Protein AF-0000000085271232 (afdb_homodimer)

Secondary structure (DSSP, 8-state):
------------------------PPTTEEE-TTSS-EEEGGGTTSSS--STTSGGG-HHHHHH----TTTS-TTEEEETTEEEEHHHHTT-TT-TTTS-HHHHHHHHHTBSS---SSB---HHHHHHHHHHHHHHTT-TTSPPTT-EEETTEEEEE-TTB-B-HHHHHHHHHHTTEEE---SSHHHHHHHHHHHHHTT----EEEEEEEETTTTEEEETTT-PBPP-STTTB-EEEEEEEEE-PPP---TTSPPPPPPTTPPEEEEEESP---STTEEEEE-TTTTT-EEEEETTS-BEEEEEE-TT-/------------------------PPTTEEE-TTSS-EEEGGGTTSSS--STTSGGG-HHHHHH----TTTT-TTEEEETTEEEEHHHHTT-TT-TTTS-HHHHHHHHHTBSS---SSB---HHHHHHHHHHHHHHTT-TTSPPTT-EEETTEEEEE-TTB-B-HHHHHHHHHHTTEEE---SSHHHHHHHHHHHHHTT----EEEEEEEETTTTEEEETTT-PBPP-STTTB-EEEEEEEEE-PPP---TTSPPPPPPTTPPEEEEEESP---STTEEEEE-TTTTT-EEEEETTS-BEEEEEE-TT-

InterPro domains:
  IPR001304 C-type lectin-like [PF00059] (162-225)
  IPR001304 C-type lectin-like [PS50041] (150-242)
  IPR002172 Low-density lipoprotein (LDL) receptor class A repeat [PS50068] (24-63)
  IPR016186 C-type lectin-like/link domain superfamily [G3DSA:3.10.100.10] (129-306)
  IPR016187 C-type lectin fold [SSF56436] (137-304)

Organism: Cherax quadricarinatus (NCBI:txid27406)

Solvent-accessible surface area (backbone atoms only — not comparable to full-atom values): 34635 Å² total; per-residue (Å²): 135,87,80,80,78,78,80,80,78,80,80,79,76,78,75,77,74,73,75,73,68,72,75,73,51,53,95,61,26,27,15,27,51,88,50,96,42,64,38,53,58,63,49,47,50,45,97,63,78,78,34,93,79,39,37,36,54,32,62,73,58,38,66,49,53,64,62,44,52,85,81,41,34,86,49,12,37,60,49,97,86,40,64,31,45,60,70,52,42,61,72,40,86,91,38,66,83,66,46,46,67,65,46,41,52,31,55,73,66,27,25,47,36,75,65,67,66,31,53,80,77,44,72,67,54,48,51,51,49,26,49,48,23,60,75,31,54,78,44,84,91,48,56,25,59,78,32,40,73,55,87,95,39,32,34,25,78,42,68,54,32,37,29,28,47,71,55,27,40,52,50,20,47,56,57,48,21,35,40,33,76,72,93,48,68,66,58,51,51,54,50,50,53,48,42,48,75,67,62,64,74,63,38,27,33,34,26,36,28,40,32,78,89,73,44,25,49,18,29,70,87,76,63,46,73,54,87,72,45,69,66,47,34,23,63,41,77,35,96,60,68,37,60,50,41,60,68,74,85,47,74,68,50,74,75,48,70,60,50,91,87,41,65,59,33,42,49,45,57,27,64,82,73,88,46,79,60,32,22,30,24,31,29,50,74,55,63,53,24,36,32,63,37,58,30,77,46,70,30,9,35,28,23,27,61,44,75,93,100,138,84,82,79,78,79,79,79,82,78,79,78,78,77,75,76,73,72,75,72,68,73,75,73,54,54,92,62,25,28,16,29,50,88,50,96,42,67,39,53,58,63,49,49,53,42,97,63,78,78,35,91,80,41,37,37,55,32,64,73,57,40,68,49,53,66,64,43,52,86,80,41,34,85,51,12,36,61,48,96,86,39,65,32,45,61,71,52,43,60,70,39,84,91,37,67,84,68,45,46,67,65,47,39,51,31,53,73,67,27,24,46,37,74,64,68,66,29,54,80,79,44,73,66,53,47,51,51,49,24,50,47,23,61,75,30,54,79,45,82,93,48,57,24,58,79,33,41,74,55,88,94,40,33,36,24,77,42,69,54,34,36,29,28,46,70,54,27,41,54,50,20,47,55,56,48,22,34,39,32,78,73,91,47,68,65,58,50,50,53,51,49,52,47,42,47,74,68,60,64,72,63,37,28,33,35,26,35,28,39,34,78,89,73,44,26,50,17,28,71,89,74,63,45,73,54,89,71,43,69,66,48,34,23,63,41,79,36,96,60,67,37,60,48,43,59,66,76,85,49,73,68,52,74,76,50,70,59,50,88,87,40,64,60,33,40,49,45,55,28,64,81,72,88,46,79,61,33,21,30,24,31,30,49,74,54,64,52,23,36,32,65,38,57,29,78,46,70,31,9,35,28,21,27,61,42,76,92,98

Structure (mmCIF, N/CA/C/O backbone):
data_AF-0000000085271232-model_v1
#
loop_
_entity.id
_entity.type
_entity.pdbx_description
1 polymer 'C-type lectin domain-containing protein'
#
loop_
_atom_site.group_PDB
_atom_site.id
_atom_site.type_symbol
_atom_site.label_atom_id
_atom_site.label_alt_id
_atom_site.label_comp_id
_atom_site.label_asym_id
_atom_site.label_entity_id
_atom_site.label_seq_id
_atom_site.pdbx_PDB_ins_code
_atom_site.Cartn_x
_atom_site.Cartn_y
_atom_site.Cartn_z
_atom_site.occupancy
_atom_site.B_iso_or_equiv
_atom_site.auth_seq_id
_atom_site.auth_comp_id
_atom_site.auth_asym_id
_atom_site.auth_atom_id
_atom_site.pdbx_PDB_model_num
ATOM 1 N N . MET A 1 1 ? -21.469 -74.625 -45.594 1 26.53 1 MET A N 1
ATOM 2 C CA . MET A 1 1 ? -20.734 -73.5 -45.062 1 26.53 1 MET A CA 1
ATOM 3 C C . MET A 1 1 ? -20.656 -73.562 -43.531 1 26.53 1 MET A C 1
ATOM 5 O O . MET A 1 1 ? -21.672 -73.562 -42.844 1 26.53 1 MET A O 1
ATOM 9 N N . ASP A 1 2 ? -19.641 -74.375 -42.906 1 32.78 2 ASP A N 1
ATOM 10 C CA . ASP A 1 2 ? -19.25 -74.812 -41.594 1 32.78 2 ASP A CA 1
ATOM 11 C C . ASP A 1 2 ? -18.891 -73.562 -40.719 1 32.78 2 ASP A C 1
ATOM 13 O O . ASP A 1 2 ? -17.906 -72.875 -41 1 32.78 2 ASP A O 1
ATOM 17 N N . VAL A 1 3 ? -19.844 -72.875 -40.062 1 34.94 3 VAL A N 1
ATOM 18 C CA . VAL A 1 3 ? -19.719 -71.688 -39.25 1 34.94 3 VAL A CA 1
ATOM 19 C C . VAL A 1 3 ? -18.891 -72 -38 1 34.94 3 VAL A C 1
ATOM 21 O O . VAL A 1 3 ? -19.297 -72.812 -37.188 1 34.94 3 VAL A O 1
ATOM 24 N N . LYS A 1 4 ? -17.5 -71.938 -38.062 1 34.25 4 LYS A N 1
ATOM 25 C CA . LYS A 1 4 ? -16.484 -72 -37.031 1 34.25 4 LYS A CA 1
ATOM 26 C C . LYS A 1 4 ? -16.781 -71.062 -35.875 1 34.25 4 LYS A C 1
ATOM 28 O O . LYS A 1 4 ? -16.812 -69.875 -36.062 1 34.25 4 LYS A O 1
ATOM 33 N N . LEU A 1 5 ? -17.562 -71.5 -34.875 1 31.94 5 LEU A N 1
ATOM 34 C CA . LEU A 1 5 ? -17.938 -70.812 -33.594 1 31.94 5 LEU A CA 1
ATOM 35 C C . LEU A 1 5 ? -16.703 -70.562 -32.75 1 31.94 5 LEU A C 1
ATOM 37 O O . LEU A 1 5 ? -16.062 -71.5 -32.281 1 31.94 5 LEU A O 1
ATOM 41 N N . ILE A 1 6 ? -15.789 -69.625 -33.094 1 31.28 6 ILE A N 1
ATOM 42 C CA . ILE A 1 6 ? -14.602 -69.312 -32.281 1 31.28 6 ILE A CA 1
ATOM 43 C C . ILE A 1 6 ? -15.023 -68.938 -30.859 1 31.28 6 ILE A C 1
ATOM 45 O O . ILE A 1 6 ? -15.789 -68 -30.672 1 31.28 6 ILE A O 1
ATOM 49 N N . LEU A 1 7 ? -15.008 -69.875 -29.875 1 29.73 7 LEU A N 1
ATOM 50 C CA . LEU A 1 7 ? -15.219 -69.75 -28.438 1 29.73 7 LEU A CA 1
ATOM 51 C C . LEU A 1 7 ? -14.203 -68.75 -27.844 1 29.73 7 LEU A C 1
ATOM 53 O O . LEU A 1 7 ? -13.008 -69.062 -27.828 1 29.73 7 LEU A O 1
ATOM 57 N N . LEU A 1 8 ? -14.367 -67.438 -28.016 1 29.72 8 LEU A N 1
ATOM 58 C CA . LEU A 1 8 ? -13.5 -66.438 -27.359 1 29.72 8 LEU A CA 1
ATOM 59 C C . LEU A 1 8 ? -13.57 -66.625 -25.844 1 29.72 8 LEU A C 1
ATOM 61 O O . LEU A 1 8 ? -14.633 -66.438 -25.25 1 29.72 8 LEU A O 1
ATOM 65 N N . VAL A 1 9 ? -12.742 -67.438 -25.188 1 32.47 9 VAL A N 1
ATOM 66 C CA . VAL A 1 9 ? -12.523 -67.625 -23.75 1 32.47 9 VAL A CA 1
ATOM 67 C C . VAL A 1 9 ? -12.125 -66.25 -23.156 1 32.47 9 VAL A C 1
ATOM 69 O O . VAL A 1 9 ? -11.133 -65.625 -23.562 1 32.47 9 VAL A O 1
ATOM 72 N N . GLN A 1 10 ? -13.086 -65.5 -22.578 1 32.19 10 GLN A N 1
ATOM 73 C CA . GLN A 1 10 ? -12.898 -64.25 -21.797 1 32.19 10 GLN A CA 1
ATOM 74 C C . GLN A 1 10 ? -12.031 -64.5 -20.562 1 32.19 10 GLN A C 1
ATOM 76 O O . GLN A 1 10 ? -12.414 -65.312 -19.672 1 32.19 10 GLN A O 1
ATOM 81 N N . ALA A 1 11 ? -10.703 -64.562 -20.609 1 31.58 11 ALA A N 1
ATOM 82 C CA . ALA A 1 11 ? -9.82 -64.562 -19.453 1 31.58 11 ALA A CA 1
ATOM 83 C C . ALA A 1 11 ? -10.133 -63.406 -18.5 1 31.58 11 ALA A C 1
ATOM 85 O O . ALA A 1 11 ? -9.961 -62.25 -18.859 1 31.58 11 ALA A O 1
ATOM 86 N N . VAL A 1 12 ? -11.117 -63.5 -17.594 1 33.47 12 VAL A N 1
ATOM 87 C CA . VAL A 1 12 ? -11.375 -62.625 -16.469 1 33.47 12 VAL A CA 1
ATOM 88 C C . VAL A 1 12 ? -10.109 -62.5 -15.617 1 33.47 12 VAL A C 1
ATOM 90 O O . VAL A 1 12 ? -9.672 -63.469 -15.008 1 33.47 12 VAL A O 1
ATOM 93 N N . ALA A 1 13 ? -9.094 -61.688 -15.992 1 32.12 13 ALA A N 1
ATOM 94 C CA . ALA A 1 13 ? -8.008 -61.344 -15.094 1 32.12 13 ALA A CA 1
ATOM 95 C C . ALA A 1 13 ? -8.539 -60.812 -13.766 1 32.12 13 ALA A C 1
ATOM 97 O O . ALA A 1 13 ? -9.242 -59.781 -13.727 1 32.12 13 ALA A O 1
ATOM 98 N N . VAL A 1 14 ? -8.773 -61.625 -12.758 1 33.88 14 VAL A N 1
ATOM 99 C CA . VAL A 1 14 ? -8.969 -61.281 -11.352 1 33.88 14 VAL A CA 1
ATOM 100 C C . VAL A 1 14 ? -7.824 -60.375 -10.883 1 33.88 14 VAL A C 1
ATOM 102 O O . VAL A 1 14 ? -6.68 -60.844 -10.781 1 33.88 14 VAL A O 1
ATOM 105 N N . VAL A 1 15 ? -7.797 -59.125 -11.219 1 33.19 15 VAL A N 1
ATOM 106 C CA . VAL A 1 15 ? -6.93 -58.188 -10.508 1 33.19 15 VAL A CA 1
ATOM 107 C C . VAL A 1 15 ? -7.207 -58.281 -9.008 1 33.19 15 VAL A C 1
ATOM 109 O O . VAL A 1 15 ? -8.297 -57.938 -8.555 1 33.19 15 VAL A O 1
ATOM 112 N N . LEU A 1 16 ? -6.66 -59.188 -8.289 1 32.38 16 LEU A N 1
ATOM 113 C CA . LEU A 1 16 ? -6.516 -59.125 -6.84 1 32.38 16 LEU A CA 1
ATOM 114 C C . LEU A 1 16 ? -6.062 -57.719 -6.398 1 32.38 16 LEU A C 1
ATOM 116 O O . LEU A 1 16 ? -4.926 -57.344 -6.66 1 32.38 16 LEU A O 1
ATOM 120 N N . PHE A 1 17 ? -6.941 -56.812 -6.332 1 32.53 17 PHE A N 1
ATOM 121 C CA . PHE A 1 17 ? -6.742 -55.594 -5.516 1 32.53 17 PHE A CA 1
ATOM 122 C C . PHE A 1 17 ? -6.305 -55.969 -4.105 1 32.53 17 PHE A C 1
ATOM 124 O O . PHE A 1 17 ? -7.09 -56.531 -3.336 1 32.53 17 PHE A O 1
ATOM 131 N N . ALA A 1 18 ? -5.082 -56.438 -3.869 1 34.31 18 ALA A N 1
ATOM 132 C CA . ALA A 1 18 ? -4.57 -56.312 -2.506 1 34.31 18 ALA A CA 1
ATOM 133 C C . ALA A 1 18 ? -5.031 -55.031 -1.848 1 34.31 18 ALA A C 1
ATOM 135 O O . ALA A 1 18 ? -4.898 -53.938 -2.428 1 34.31 18 ALA A O 1
ATOM 136 N N . ASP A 1 19 ? -6 -55.062 -1.029 1 33.84 19 ASP A N 1
ATOM 137 C CA . ASP A 1 19 ? -6.359 -54.062 -0.029 1 33.84 19 ASP A CA 1
ATOM 138 C C . ASP A 1 19 ? -5.113 -53.469 0.625 1 33.84 19 ASP A C 1
ATOM 140 O O . ASP A 1 19 ? -4.594 -54 1.596 1 33.84 19 ASP A O 1
ATOM 144 N N . VAL A 1 20 ? -4.066 -53.125 0.018 1 38.28 20 VAL A N 1
ATOM 145 C CA . VAL A 1 20 ? -3.162 -52.25 0.762 1 38.28 20 VAL A CA 1
ATOM 146 C C . VAL A 1 20 ? -3.969 -51.312 1.627 1 38.28 20 VAL A C 1
ATOM 148 O O . VAL A 1 20 ? -4.594 -50.375 1.113 1 38.28 20 VAL A O 1
ATOM 151 N N . THR A 1 21 ? -4.715 -51.75 2.586 1 38.44 21 THR A N 1
ATOM 152 C CA . THR A 1 21 ? -5.188 -50.906 3.686 1 38.44 21 THR A CA 1
ATOM 153 C C . THR A 1 21 ? -4.121 -49.906 4.094 1 38.44 21 THR A C 1
ATOM 155 O O . THR A 1 21 ? -3.146 -50.25 4.762 1 38.44 21 THR A O 1
ATOM 158 N N . GLU A 1 22 ? -3.482 -49.188 3.297 1 42.75 22 GLU A N 1
ATOM 159 C CA . GLU A 1 22 ? -2.643 -48.094 3.75 1 42.75 22 GLU A CA 1
ATOM 160 C C . GLU A 1 22 ? -3.193 -47.469 5.027 1 42.75 22 GLU A C 1
ATOM 162 O O . GLU A 1 22 ? -4.312 -46.938 5.043 1 42.75 22 GLU A O 1
ATOM 167 N N . ALA A 1 23 ? -3.041 -48.031 6.176 1 49 23 ALA A N 1
ATOM 168 C CA . ALA A 1 23 ? -3.424 -47.594 7.516 1 49 23 ALA A CA 1
ATOM 169 C C . ALA A 1 23 ? -3.311 -46.094 7.645 1 49 23 ALA A C 1
ATOM 171 O O . ALA A 1 23 ? -2.273 -45.5 7.32 1 49 23 ALA A O 1
ATOM 172 N N . GLU A 1 24 ? -4.312 -45.312 7.551 1 64.88 24 GLU A N 1
ATOM 173 C CA . GLU A 1 24 ? -4.461 -43.875 7.84 1 64.88 24 GLU A CA 1
ATOM 174 C C . GLU A 1 24 ? -3.777 -43.5 9.148 1 64.88 24 GLU A C 1
ATOM 176 O O . GLU A 1 24 ? -3.873 -44.25 10.141 1 64.88 24 GLU A O 1
ATOM 181 N N . CYS A 1 25 ? -2.73 -42.656 9.078 1 76.88 25 CYS A N 1
ATOM 182 C CA . CYS A 1 25 ? -2.014 -42.219 10.266 1 76.88 25 CYS A CA 1
ATOM 183 C C . CYS A 1 25 ? -2.986 -41.781 11.359 1 76.88 25 CYS A C 1
ATOM 185 O O . CYS A 1 25 ? -4.059 -41.25 11.07 1 76.88 25 CYS A O 1
ATOM 187 N N . LYS A 1 26 ? -2.736 -42.281 12.617 1 75.25 26 LYS A N 1
ATOM 188 C CA . LYS A 1 26 ? -3.537 -41.875 13.781 1 75.25 26 LYS A CA 1
ATOM 189 C C . LYS A 1 26 ? -3.355 -40.406 14.117 1 75.25 26 LYS A C 1
ATOM 191 O O . LYS A 1 26 ? -2.5 -39.75 13.539 1 75.25 26 LYS A O 1
ATOM 196 N N . SER A 1 27 ? -4.234 -40 15.086 1 72.81 27 SER A N 1
ATOM 197 C CA . SER A 1 27 ? -4.117 -38.625 15.602 1 72.81 27 SER A CA 1
ATOM 198 C C . SER A 1 27 ? -2.738 -38.406 16.203 1 72.81 27 SER A C 1
ATOM 200 O O . SER A 1 27 ? -2.178 -39.281 16.859 1 72.81 27 SER A O 1
ATOM 202 N N . GLY A 1 28 ? -2.02 -37.344 15.789 1 76.06 28 GLY A N 1
ATOM 203 C CA . GLY A 1 28 ? -0.69 -37.031 16.281 1 76.06 28 GLY A CA 1
ATOM 204 C C . GLY A 1 28 ? 0.417 -37.5 15.352 1 76.06 28 GLY A C 1
ATOM 205 O O . GLY A 1 28 ? 1.6 -37.344 15.664 1 76.06 28 GLY A O 1
ATOM 206 N N . GLN A 1 29 ? -0.063 -38.281 14.445 1 83 29 GLN A N 1
ATOM 207 C CA . GLN A 1 29 ? 0.913 -38.781 13.477 1 83 29 GLN A CA 1
ATOM 208 C C . GLN A 1 29 ? 0.71 -38.125 12.109 1 83 29 GLN A C 1
ATOM 210 O O . GLN A 1 29 ? -0.366 -37.594 11.82 1 83 29 GLN A O 1
ATOM 215 N N . ILE A 1 30 ? 1.831 -38.125 11.289 1 83.62 30 ILE A N 1
ATOM 216 C CA . ILE A 1 30 ? 1.8 -37.625 9.93 1 83.62 30 ILE A CA 1
ATOM 217 C C . ILE A 1 30 ? 2.566 -38.562 9 1 83.62 30 ILE A C 1
ATOM 219 O O . ILE A 1 30 ? 3.604 -39.125 9.383 1 83.62 30 ILE A O 1
ATOM 223 N N . GLU A 1 31 ? 1.92 -38.781 7.887 1 85.56 31 GLU A N 1
ATOM 224 C CA . GLU A 1 31 ? 2.498 -39.719 6.934 1 85.56 31 GLU A CA 1
ATOM 225 C C . GLU A 1 31 ? 3.602 -39.062 6.109 1 85.56 31 GLU A C 1
ATOM 227 O O . GLU A 1 31 ? 3.473 -37.906 5.695 1 85.56 31 GLU A O 1
ATOM 232 N N . CYS A 1 32 ? 4.668 -39.812 5.953 1 84.25 32 CYS A N 1
ATOM 233 C CA . CYS A 1 32 ? 5.715 -39.344 5.051 1 84.25 32 CYS A CA 1
ATOM 234 C C . CYS A 1 32 ? 5.164 -39.094 3.65 1 84.25 32 CYS A C 1
ATOM 236 O O . CYS A 1 32 ? 4.125 -39.656 3.285 1 84.25 32 CYS A O 1
ATOM 238 N N . ARG A 1 33 ? 5.852 -38.312 2.881 1 78.75 33 ARG A N 1
ATOM 239 C CA . ARG A 1 33 ? 5.363 -37.812 1.59 1 78.75 33 ARG A CA 1
ATOM 240 C C . ARG A 1 33 ? 5.031 -39 0.67 1 78.75 33 ARG A C 1
ATOM 242 O O . ARG A 1 33 ? 3.973 -39 0.036 1 78.75 33 ARG A O 1
ATOM 249 N N . THR A 1 34 ? 5.934 -39.938 0.509 1 74.31 34 THR A N 1
ATOM 250 C CA . THR A 1 34 ? 5.762 -41.062 -0.415 1 74.31 34 THR A CA 1
ATOM 251 C C . THR A 1 34 ? 4.863 -42.125 0.193 1 74.31 34 THR A C 1
ATOM 253 O O . THR A 1 34 ? 4.625 -43.156 -0.422 1 74.31 34 THR A O 1
ATOM 256 N N . GLY A 1 35 ? 4.312 -41.781 1.332 1 73.06 35 GLY A N 1
ATOM 257 C CA . GLY A 1 35 ? 3.404 -42.75 1.96 1 73.06 35 GLY A CA 1
ATOM 258 C C . GLY A 1 35 ? 4.117 -43.906 2.631 1 73.06 35 GLY A C 1
ATOM 259 O O . GLY A 1 35 ? 5.34 -44 2.549 1 73.06 35 GLY A O 1
ATOM 260 N N . GLY A 1 36 ? 3.271 -44.625 3.463 1 73.12 36 GLY A N 1
ATOM 261 C CA . GLY A 1 36 ? 3.725 -45.906 3.982 1 73.12 36 GLY A CA 1
ATOM 262 C C . GLY A 1 36 ? 4.234 -45.844 5.41 1 73.12 36 GLY A C 1
ATOM 263 O O . GLY A 1 36 ? 4.336 -46.844 6.098 1 73.12 36 GLY A O 1
ATOM 264 N N . LYS A 1 37 ? 4.766 -44.688 5.77 1 84.06 37 LYS A N 1
ATOM 265 C CA . LYS A 1 37 ? 5.281 -44.562 7.129 1 84.06 37 LYS A CA 1
ATOM 266 C C . LYS A 1 37 ? 4.641 -43.406 7.867 1 84.06 37 LYS A C 1
ATOM 268 O O . LYS A 1 37 ? 4.668 -42.25 7.383 1 84.06 37 LYS A O 1
ATOM 273 N N . CYS A 1 38 ? 4.023 -43.688 8.922 1 87.31 38 CYS A N 1
ATOM 274 C CA . CYS A 1 38 ? 3.494 -42.656 9.805 1 87.31 38 CYS A CA 1
ATOM 275 C C . CYS A 1 38 ? 4.492 -42.312 10.906 1 87.31 38 CYS A C 1
ATOM 277 O O . CYS A 1 38 ? 5.027 -43.188 11.562 1 87.31 38 CYS A O 1
ATOM 279 N N . ILE A 1 39 ? 4.816 -41 11.039 1 86.88 39 ILE A N 1
ATOM 280 C CA . ILE A 1 39 ? 5.73 -40.562 12.078 1 86.88 39 ILE A CA 1
ATOM 281 C C . ILE A 1 39 ? 4.996 -39.625 13.047 1 86.88 39 ILE A C 1
ATOM 283 O O . ILE A 1 39 ? 3.936 -39.094 12.711 1 86.88 39 ILE A O 1
ATOM 287 N N . SER A 1 40 ? 5.59 -39.562 14.242 1 84.25 40 SER A N 1
ATOM 288 C CA . SER A 1 40 ? 5.027 -38.625 15.203 1 84.25 40 SER A CA 1
ATOM 289 C C . SER A 1 40 ? 5.188 -37.188 14.727 1 84.25 40 SER A C 1
ATOM 291 O O . SER A 1 40 ? 6.188 -36.844 14.094 1 84.25 40 SER A O 1
ATOM 293 N N . LEU A 1 41 ? 4.199 -36.312 15 1 82.5 41 LEU A N 1
ATOM 294 C CA . LEU A 1 41 ? 4.262 -34.906 14.648 1 82.5 41 LEU A CA 1
ATOM 295 C C . LEU A 1 41 ? 5.496 -34.25 15.266 1 82.5 41 LEU A C 1
ATOM 297 O O . LEU A 1 41 ? 6.066 -33.344 14.68 1 82.5 41 LEU A O 1
ATOM 301 N N . GLY A 1 42 ? 5.918 -34.781 16.312 1 78.12 42 GLY A N 1
ATOM 302 C CA . GLY A 1 42 ? 7.078 -34.219 17.016 1 78.12 42 GLY A CA 1
ATOM 303 C C . GLY A 1 42 ? 8.391 -34.594 16.359 1 78.12 42 GLY A C 1
ATOM 304 O O . GLY A 1 42 ? 9.422 -34 16.641 1 78.12 42 GLY A O 1
ATOM 305 N N . SER A 1 43 ? 8.305 -35.5 15.516 1 81.75 43 SER A N 1
ATOM 306 C CA . SER A 1 43 ? 9.523 -35.938 14.859 1 81.75 43 SER A CA 1
ATOM 307 C C . SER A 1 43 ? 9.82 -35.125 13.609 1 81.75 43 SER A C 1
ATOM 309 O O . SER A 1 43 ? 10.867 -35.281 12.977 1 81.75 43 SER A O 1
ATOM 311 N N . VAL A 1 44 ? 8.875 -34.312 13.242 1 82.94 44 VAL A N 1
ATOM 312 C CA . VAL A 1 44 ? 9.039 -33.5 12.031 1 82.94 44 VAL A CA 1
ATOM 313 C C . VAL A 1 44 ? 10.047 -32.375 12.297 1 82.94 44 VAL A C 1
ATOM 315 O O . VAL A 1 44 ? 9.961 -31.688 13.312 1 82.94 44 VAL A O 1
ATOM 318 N N . CYS A 1 45 ? 10.992 -32.25 11.438 1 81.62 45 CYS A N 1
ATOM 319 C CA . CYS A 1 45 ? 12.008 -31.203 11.438 1 81.62 45 CYS A CA 1
ATOM 320 C C . CYS A 1 45 ? 12.914 -31.328 12.664 1 81.62 45 CYS A C 1
ATOM 322 O O . CYS A 1 45 ? 13.281 -30.312 13.266 1 81.62 45 CYS A O 1
ATOM 324 N N . ARG A 1 46 ? 13.148 -32.469 13.062 1 78.5 46 ARG A N 1
ATOM 325 C CA . ARG A 1 46 ? 14.125 -32.719 14.109 1 78.5 46 ARG A CA 1
ATOM 326 C C . ARG A 1 46 ? 15.453 -33.188 13.516 1 78.5 46 ARG A C 1
ATOM 328 O O . ARG A 1 46 ? 15.57 -33.375 12.297 1 78.5 46 ARG A O 1
ATOM 335 N N . SER A 1 47 ? 16.469 -33.312 14.391 1 76.81 47 SER A N 1
ATOM 336 C CA . SER A 1 47 ? 17.844 -33.625 13.953 1 76.81 47 SER A CA 1
ATOM 337 C C . SER A 1 47 ? 17.906 -34.969 13.258 1 76.81 47 SER A C 1
ATOM 339 O O . SER A 1 47 ? 18.656 -35.125 12.281 1 76.81 47 SER A O 1
ATOM 341 N N . ASN A 1 48 ? 17.094 -35.969 13.625 1 78.44 48 ASN A N 1
ATOM 342 C CA . ASN A 1 48 ? 17.156 -37.281 13.039 1 78.44 48 ASN A CA 1
ATOM 343 C C . ASN A 1 48 ? 16.094 -37.469 11.953 1 78.44 48 ASN A C 1
ATOM 345 O O . ASN A 1 48 ? 14.945 -37.031 12.125 1 78.44 48 ASN A O 1
ATOM 349 N N . THR A 1 49 ? 16.453 -37.969 10.781 1 83 49 THR A N 1
ATOM 350 C CA . THR A 1 49 ? 15.531 -38.281 9.703 1 83 49 THR A CA 1
ATOM 351 C C . THR A 1 49 ? 14.773 -39.594 9.984 1 83 49 THR A C 1
ATOM 353 O O . THR A 1 49 ? 15.391 -40.625 10.266 1 83 49 THR A O 1
ATOM 356 N N . VAL A 1 50 ? 13.516 -39.531 9.922 1 86.06 50 VAL A N 1
ATOM 357 C CA . VAL A 1 50 ? 12.688 -40.688 10.203 1 86.06 50 VAL A CA 1
ATOM 358 C C . VAL A 1 50 ? 11.977 -41.156 8.93 1 86.06 50 VAL A C 1
ATOM 360 O O . VAL A 1 50 ? 11.719 -42.344 8.75 1 86.06 50 VAL A O 1
ATOM 363 N N . CYS A 1 51 ? 11.664 -40.219 8.109 1 86.25 51 CYS A N 1
ATOM 364 C CA . CYS A 1 51 ? 11.07 -40.594 6.832 1 86.25 51 CYS A CA 1
ATOM 365 C C . CYS A 1 51 ? 12.141 -41.031 5.84 1 86.25 51 CYS A C 1
ATOM 367 O O . CYS A 1 51 ? 13.188 -40.406 5.727 1 86.25 51 CYS A O 1
ATOM 369 N N . GLU A 1 52 ? 11.93 -42.125 5.141 1 82.19 52 GLU A N 1
ATOM 370 C CA . GLU A 1 52 ? 12.867 -42.594 4.129 1 82.19 52 GLU A CA 1
ATOM 371 C C . GLU A 1 52 ? 13.008 -41.594 2.988 1 82.19 52 GLU A C 1
ATOM 373 O O . GLU A 1 52 ? 14.062 -41.5 2.367 1 82.19 52 GLU A O 1
ATOM 378 N N . ASP A 1 53 ? 11.992 -40.906 2.766 1 78.5 53 ASP A N 1
ATOM 379 C CA . ASP A 1 53 ? 12 -39.969 1.666 1 78.5 53 ASP A CA 1
ATOM 380 C C . ASP A 1 53 ? 12.453 -38.562 2.145 1 78.5 53 ASP A C 1
ATOM 382 O O . ASP A 1 53 ? 12.336 -37.594 1.416 1 78.5 53 ASP A O 1
ATOM 386 N N . ASP A 1 54 ? 12.82 -38.438 3.281 1 81.5 54 ASP A N 1
ATOM 387 C CA . ASP A 1 54 ? 13.336 -37.219 3.904 1 81.5 54 ASP A CA 1
ATOM 388 C C . ASP A 1 54 ? 12.258 -36.125 3.986 1 81.5 54 ASP A C 1
ATOM 390 O O . ASP A 1 54 ? 12.562 -34.938 4.082 1 81.5 54 ASP A O 1
ATOM 394 N N . SER A 1 55 ? 11.062 -36.562 3.893 1 81.56 55 SER A N 1
ATOM 395 C CA . SER A 1 55 ? 10 -35.562 3.955 1 81.56 55 SER A CA 1
ATOM 396 C C . SER A 1 55 ? 9.93 -34.906 5.332 1 81.56 55 SER A C 1
ATOM 398 O O . SER A 1 55 ? 9.492 -33.781 5.465 1 81.56 55 SER A O 1
ATOM 400 N N . ASP A 1 56 ? 10.406 -35.562 6.336 1 84.69 56 ASP A N 1
ATOM 401 C CA . ASP A 1 56 ? 10.391 -35.031 7.703 1 84.69 56 ASP A CA 1
ATOM 402 C C . ASP A 1 56 ? 11.477 -34 7.91 1 84.69 56 ASP A C 1
ATOM 404 O O . ASP A 1 56 ? 11.5 -33.312 8.938 1 84.69 56 ASP A O 1
ATOM 408 N N . LYS A 1 57 ? 12.305 -33.906 6.953 1 81.06 57 LYS A N 1
ATOM 409 C CA . LYS A 1 57 ? 13.352 -32.875 7.016 1 81.06 57 LYS A CA 1
ATOM 410 C C . LYS A 1 57 ? 13.266 -31.922 5.828 1 81.06 57 LYS A C 1
ATOM 412 O O . LYS A 1 57 ? 14.242 -31.266 5.484 1 81.06 57 LYS A O 1
ATOM 417 N N . ASP A 1 58 ? 12.18 -31.922 5.168 1 75.81 58 ASP A N 1
ATOM 418 C CA . ASP A 1 58 ? 11.992 -31.016 4.043 1 75.81 58 ASP A CA 1
ATOM 419 C C . ASP A 1 58 ? 12.258 -29.562 4.453 1 75.81 58 ASP A C 1
ATOM 421 O O . ASP A 1 58 ? 11.641 -29.047 5.387 1 75.81 58 ASP A O 1
ATOM 425 N N . PRO A 1 59 ? 13.156 -29 3.84 1 74.06 59 PRO A N 1
ATOM 426 C CA . PRO A 1 59 ? 13.531 -27.641 4.25 1 74.06 59 PRO A CA 1
ATOM 427 C C . PRO A 1 59 ? 12.375 -26.656 4.164 1 74.06 59 PRO A C 1
ATOM 429 O O . PRO A 1 59 ? 12.25 -25.766 5.012 1 74.06 59 PRO A O 1
ATOM 432 N N . GLU A 1 60 ? 11.562 -26.859 3.219 1 66 60 GLU A N 1
ATOM 433 C CA . GLU A 1 60 ? 10.43 -25.953 3.076 1 66 60 GLU A CA 1
ATOM 434 C C . GLU A 1 60 ? 9.453 -26.094 4.246 1 66 60 GLU A C 1
ATOM 436 O O . GLU A 1 60 ? 8.977 -25.094 4.793 1 66 60 GLU A O 1
ATOM 441 N N . ILE A 1 61 ? 9.195 -27.328 4.512 1 73.12 61 ILE A N 1
ATOM 442 C CA . ILE A 1 61 ? 8.305 -27.594 5.633 1 73.12 61 ILE A CA 1
ATOM 443 C C . ILE A 1 61 ? 8.945 -27.125 6.934 1 73.12 61 ILE A C 1
ATOM 445 O O . ILE A 1 61 ? 8.289 -26.484 7.762 1 73.12 61 ILE A O 1
ATOM 449 N N . CYS A 1 62 ? 10.227 -27.297 7.012 1 74.75 62 CYS A N 1
ATOM 450 C CA . CYS A 1 62 ? 10.906 -27.016 8.273 1 74.75 62 CYS A CA 1
ATOM 451 C C . CYS A 1 62 ? 11.117 -25.516 8.445 1 74.75 62 CYS A C 1
ATOM 453 O O . CYS A 1 62 ? 11.375 -25.047 9.562 1 74.75 62 CYS A O 1
ATOM 455 N N . ARG A 1 63 ? 10.961 -24.875 7.441 1 69.75 63 ARG A N 1
ATOM 456 C CA . ARG A 1 63 ? 11.039 -23.422 7.547 1 69.75 63 ARG A CA 1
ATOM 457 C C . ARG A 1 63 ? 9.867 -22.875 8.344 1 69.75 63 ARG A C 1
ATOM 459 O O . ARG A 1 63 ? 10.023 -21.906 9.102 1 69.75 63 ARG A O 1
ATOM 466 N N . PHE A 1 64 ? 8.727 -23.531 8.078 1 67.69 64 PHE A N 1
ATOM 467 C CA . PHE A 1 64 ? 7.562 -22.969 8.75 1 67.69 64 PHE A CA 1
ATOM 468 C C . PHE A 1 64 ? 7.094 -23.891 9.875 1 67.69 64 PHE A C 1
ATOM 470 O O . PHE A 1 64 ? 6.242 -23.5 10.68 1 67.69 64 PHE A O 1
ATOM 477 N N . TRP A 1 65 ? 7.641 -24.969 9.852 1 69.81 65 TRP A N 1
ATOM 478 C CA . TRP A 1 65 ? 7.348 -25.891 10.945 1 69.81 65 TRP A CA 1
ATOM 479 C C . TRP A 1 65 ? 8.242 -25.609 12.148 1 69.81 65 TRP A C 1
ATOM 481 O O . TRP A 1 65 ? 9.188 -26.359 12.414 1 69.81 65 TRP A O 1
ATOM 491 N N . THR A 1 66 ? 7.988 -24.375 12.805 1 66.5 66 THR A N 1
ATOM 492 C CA . THR A 1 66 ? 8.828 -23.953 13.922 1 66.5 66 THR A CA 1
ATOM 493 C C . THR A 1 66 ? 8.07 -24.047 15.242 1 66.5 66 THR A C 1
ATOM 495 O O . THR A 1 66 ? 6.895 -23.688 15.32 1 66.5 66 THR A O 1
ATOM 498 N N . PHE A 1 67 ? 8.617 -24.797 16.125 1 60.78 67 PHE A N 1
ATOM 499 C CA . PHE A 1 67 ? 8.023 -25 17.438 1 60.78 67 PHE A CA 1
ATOM 500 C C . PHE A 1 67 ? 8.586 -24 18.438 1 60.78 67 PHE A C 1
ATOM 502 O O . PHE A 1 67 ? 9.703 -23.5 18.266 1 60.78 67 PHE A O 1
ATOM 509 N N . ASP A 1 68 ? 7.637 -23.484 19.25 1 56.69 68 ASP A N 1
ATOM 510 C CA . ASP A 1 68 ? 8.125 -22.688 20.375 1 56.69 68 ASP A CA 1
ATOM 511 C C . ASP A 1 68 ? 8.844 -23.562 21.406 1 56.69 68 ASP A C 1
ATOM 513 O O . ASP A 1 68 ? 8.234 -24.016 22.375 1 56.69 68 ASP A O 1
ATOM 517 N N . ARG A 1 69 ? 10.016 -23.891 21.094 1 57.28 69 ARG A N 1
ATOM 518 C CA . ARG A 1 69 ? 10.773 -24.812 21.953 1 57.28 69 ARG A CA 1
ATOM 519 C C . ARG A 1 69 ? 11.086 -24.172 23.297 1 57.28 69 ARG A C 1
ATOM 521 O O . ARG A 1 69 ? 11.234 -24.859 24.297 1 57.28 69 ARG A O 1
ATOM 528 N N . ASN A 1 70 ? 11.062 -22.953 23.312 1 60.12 70 ASN A N 1
ATOM 529 C CA . ASN A 1 70 ? 11.562 -22.312 24.531 1 60.12 70 ASN A CA 1
ATOM 530 C C . ASN A 1 70 ? 10.516 -22.312 25.641 1 60.12 70 ASN A C 1
ATOM 532 O O . ASN A 1 70 ? 10.852 -22.484 26.812 1 60.12 70 ASN A O 1
ATOM 536 N N . HIS A 1 71 ? 9.227 -22.219 25.328 1 64.31 71 HIS A N 1
ATOM 537 C CA . HIS A 1 71 ? 8.227 -22.094 26.391 1 64.31 71 HIS A CA 1
ATOM 538 C C . HIS A 1 71 ? 7.48 -23.406 26.609 1 64.31 71 HIS A C 1
ATOM 540 O O . HIS A 1 71 ? 7.199 -23.781 27.75 1 64.31 71 HIS A O 1
ATOM 546 N N . CYS A 1 72 ? 7.008 -24.047 25.625 1 68.94 72 CYS A N 1
ATOM 547 C CA . CYS A 1 72 ? 6.113 -25.188 25.781 1 68.94 72 CYS A CA 1
ATOM 548 C C . CYS A 1 72 ? 6.852 -26.5 25.531 1 68.94 72 CYS A C 1
ATOM 550 O O . CYS A 1 72 ? 6.293 -27.578 25.734 1 68.94 72 CYS A O 1
ATOM 552 N N . GLY A 1 73 ? 8.031 -26.453 25.469 1 63.78 73 GLY A N 1
ATOM 553 C CA . GLY A 1 73 ? 8.734 -27.688 25.172 1 63.78 73 GLY A CA 1
ATOM 554 C C . GLY A 1 73 ? 8.539 -28.156 23.734 1 63.78 73 GLY A C 1
ATOM 555 O O . GLY A 1 73 ? 7.984 -27.422 22.906 1 63.78 73 GLY A O 1
ATOM 556 N N . ASP A 1 74 ? 8.805 -29.531 23.453 1 62.34 74 ASP A N 1
ATOM 557 C CA . ASP A 1 74 ? 8.828 -30.109 22.109 1 62.34 74 ASP A CA 1
ATOM 558 C C . ASP A 1 74 ? 7.414 -30.344 21.594 1 62.34 74 ASP A C 1
ATOM 560 O O . ASP A 1 74 ? 6.543 -30.797 22.328 1 62.34 74 ASP A O 1
ATOM 564 N N . TRP A 1 75 ? 6.914 -29.953 20.359 1 64.31 75 TRP A N 1
ATOM 565 C CA . TRP A 1 75 ? 5.719 -30.234 19.578 1 64.31 75 TRP A CA 1
ATOM 566 C C . TRP A 1 75 ? 4.52 -29.469 20.125 1 64.31 75 TRP A C 1
ATOM 568 O O . TRP A 1 75 ? 3.371 -29.875 19.938 1 64.31 75 TRP A O 1
ATOM 578 N N . ARG A 1 76 ? 4.855 -28.594 21.125 1 73.81 76 ARG A N 1
ATOM 579 C CA . ARG A 1 76 ? 3.75 -27.844 21.703 1 73.81 76 ARG A CA 1
ATOM 580 C C . ARG A 1 76 ? 3.906 -26.344 21.422 1 73.81 76 ARG A C 1
ATOM 582 O O . ARG A 1 76 ? 5.023 -25.859 21.219 1 73.81 76 ARG A O 1
ATOM 589 N N . PHE A 1 77 ? 2.832 -25.672 21.391 1 72.75 77 PHE A N 1
ATOM 590 C CA . PHE A 1 77 ? 2.764 -24.234 21.109 1 72.75 77 PHE A CA 1
ATOM 591 C C . PHE A 1 77 ? 1.977 -23.516 22.203 1 72.75 77 PHE A C 1
ATOM 593 O O . PHE A 1 77 ? 0.989 -24.047 22.719 1 72.75 77 PHE A O 1
ATOM 600 N N . ASN A 1 78 ? 2.611 -22.406 22.5 1 72.56 78 ASN A N 1
ATOM 601 C CA . ASN A 1 78 ? 1.954 -21.594 23.516 1 72.56 78 ASN A CA 1
ATOM 602 C C . ASN A 1 78 ? 0.815 -20.781 22.938 1 72.56 78 ASN A C 1
ATOM 604 O O . ASN A 1 78 ? 1.005 -20.062 21.938 1 72.56 78 ASN A O 1
ATOM 608 N N . CYS A 1 79 ? -0.345 -20.953 23.344 1 73.06 79 CYS A N 1
ATOM 609 C CA . CYS A 1 79 ? -1.506 -20.141 23 1 73.06 79 CYS A CA 1
ATOM 610 C C . CYS A 1 79 ? -2.252 -19.703 24.266 1 73.06 79 CYS A C 1
ATOM 612 O O . CYS A 1 79 ? -2.818 -20.531 24.969 1 73.06 79 CYS A O 1
ATOM 614 N N . GLY A 1 80 ? -2.168 -18.328 24.484 1 70.31 80 GLY A N 1
ATOM 615 C CA . GLY A 1 80 ? -2.881 -17.797 25.641 1 70.31 80 GLY A CA 1
ATOM 616 C C . GLY A 1 80 ? -2.328 -18.281 26.969 1 70.31 80 GLY A C 1
ATOM 617 O O . GLY A 1 80 ? -3.08 -18.469 27.922 1 70.31 80 GLY A O 1
ATOM 618 N N . GLY A 1 81 ? -1.027 -18.75 26.938 1 75 81 GLY A N 1
ATOM 619 C CA . GLY A 1 81 ? -0.403 -19.188 28.188 1 75 81 GLY A CA 1
ATOM 620 C C . GLY A 1 81 ? -0.448 -20.688 28.391 1 75 81 GLY A C 1
ATOM 621 O O . GLY A 1 81 ? 0.064 -21.188 29.391 1 75 81 GLY A O 1
ATOM 622 N N . ARG A 1 82 ? -1.16 -21.344 27.656 1 76.25 82 ARG A N 1
ATOM 623 C CA . ARG A 1 82 ? -1.233 -22.797 27.734 1 76.25 82 ARG A CA 1
ATOM 624 C C . ARG A 1 82 ? -0.519 -23.438 26.547 1 76.25 82 ARG A C 1
ATOM 626 O O . ARG A 1 82 ? -0.492 -22.875 25.453 1 76.25 82 ARG A O 1
ATOM 633 N N . CYS A 1 83 ? 0.094 -24.516 26.844 1 78.12 83 CYS A N 1
ATOM 634 C CA . CYS A 1 83 ? 0.827 -25.234 25.812 1 78.12 83 CYS A CA 1
ATOM 635 C C . CYS A 1 83 ? -0.035 -26.328 25.188 1 78.12 83 CYS A C 1
ATOM 637 O O . CYS A 1 83 ? -0.647 -27.125 25.906 1 78.12 83 CYS A O 1
ATOM 639 N N . TYR A 1 84 ? -0.225 -26.234 23.891 1 77.62 84 TYR A N 1
ATOM 640 C CA . TYR A 1 84 ? -1.016 -27.219 23.156 1 77.62 84 TYR A CA 1
ATOM 641 C C . TYR A 1 84 ? -0.152 -27.984 22.172 1 77.62 84 TYR A C 1
ATOM 643 O O . TYR A 1 84 ? 0.824 -27.438 21.641 1 77.62 84 TYR A O 1
ATOM 651 N N . TYR A 1 85 ? -0.587 -29.297 22 1 75.94 85 TYR A N 1
ATOM 652 C CA . TYR A 1 85 ? 0.055 -30.062 20.938 1 75.94 85 TYR A CA 1
ATOM 653 C C . TYR A 1 85 ? -0.348 -29.531 19.578 1 75.94 85 TYR A C 1
ATOM 655 O O . TYR A 1 85 ? -1.419 -28.938 19.422 1 75.94 85 TYR A O 1
ATOM 663 N N . ILE A 1 86 ? 0.444 -29.75 18.578 1 73 86 ILE A N 1
ATOM 664 C CA . ILE A 1 86 ? 0.277 -29.203 17.234 1 73 86 ILE A CA 1
ATOM 665 C C . ILE A 1 86 ? -1.076 -29.625 16.672 1 73 86 ILE A C 1
ATOM 667 O O . ILE A 1 86 ? -1.769 -28.812 16.031 1 73 86 ILE A O 1
ATOM 671 N N . HIS A 1 87 ? -1.522 -30.844 16.922 1 71.06 87 HIS A N 1
ATOM 672 C CA . HIS A 1 87 ? -2.777 -31.297 16.344 1 71.06 87 HIS A CA 1
ATOM 673 C C . HIS A 1 87 ? -3.975 -30.672 17.031 1 71.06 87 HIS A C 1
ATOM 675 O O . HIS A 1 87 ? -5.039 -30.5 16.438 1 71.06 87 HIS A O 1
ATOM 681 N N . ASP A 1 88 ? -3.752 -30.234 18.266 1 75.06 88 ASP A N 1
ATOM 682 C CA . ASP A 1 88 ? -4.828 -29.594 19.016 1 75.06 88 ASP A CA 1
ATOM 683 C C . ASP A 1 88 ? -4.938 -28.109 18.656 1 75.06 88 ASP A C 1
ATOM 685 O O . ASP A 1 88 ? -6.043 -27.578 18.516 1 75.06 88 ASP A O 1
ATOM 689 N N . ILE A 1 89 ? -3.777 -27.578 18.484 1 72.56 89 ILE A N 1
ATOM 690 C CA . ILE A 1 89 ? -3.787 -26.141 18.234 1 72.56 89 ILE A CA 1
ATOM 691 C C . ILE A 1 89 ? -4.453 -25.859 16.875 1 72.56 89 ILE A C 1
ATOM 693 O O . ILE A 1 89 ? -5.125 -24.844 16.703 1 72.56 89 ILE A O 1
ATOM 697 N N . CYS A 1 90 ? -4.324 -26.75 15.984 1 69.75 90 CYS A N 1
ATOM 698 C CA . CYS A 1 90 ? -4.906 -26.594 14.656 1 69.75 90 CYS A CA 1
ATOM 699 C C . CYS A 1 90 ? -6.426 -26.688 14.711 1 69.75 90 CYS A C 1
ATOM 701 O O . CYS A 1 90 ? -7.109 -26.188 13.812 1 69.75 90 CYS A O 1
ATOM 703 N N . SER A 1 91 ? -6.941 -27.219 15.672 1 63.78 91 SER A N 1
ATOM 704 C CA . SER A 1 91 ? -8.383 -27.359 15.836 1 63.78 91 SER A CA 1
ATOM 705 C C . SER A 1 91 ? -8.93 -26.297 16.781 1 63.78 91 SER A C 1
ATOM 707 O O . SER A 1 91 ? -10.141 -26.219 17.016 1 63.78 91 SER A O 1
ATOM 709 N N . LEU A 1 92 ? -8.031 -25.609 17.328 1 66.88 92 LEU A N 1
ATOM 710 C CA . LEU A 1 92 ? -8.445 -24.625 18.312 1 66.88 92 LEU A CA 1
ATOM 711 C C . LEU A 1 92 ? -8.758 -23.281 17.656 1 66.88 92 LEU A C 1
ATOM 713 O O . LEU A 1 92 ? -8.055 -22.859 16.75 1 66.88 92 LEU A O 1
ATOM 717 N N . THR A 1 93 ? -9.781 -22.797 17.969 1 62.56 93 THR A N 1
ATOM 718 C CA . THR A 1 93 ? -10.156 -21.453 17.531 1 62.56 93 THR A CA 1
ATOM 719 C C . THR A 1 93 ? -9.477 -20.406 18.406 1 62.56 93 THR A C 1
ATOM 721 O O . THR A 1 93 ? -9.383 -20.562 19.625 1 62.56 93 THR A O 1
ATOM 724 N N . GLY A 1 94 ? -8.758 -19.328 17.875 1 64.31 94 GLY A N 1
ATOM 725 C CA . GLY A 1 94 ? -8.125 -18.25 18.609 1 64.31 94 GLY A CA 1
ATOM 726 C C . GLY A 1 94 ? -6.613 -18.359 18.672 1 64.31 94 GLY A C 1
ATOM 727 O O . GLY A 1 94 ? -5.941 -17.531 19.281 1 64.31 94 GLY A O 1
ATOM 728 N N . CYS A 1 95 ? -6.059 -19.453 18.172 1 63.16 95 CYS A N 1
ATOM 729 C CA . CYS A 1 95 ? -4.617 -19.672 18.219 1 63.16 95 CYS A CA 1
ATOM 730 C C . CYS A 1 95 ? -4.035 -19.75 16.812 1 63.16 95 CYS A C 1
ATOM 732 O O . CYS A 1 95 ? -2.973 -20.344 16.609 1 63.16 95 CYS A O 1
ATOM 734 N N . GLU A 1 96 ? -4.719 -19.234 15.938 1 60.56 96 GLU A N 1
ATOM 735 C CA . GLU A 1 96 ? -4.367 -19.375 14.523 1 60.56 96 GLU A CA 1
ATOM 736 C C . GLU A 1 96 ? -3.045 -18.688 14.211 1 60.56 96 GLU A C 1
ATOM 738 O O . GLU A 1 96 ? -2.344 -19.062 13.273 1 60.56 96 GLU A O 1
ATOM 743 N N . ASP A 1 97 ? -2.59 -17.812 15.164 1 58.38 97 ASP A N 1
ATOM 744 C CA . ASP A 1 97 ? -1.393 -17.031 14.883 1 58.38 97 ASP A CA 1
ATOM 745 C C . ASP A 1 97 ? -0.143 -17.719 15.43 1 58.38 97 ASP A C 1
ATOM 747 O O . ASP A 1 97 ? 0.974 -17.234 15.227 1 58.38 97 ASP A O 1
ATOM 751 N N . VAL A 1 98 ? -0.273 -18.828 16.031 1 64.38 98 VAL A N 1
ATOM 752 C CA . VAL A 1 98 ? 0.857 -19.422 16.734 1 64.38 98 VAL A CA 1
ATOM 753 C C . VAL A 1 98 ? 1.67 -20.281 15.789 1 64.38 98 VAL A C 1
ATOM 755 O O . VAL A 1 98 ? 2.885 -20.438 15.945 1 64.38 98 VAL A O 1
ATOM 758 N N . LEU A 1 99 ? 0.896 -20.797 14.812 1 66.5 99 LEU A N 1
ATOM 759 C CA . LEU A 1 99 ? 1.56 -21.703 13.875 1 66.5 99 LEU A CA 1
ATOM 760 C C . LEU A 1 99 ? 1.253 -21.312 12.438 1 66.5 99 LEU A C 1
ATOM 762 O O . LEU A 1 99 ? 0.177 -20.781 12.148 1 66.5 99 LEU A O 1
ATOM 766 N N . ASP A 1 100 ? 2.297 -21.469 11.617 1 64.62 100 ASP A N 1
ATOM 767 C CA . ASP A 1 100 ? 2.084 -21.312 10.188 1 64.62 100 ASP A CA 1
ATOM 768 C C . ASP A 1 100 ? 0.894 -22.141 9.711 1 64.62 100 ASP A C 1
ATOM 770 O O . ASP A 1 100 ? 0.777 -23.312 10.047 1 64.62 100 ASP A O 1
ATOM 774 N N . PRO A 1 101 ? -0.084 -21.469 9.07 1 65.5 101 PRO A N 1
ATOM 775 C CA . PRO A 1 101 ? -1.256 -22.234 8.633 1 65.5 101 PRO A CA 1
ATOM 776 C C . PRO A 1 101 ? -0.885 -23.453 7.812 1 65.5 101 PRO A C 1
ATOM 778 O O . PRO A 1 101 ? -1.637 -24.438 7.785 1 65.5 101 PRO A O 1
ATOM 781 N N . ARG A 1 102 ? 0.23 -23.578 7.184 1 70.12 102 ARG A N 1
ATOM 782 C CA . ARG A 1 102 ? 0.666 -24.719 6.383 1 70.12 102 ARG A CA 1
ATOM 783 C C . ARG A 1 102 ? 0.927 -25.938 7.262 1 70.12 102 ARG A C 1
ATOM 785 O O . ARG A 1 102 ? 0.77 -27.078 6.816 1 70.12 102 ARG A O 1
ATOM 792 N N . VAL A 1 103 ? 1.303 -25.484 8.438 1 72.75 103 VAL A N 1
ATOM 793 C CA . VAL A 1 103 ? 1.565 -26.578 9.375 1 72.75 103 VAL A CA 1
ATOM 794 C C . VAL A 1 103 ? 0.261 -27.297 9.711 1 72.75 103 VAL A C 1
ATOM 796 O O . VAL A 1 103 ? 0.196 -28.531 9.688 1 72.75 103 VAL A O 1
ATOM 799 N N . CYS A 1 104 ? -0.737 -26.469 9.891 1 71.06 104 CYS A N 1
ATOM 800 C CA . CYS A 1 104 ? -2.021 -27.078 10.211 1 71.06 104 CYS A CA 1
ATOM 801 C C . CYS A 1 104 ? -2.568 -27.859 9.023 1 71.06 104 CYS A C 1
ATOM 803 O O . CYS A 1 104 ? -3.178 -28.922 9.195 1 71.06 104 CYS A O 1
ATOM 805 N N . LYS A 1 105 ? -2.371 -27.375 7.844 1 70.25 105 LYS A N 1
ATOM 806 C CA . LYS A 1 105 ? -2.779 -28.125 6.656 1 70.25 105 LYS A CA 1
ATOM 807 C C . LYS A 1 105 ? -2.078 -29.484 6.586 1 70.25 105 LYS A C 1
ATOM 809 O O . LYS A 1 105 ? -2.701 -30.484 6.266 1 70.25 105 LYS A O 1
ATOM 814 N N . LEU A 1 106 ? -0.837 -29.438 6.859 1 76.06 106 LEU A N 1
ATOM 815 C CA . LEU A 1 106 ? -0.07 -30.672 6.867 1 76.06 106 LEU A CA 1
ATOM 816 C C . LEU A 1 106 ? -0.594 -31.641 7.93 1 76.06 106 LEU A C 1
ATOM 818 O O . LEU A 1 106 ? -0.736 -32.844 7.672 1 76.06 106 LEU A O 1
ATOM 822 N N . VAL A 1 107 ? -0.933 -31.047 9.102 1 76.12 107 VAL A N 1
ATOM 823 C CA . VAL A 1 107 ? -1.382 -31.859 10.227 1 76.12 107 VAL A CA 1
ATOM 824 C C . VAL A 1 107 ? -2.762 -32.438 9.922 1 76.12 107 VAL A C 1
ATOM 826 O O . VAL A 1 107 ? -3.027 -33.625 10.211 1 76.12 107 VAL A O 1
ATOM 829 N N . LYS A 1 108 ? -3.588 -31.656 9.312 1 72.44 108 LYS A N 1
ATOM 830 C CA . LYS A 1 108 ? -4.934 -32.094 8.984 1 72.44 108 LYS A CA 1
ATOM 831 C C . LYS A 1 108 ? -4.906 -33.125 7.863 1 72.44 108 LYS A C 1
ATOM 833 O O . LYS A 1 108 ? -5.645 -34.125 7.898 1 72.44 108 LYS A O 1
ATOM 838 N N . SER A 1 109 ? -4.074 -32.969 6.859 1 70.5 109 SER A N 1
ATOM 839 C CA . SER A 1 109 ? -3.963 -33.906 5.746 1 70.5 109 SER A CA 1
ATOM 840 C C . SER A 1 109 ? -3.229 -35.156 6.164 1 70.5 109 SER A C 1
ATOM 842 O O . SER A 1 109 ? -3.281 -36.188 5.465 1 70.5 109 SER A O 1
ATOM 844 N N . ARG A 1 110 ? -2.625 -35.156 7.27 1 74.81 110 ARG A N 1
ATOM 845 C CA . ARG A 1 110 ? -1.843 -36.25 7.859 1 74.81 110 ARG A CA 1
ATOM 846 C C . ARG A 1 110 ? -0.822 -36.781 6.867 1 74.81 110 ARG A C 1
ATOM 848 O O . ARG A 1 110 ? -0.52 -37.969 6.875 1 74.81 110 ARG A O 1
ATOM 855 N N . LYS A 1 111 ? -0.402 -36 6.004 1 74.31 111 LYS A N 1
ATOM 856 C CA . LYS A 1 111 ? 0.637 -36.344 5.039 1 74.31 111 LYS A CA 1
ATOM 857 C C . LYS A 1 111 ? 1.664 -35.219 4.906 1 74.31 111 LYS A C 1
ATOM 859 O O . LYS A 1 111 ? 1.302 -34.062 4.828 1 74.31 111 LYS A O 1
ATOM 864 N N . LEU A 1 112 ? 2.916 -35.688 5.203 1 72.81 112 LEU A N 1
ATOM 865 C CA . LEU A 1 112 ? 3.998 -34.719 5.035 1 72.81 112 LEU A CA 1
ATOM 866 C C . LEU A 1 112 ? 4.195 -34.375 3.564 1 72.81 112 LEU A C 1
ATOM 868 O O . LEU A 1 112 ? 5.277 -34.594 3.014 1 72.81 112 LEU A O 1
ATOM 872 N N . SER A 1 113 ? 3.209 -34.375 2.906 1 61.44 113 SER A N 1
ATOM 873 C CA . SER A 1 113 ? 3.193 -33.938 1.516 1 61.44 113 SER A CA 1
ATOM 874 C C . SER A 1 113 ? 2.557 -32.562 1.379 1 61.44 113 SER A C 1
ATOM 876 O O . SER A 1 113 ? 1.443 -32.344 1.859 1 61.44 113 SER A O 1
ATOM 878 N N . LEU A 1 114 ? 3.363 -31.766 1.293 1 51.69 114 LEU A N 1
ATOM 879 C CA . LEU A 1 114 ? 2.783 -30.469 0.964 1 51.69 114 LEU A CA 1
ATOM 880 C C . LEU A 1 114 ? 1.886 -30.562 -0.265 1 51.69 114 LEU A C 1
ATOM 882 O O . LEU A 1 114 ? 2.311 -31.062 -1.311 1 51.69 114 LEU A O 1
ATOM 886 N N . GLU A 1 115 ? 0.68 -31.25 -0.057 1 46.59 115 GLU A N 1
ATOM 887 C CA . GLU A 1 115 ? -0.173 -31.203 -1.241 1 46.59 115 GLU A CA 1
ATOM 888 C C . GLU A 1 115 ? 0.301 -30.141 -2.223 1 46.59 115 GLU A C 1
ATOM 890 O O . GLU A 1 115 ? 0.647 -29.016 -1.818 1 46.59 115 GLU A O 1
ATOM 895 N N . PRO A 1 116 ? 0.866 -30.672 -3.307 1 44.5 116 PRO A N 1
ATOM 896 C CA . PRO A 1 116 ? 1.274 -29.672 -4.305 1 44.5 116 PRO A CA 1
ATOM 897 C C . PRO A 1 116 ? 0.335 -28.469 -4.355 1 44.5 116 PRO A C 1
ATOM 899 O O . PRO A 1 116 ? -0.881 -28.641 -4.477 1 44.5 116 PRO A O 1
ATOM 902 N N . GLU A 1 117 ? 0.379 -27.781 -3.391 1 41.19 117 GLU A N 1
ATOM 903 C CA . GLU A 1 117 ? -0.303 -26.516 -3.635 1 41.19 117 GLU A CA 1
ATOM 904 C C . GLU A 1 117 ? -0.044 -26.016 -5.051 1 41.19 117 GLU A C 1
ATOM 906 O O . GLU A 1 117 ? 1.082 -25.641 -5.387 1 41.19 117 GLU A O 1
ATOM 911 N N . GLY A 1 118 ? -0.873 -26.484 -6 1 49.97 118 GLY A N 1
ATOM 912 C CA . GLY A 1 118 ? -1.027 -26.078 -7.391 1 49.97 118 GLY A CA 1
ATOM 913 C C . GLY A 1 118 ? -0.838 -27.234 -8.359 1 49.97 118 GLY A C 1
ATOM 914 O O . GLY A 1 118 ? -0.506 -28.344 -7.953 1 49.97 118 GLY A O 1
ATOM 915 N N . MET A 1 119 ? -1.424 -27.312 -9.445 1 54.06 119 MET A N 1
ATOM 916 C CA . MET A 1 119 ? -1.335 -28.266 -10.539 1 54.06 119 MET A CA 1
ATOM 917 C C . MET A 1 119 ? 0.12 -28.547 -10.898 1 54.06 119 MET A C 1
ATOM 919 O O . MET A 1 119 ? 0.929 -27.625 -11 1 54.06 119 MET A O 1
ATOM 923 N N . GLN A 1 120 ? 0.664 -29.719 -10.586 1 55.56 120 GLN A N 1
ATOM 924 C CA . GLN A 1 120 ? 1.95 -30.125 -11.148 1 55.56 120 GLN A CA 1
ATOM 925 C C . GLN A 1 120 ? 1.936 -30.047 -12.672 1 55.56 120 GLN A C 1
ATOM 927 O O . GLN A 1 120 ? 1.051 -30.609 -13.32 1 55.56 120 GLN A O 1
ATOM 932 N N . LEU A 1 121 ? 2.535 -29 -13.164 1 65.56 121 LEU A N 1
ATOM 933 C CA . LEU A 1 121 ? 2.609 -28.859 -14.609 1 65.56 121 LEU A CA 1
ATOM 934 C C . LEU A 1 121 ? 3.582 -29.875 -15.211 1 65.56 121 LEU A C 1
ATOM 936 O O . LEU A 1 121 ? 4.789 -29.625 -15.25 1 65.56 121 LEU A O 1
ATOM 940 N N . ASP A 1 122 ? 3.104 -31.141 -15.352 1 65.5 122 ASP A N 1
ATOM 941 C CA . ASP A 1 122 ? 3.967 -32.125 -16.016 1 65.5 122 ASP A CA 1
ATOM 942 C C . ASP A 1 122 ? 4.109 -31.797 -17.5 1 65.5 122 ASP A C 1
ATOM 944 O O . ASP A 1 122 ? 3.447 -30.891 -18.016 1 65.5 122 ASP A O 1
ATOM 948 N N . THR A 1 123 ? 5.156 -32.406 -18.094 1 71.38 123 THR A N 1
ATOM 949 C CA . THR A 1 123 ? 5.516 -32.156 -19.484 1 71.38 123 THR A CA 1
ATOM 950 C C . THR A 1 123 ? 4.301 -32.344 -20.391 1 71.38 123 THR A C 1
ATOM 952 O O . THR A 1 123 ? 4.137 -31.609 -21.359 1 71.38 123 THR A O 1
ATOM 955 N N . ASP A 1 124 ? 3.496 -33.25 -20.047 1 64.62 124 ASP A N 1
ATOM 956 C CA . ASP A 1 124 ? 2.336 -33.5 -20.891 1 64.62 124 ASP A CA 1
ATOM 957 C C . ASP A 1 124 ? 1.354 -32.312 -20.844 1 64.62 124 ASP A C 1
ATOM 959 O O . ASP A 1 124 ? 0.837 -31.891 -21.875 1 64.62 124 ASP A O 1
ATOM 963 N N . MET A 1 125 ? 1.204 -31.891 -19.703 1 69.38 125 MET A N 1
ATOM 964 C CA . MET A 1 125 ? 0.28 -30.766 -19.547 1 69.38 125 MET A CA 1
ATOM 965 C C . MET A 1 125 ? 0.808 -29.531 -20.266 1 69.38 125 MET A C 1
ATOM 967 O O . MET A 1 125 ? 0.053 -28.828 -20.938 1 69.38 125 MET A O 1
ATOM 971 N N . LEU A 1 126 ? 2.064 -29.375 -20.172 1 75.69 126 LEU A N 1
ATOM 972 C CA . LEU A 1 126 ? 2.676 -28.219 -20.812 1 75.69 126 LEU A CA 1
ATOM 973 C C . LEU A 1 126 ? 2.525 -28.297 -22.328 1 75.69 126 LEU A C 1
ATOM 975 O O . LEU A 1 126 ? 2.293 -27.281 -23 1 75.69 126 LEU A O 1
ATOM 979 N N . THR A 1 127 ? 2.646 -29.484 -22.812 1 72.31 127 THR A N 1
ATOM 980 C CA . THR A 1 127 ? 2.494 -29.703 -24.25 1 72.31 127 THR A CA 1
ATOM 981 C C . THR A 1 127 ? 1.065 -29.391 -24.703 1 72.31 127 THR A C 1
ATOM 983 O O . THR A 1 127 ? 0.85 -28.812 -25.766 1 72.31 127 THR A O 1
ATOM 986 N N . LEU A 1 128 ? 0.21 -29.781 -23.922 1 70.06 128 LEU A N 1
ATOM 987 C CA . LEU A 1 128 ? -1.188 -29.516 -24.25 1 70.06 128 LEU A CA 1
ATOM 988 C C . LEU A 1 128 ? -1.48 -28.031 -24.234 1 70.06 128 LEU A C 1
ATOM 990 O O . LEU A 1 128 ? -2.168 -27.516 -25.125 1 70.06 128 LEU A O 1
ATOM 994 N N . LEU A 1 129 ? -1.015 -27.406 -23.234 1 74.62 129 LEU A N 1
ATOM 995 C CA . LEU A 1 129 ? -1.242 -25.969 -23.125 1 74.62 129 LEU A CA 1
ATOM 996 C C . LEU A 1 129 ? -0.572 -25.234 -24.281 1 74.62 129 LEU A C 1
ATOM 998 O O . LEU A 1 129 ? -1.155 -24.312 -24.859 1 74.62 129 LEU A O 1
ATOM 1002 N N . ASP A 1 130 ? 0.59 -25.688 -24.609 1 78.62 130 ASP A N 1
ATOM 1003 C CA . ASP A 1 130 ? 1.321 -25.125 -25.734 1 78.62 130 ASP A CA 1
ATOM 1004 C C . ASP A 1 130 ? 0.521 -25.25 -27.031 1 78.62 130 ASP A C 1
ATOM 1006 O O . ASP A 1 130 ? 0.407 -24.297 -27.797 1 78.62 130 ASP A O 1
ATOM 1010 N N . ALA A 1 131 ? 0.055 -26.391 -27.234 1 73.06 131 ALA A N 1
ATOM 1011 C CA . ALA A 1 131 ? -0.723 -26.656 -28.438 1 73.06 131 ALA A CA 1
ATOM 1012 C C . ALA A 1 131 ? -1.988 -25.797 -28.469 1 73.06 131 ALA A C 1
ATOM 1014 O O . ALA A 1 131 ? -2.363 -25.281 -29.516 1 73.06 131 ALA A O 1
ATOM 1015 N N . ALA A 1 132 ? -2.582 -25.719 -27.312 1 69.75 132 ALA A N 1
ATOM 1016 C CA . ALA A 1 132 ? -3.818 -24.953 -27.234 1 69.75 132 ALA A CA 1
ATOM 1017 C C . ALA A 1 132 ? -3.58 -23.484 -27.609 1 69.75 132 ALA A C 1
ATOM 1019 O O . ALA A 1 132 ? -4.363 -22.891 -28.359 1 69.75 132 ALA A O 1
ATOM 1020 N N . VAL A 1 133 ? -2.564 -22.953 -27.141 1 77.12 133 VAL A N 1
ATOM 1021 C CA . VAL A 1 133 ? -2.254 -21.562 -27.438 1 77.12 133 VAL A CA 1
ATOM 1022 C C . VAL A 1 133 ? -1.807 -21.422 -28.891 1 77.12 133 VAL A C 1
ATOM 1024 O O . VAL A 1 133 ? -2.262 -20.516 -29.594 1 77.12 133 VAL A O 1
ATOM 1027 N N . ASN A 1 134 ? -0.974 -22.328 -29.328 1 76 134 ASN A N 1
ATOM 1028 C CA . ASN A 1 134 ? -0.43 -22.266 -30.688 1 76 134 ASN A CA 1
ATOM 1029 C C . ASN A 1 134 ? -1.534 -22.328 -31.734 1 76 134 ASN A C 1
ATOM 1031 O O . ASN A 1 134 ? -1.486 -21.594 -32.719 1 76 134 ASN A O 1
ATOM 1035 N N . THR A 1 135 ? -2.51 -23.094 -31.547 1 75.75 135 THR A N 1
ATOM 1036 C CA . THR A 1 135 ? -3.574 -23.281 -32.531 1 75.75 135 THR A CA 1
ATOM 1037 C C . THR A 1 135 ? -4.469 -22.047 -32.594 1 75.75 135 THR A C 1
ATOM 1039 O O . THR A 1 135 ? -5.172 -21.828 -33.594 1 75.75 135 THR A O 1
ATOM 1042 N N . THR A 1 136 ? -4.387 -21.266 -31.578 1 74 136 THR A N 1
ATOM 1043 C CA . THR A 1 136 ? -5.301 -20.125 -31.531 1 74 136 THR A CA 1
ATOM 1044 C C . THR A 1 136 ? -4.535 -18.812 -31.641 1 74 136 THR A C 1
ATOM 1046 O O . THR A 1 136 ? -5.125 -17.734 -31.562 1 74 136 THR A O 1
ATOM 1049 N N . LEU A 1 137 ? -3.281 -18.875 -31.812 1 76.62 137 LEU A N 1
ATOM 1050 C CA . LEU A 1 137 ? -2.436 -17.688 -31.906 1 76.62 137 LEU A CA 1
ATOM 1051 C C . LEU A 1 137 ? -2.752 -16.906 -33.156 1 76.62 137 LEU A C 1
ATOM 1053 O O . LEU A 1 137 ? -2.605 -15.672 -33.188 1 76.62 137 LEU A O 1
ATOM 1057 N N . SER A 1 138 ? -3.068 -17.531 -34.25 1 67.5 138 SER A N 1
ATOM 1058 C CA . SER A 1 138 ? -3.219 -16.906 -35.562 1 67.5 138 SER A CA 1
ATOM 1059 C C . SER A 1 138 ? -4.461 -16.031 -35.625 1 67.5 138 SER A C 1
ATOM 1061 O O . SER A 1 138 ? -4.633 -15.242 -36.562 1 67.5 138 SER A O 1
ATOM 1063 N N . ARG A 1 139 ? -5.223 -16.156 -34.594 1 58.09 139 ARG A N 1
ATOM 1064 C CA . ARG A 1 139 ? -6.453 -15.383 -34.688 1 58.09 139 ARG A CA 1
ATOM 1065 C C . ARG A 1 139 ? -6.238 -13.953 -34.219 1 58.09 139 ARG A C 1
ATOM 1067 O O . ARG A 1 139 ? -5.961 -13.727 -33.031 1 58.09 139 ARG A O 1
ATOM 1074 N N . LYS A 1 140 ? -5.879 -12.969 -35.094 1 58.69 140 LYS A N 1
ATOM 1075 C CA . LYS A 1 140 ? -5.41 -11.594 -34.969 1 58.69 140 LYS A CA 1
ATOM 1076 C C . LYS A 1 140 ? -6.141 -10.867 -33.844 1 58.69 140 LYS A C 1
ATOM 1078 O O . LYS A 1 140 ? -5.523 -10.148 -33.062 1 58.69 140 LYS A O 1
ATOM 1083 N N . ALA A 1 141 ? -7.473 -10.938 -33.781 1 62.12 141 ALA A N 1
ATOM 1084 C CA . ALA A 1 141 ? -8.203 -9.938 -33 1 62.12 141 ALA A CA 1
ATOM 1085 C C . ALA A 1 141 ? -8.477 -10.445 -31.578 1 62.12 141 ALA A C 1
ATOM 1087 O O . ALA A 1 141 ? -8.797 -9.656 -30.688 1 62.12 141 ALA A O 1
ATOM 1088 N N . GLU A 1 142 ? -8.148 -11.773 -31.391 1 77.44 142 GLU A N 1
ATOM 1089 C CA . GLU A 1 142 ? -8.562 -12.305 -30.094 1 77.44 142 GLU A CA 1
ATOM 1090 C C . GLU A 1 142 ? -7.379 -12.938 -29.359 1 77.44 142 GLU A C 1
ATOM 1092 O O . GLU A 1 142 ? -6.414 -13.375 -29.984 1 77.44 142 GLU A O 1
ATOM 1097 N N . CYS A 1 143 ? -7.41 -12.773 -28.078 1 87.31 143 CYS A N 1
ATOM 1098 C CA . CYS A 1 143 ? -6.395 -13.453 -27.281 1 87.31 143 CYS A CA 1
ATOM 1099 C C . CYS A 1 143 ? -6.516 -14.969 -27.422 1 87.31 143 CYS A C 1
ATOM 1101 O O . CYS A 1 143 ? -7.625 -15.5 -27.469 1 87.31 143 CYS A O 1
ATOM 1103 N N . PRO A 1 144 ? -5.367 -15.609 -27.688 1 82.5 144 PRO A N 1
ATOM 1104 C CA . PRO A 1 144 ? -5.41 -17.078 -27.797 1 82.5 144 PRO A CA 1
ATOM 1105 C C . PRO A 1 144 ? -5.949 -17.75 -26.547 1 82.5 144 PRO A C 1
ATOM 1107 O O . PRO A 1 144 ? -6.152 -17.078 -25.516 1 82.5 144 PRO A O 1
ATOM 1110 N N . MET A 1 145 ? -6.141 -19 -26.672 1 78.31 145 MET A N 1
ATOM 1111 C CA . MET A 1 145 ? -6.617 -19.781 -25.531 1 78.31 145 MET A CA 1
ATOM 1112 C C . MET A 1 145 ? -5.688 -19.609 -24.328 1 78.31 145 MET A C 1
ATOM 1114 O O . MET A 1 145 ? -4.473 -19.484 -24.5 1 78.31 145 MET A O 1
ATOM 1118 N N . LEU A 1 146 ? -6.223 -19.562 -23.078 1 82.69 146 LEU A N 1
ATOM 1119 C CA . LEU A 1 146 ? -5.527 -19.422 -21.797 1 82.69 146 LEU A CA 1
ATOM 1120 C C . LEU A 1 146 ? -5.344 -17.953 -21.438 1 82.69 146 LEU A C 1
ATOM 1122 O O . LEU A 1 146 ? -5.082 -17.625 -20.281 1 82.69 146 LEU A O 1
ATOM 1126 N N . TYR A 1 147 ? -5.336 -17.188 -22.578 1 88.69 147 TYR A N 1
ATOM 1127 C CA . TYR A 1 147 ? -5.133 -15.766 -22.359 1 88.69 147 TYR A CA 1
ATOM 1128 C C . TYR A 1 147 ? -6.465 -15.016 -22.375 1 88.69 147 TYR A C 1
ATOM 1130 O O . TYR A 1 147 ? -7.387 -15.391 -23.109 1 88.69 147 TYR A O 1
ATOM 1138 N N . THR A 1 148 ? -6.543 -14.055 -21.578 1 87 148 THR A N 1
ATOM 1139 C CA . THR A 1 148 ? -7.695 -13.172 -21.516 1 87 148 THR A CA 1
ATOM 1140 C C . THR A 1 148 ? -7.289 -11.727 -21.812 1 87 148 THR A C 1
ATOM 1142 O O . THR A 1 148 ? -6.215 -11.289 -21.406 1 87 148 THR A O 1
ATOM 1145 N N . ARG A 1 149 ? -8.195 -11.031 -22.422 1 89.38 149 ARG A N 1
ATOM 1146 C CA . ARG A 1 149 ? -7.93 -9.648 -22.781 1 89.38 149 ARG A CA 1
ATOM 1147 C C . ARG A 1 149 ? -8.102 -8.719 -21.594 1 89.38 149 ARG A C 1
ATOM 1149 O O . ARG A 1 149 ? -9.156 -8.727 -20.938 1 89.38 149 ARG A O 1
ATOM 1156 N N . VAL A 1 150 ? -7.09 -8.047 -21.234 1 92.06 150 VAL A N 1
ATOM 1157 C CA . VAL A 1 150 ? -7.105 -6.984 -20.234 1 92.06 150 VAL A CA 1
ATOM 1158 C C . VAL A 1 150 ? -6.605 -5.68 -20.844 1 92.06 150 VAL A C 1
ATOM 1160 O O . VAL A 1 150 ? -5.395 -5.453 -20.938 1 92.06 150 VAL A O 1
ATOM 1163 N N . HIS A 1 151 ? -7.582 -4.902 -21.188 1 91.06 151 HIS A N 1
ATOM 1164 C CA . HIS A 1 151 ? -7.297 -3.699 -21.953 1 91.06 151 HIS A CA 1
ATOM 1165 C C . HIS A 1 151 ? -6.547 -4.035 -23.25 1 91.06 151 HIS A C 1
ATOM 1167 O O . HIS A 1 151 ? -7.062 -4.762 -24.094 1 91.06 151 HIS A O 1
ATOM 1173 N N . LYS A 1 152 ? -5.301 -3.658 -23.375 1 89.44 152 LYS A N 1
ATOM 1174 C CA . LYS A 1 152 ? -4.57 -3.871 -24.625 1 89.44 152 LYS A CA 1
ATOM 1175 C C . LYS A 1 152 ? -3.668 -5.098 -24.531 1 89.44 152 LYS A C 1
ATOM 1177 O O . LYS A 1 152 ? -2.969 -5.438 -25.484 1 89.44 152 LYS A O 1
ATOM 1182 N N . LEU A 1 153 ? -3.768 -5.797 -23.453 1 93.5 153 LEU A N 1
ATOM 1183 C CA . LEU A 1 153 ? -2.867 -6.922 -23.234 1 93.5 153 LEU A CA 1
ATOM 1184 C C . LEU A 1 153 ? -3.643 -8.234 -23.172 1 93.5 153 LEU A C 1
ATOM 1186 O O . LEU A 1 153 ? -4.836 -8.234 -22.859 1 93.5 153 LEU A O 1
ATOM 1190 N N . CYS A 1 154 ? -3.018 -9.258 -23.609 1 92.56 154 CYS A N 1
ATOM 1191 C CA . CYS A 1 154 ? -3.502 -10.617 -23.359 1 92.56 154 CYS A CA 1
ATOM 1192 C C . CYS A 1 154 ? -2.764 -11.258 -22.188 1 92.56 154 CYS A C 1
ATOM 1194 O O . CYS A 1 154 ? -1.569 -11.547 -22.297 1 92.56 154 CYS A O 1
ATOM 1196 N N . LEU A 1 155 ? -3.482 -11.492 -21.094 1 95.44 155 LEU A N 1
ATOM 1197 C CA . LEU A 1 155 ? -2.877 -11.984 -19.875 1 95.44 155 LEU A CA 1
ATOM 1198 C C . LEU A 1 155 ? -3.402 -13.375 -19.531 1 95.44 155 LEU A C 1
ATOM 1200 O O . LEU A 1 155 ? -4.574 -13.68 -19.781 1 95.44 155 LEU A O 1
ATOM 1204 N N . ALA A 1 156 ? -2.537 -14.219 -19.016 1 92.19 156 ALA A N 1
ATOM 1205 C CA . ALA A 1 156 ? -2.918 -15.547 -18.531 1 92.19 156 ALA A CA 1
ATOM 1206 C C . ALA A 1 156 ? -2.717 -15.664 -17.031 1 92.19 156 ALA A C 1
ATOM 1208 O O . ALA A 1 156 ? -1.593 -15.539 -16.531 1 92.19 156 ALA A O 1
ATOM 1209 N N . PHE A 1 157 ? -3.803 -15.82 -16.328 1 92.69 157 PHE A N 1
ATOM 1210 C CA . PHE A 1 157 ? -3.789 -16.031 -14.875 1 92.69 157 PHE A CA 1
ATOM 1211 C C . PHE A 1 157 ? -3.881 -17.516 -14.547 1 92.69 157 PHE A C 1
ATOM 1213 O O . PHE A 1 157 ? -4.98 -18.062 -14.43 1 92.69 157 PHE A O 1
ATOM 1220 N N . PHE A 1 158 ? -2.779 -18.156 -14.352 1 88.5 158 PHE A N 1
ATOM 1221 C CA . PHE A 1 158 ? -2.811 -19.594 -14.148 1 88.5 158 PHE A CA 1
ATOM 1222 C C . PHE A 1 158 ? -2.84 -19.922 -12.656 1 88.5 158 PHE A C 1
ATOM 1224 O O . PHE A 1 158 ? -1.87 -20.469 -12.117 1 88.5 158 PHE A O 1
ATOM 1231 N N . SER A 1 159 ? -3.965 -19.875 -12.062 1 84.94 159 SER A N 1
ATOM 1232 C CA . SER A 1 159 ? -4.188 -19.906 -10.617 1 84.94 159 SER A CA 1
ATOM 1233 C C . SER A 1 159 ? -3.941 -21.312 -10.062 1 84.94 159 SER A C 1
ATOM 1235 O O . SER A 1 159 ? -3.467 -21.453 -8.938 1 84.94 159 SER A O 1
ATOM 1237 N N . PRO A 1 160 ? -4.145 -22.344 -10.867 1 76.94 160 PRO A N 1
ATOM 1238 C CA . PRO A 1 160 ? -3.979 -23.672 -10.297 1 76.94 160 PRO A CA 1
ATOM 1239 C C . PRO A 1 160 ? -2.512 -24.078 -10.133 1 76.94 160 PRO A C 1
ATOM 1241 O O . PRO A 1 160 ? -2.184 -24.922 -9.305 1 76.94 160 PRO A O 1
ATOM 1244 N N . ALA A 1 161 ? -1.691 -23.469 -10.938 1 83.25 161 ALA A N 1
ATOM 1245 C CA . ALA A 1 161 ? -0.271 -23.797 -10.875 1 83.25 161 ALA A CA 1
ATOM 1246 C C . ALA A 1 161 ? 0.433 -23.016 -9.773 1 83.25 161 ALA A C 1
ATOM 1248 O O . ALA A 1 161 ? 0.237 -21.812 -9.641 1 83.25 161 ALA A O 1
ATOM 1249 N N . LYS A 1 162 ? 1.099 -23.734 -8.945 1 88.25 162 LYS A N 1
ATOM 1250 C CA . LYS A 1 162 ? 1.969 -23.141 -7.934 1 88.25 162 LYS A CA 1
ATOM 1251 C C . LYS A 1 162 ? 3.432 -23.5 -8.195 1 88.25 162 LYS A C 1
ATOM 1253 O O . LYS A 1 162 ? 3.838 -24.656 -8.023 1 88.25 162 LYS A O 1
ATOM 1258 N N . LEU A 1 163 ? 4.188 -22.469 -8.617 1 90.88 163 LEU A N 1
ATOM 1259 C CA . LEU A 1 163 ? 5.547 -22.672 -9.109 1 90.88 163 LEU A CA 1
ATOM 1260 C C . LEU A 1 163 ? 6.52 -21.719 -8.445 1 90.88 163 LEU A C 1
ATOM 1262 O O . LEU A 1 163 ? 6.113 -20.656 -7.953 1 90.88 163 LEU A O 1
ATOM 1266 N N . SER A 1 164 ? 7.816 -22.156 -8.398 1 92.75 164 SER A N 1
ATOM 1267 C CA . SER A 1 164 ? 8.852 -21.172 -8.109 1 92.75 164 SER A CA 1
ATOM 1268 C C . SER A 1 164 ? 8.945 -20.125 -9.203 1 92.75 164 SER A C 1
ATOM 1270 O O . SER A 1 164 ? 8.359 -20.281 -10.281 1 92.75 164 SER A O 1
ATOM 1272 N N . TRP A 1 165 ? 9.594 -19.047 -8.867 1 96.56 165 TRP A N 1
ATOM 1273 C CA . TRP A 1 165 ? 9.664 -17.953 -9.836 1 96.56 165 TRP A CA 1
ATOM 1274 C C . TRP A 1 165 ? 10.336 -18.406 -11.125 1 96.56 165 TRP A C 1
ATOM 1276 O O . TRP A 1 165 ? 9.836 -18.125 -12.219 1 96.56 165 TRP A O 1
ATOM 1286 N N . PRO A 1 166 ? 11.539 -19.172 -11.078 1 95.25 166 PRO A N 1
ATOM 1287 C CA . PRO A 1 166 ? 12.148 -19.641 -12.32 1 95.25 166 PRO A CA 1
ATOM 1288 C C . PRO A 1 166 ? 11.25 -20.594 -13.094 1 95.25 166 PRO A C 1
ATOM 1290 O O . PRO A 1 166 ? 11.203 -20.562 -14.32 1 95.25 166 PRO A O 1
ATOM 1293 N N . GLU A 1 167 ? 10.555 -21.391 -12.383 1 92 167 GLU A N 1
ATOM 1294 C CA . GLU A 1 167 ? 9.625 -22.312 -13.031 1 92 167 GLU A CA 1
ATOM 1295 C C . GLU A 1 167 ? 8.469 -21.562 -13.68 1 92 167 GLU A C 1
ATOM 1297 O O . GLU A 1 167 ? 8.008 -21.938 -14.766 1 92 167 GLU A O 1
ATOM 1302 N N . ALA A 1 168 ? 7.961 -20.578 -12.992 1 95.62 168 ALA A N 1
ATOM 1303 C CA . ALA A 1 168 ? 6.891 -19.75 -13.539 1 95.62 168 ALA A CA 1
ATOM 1304 C C . ALA A 1 168 ? 7.34 -19.062 -14.828 1 95.62 168 ALA A C 1
ATOM 1306 O O . ALA A 1 168 ? 6.566 -18.969 -15.789 1 95.62 168 ALA A O 1
ATOM 1307 N N . LYS A 1 169 ? 8.586 -18.594 -14.797 1 96.31 169 LYS A N 1
ATOM 1308 C CA . LYS A 1 169 ? 9.148 -17.969 -15.992 1 96.31 169 LYS A CA 1
ATOM 1309 C C . LYS A 1 169 ? 9.164 -18.938 -17.172 1 96.31 169 LYS A C 1
ATOM 1311 O O . LYS A 1 169 ? 8.75 -18.594 -18.281 1 96.31 169 LYS A O 1
ATOM 1316 N N . GLN A 1 170 ? 9.633 -20.094 -16.906 1 92.38 170 GLN A N 1
ATOM 1317 C CA . GLN A 1 170 ? 9.688 -21.109 -17.953 1 92.38 170 GLN A CA 1
ATOM 1318 C C . GLN A 1 170 ? 8.289 -21.484 -18.438 1 92.38 170 GLN A C 1
ATOM 1320 O O . GLN A 1 170 ? 8.078 -21.719 -19.625 1 92.38 170 GLN A O 1
ATOM 1325 N N . PHE A 1 171 ? 7.41 -21.578 -17.484 1 90.25 171 PHE A N 1
ATOM 1326 C CA . PHE A 1 171 ? 6.027 -21.875 -17.828 1 90.25 171 PHE A CA 1
ATOM 1327 C C . PHE A 1 171 ? 5.484 -20.859 -18.812 1 90.25 171 PHE A C 1
ATOM 1329 O O . PHE A 1 171 ? 4.891 -21.219 -19.844 1 90.25 171 PHE A O 1
ATOM 1336 N N . CYS A 1 172 ? 5.625 -19.578 -18.5 1 94.5 172 CYS A N 1
ATOM 1337 C CA . CYS A 1 172 ? 5.109 -18.531 -19.375 1 94.5 172 CYS A CA 1
ATOM 1338 C C . CYS A 1 172 ? 5.742 -18.609 -20.766 1 94.5 172 CYS A C 1
ATOM 1340 O O . CYS A 1 172 ? 5.074 -18.375 -21.766 1 94.5 172 CYS A O 1
ATOM 1342 N N . HIS A 1 173 ? 7.012 -19 -20.844 1 91.69 173 HIS A N 1
ATOM 1343 C CA . HIS A 1 173 ? 7.672 -19.172 -22.125 1 91.69 173 HIS A CA 1
ATOM 1344 C C . HIS A 1 173 ? 7.031 -20.297 -22.938 1 91.69 173 HIS A C 1
ATOM 1346 O O . HIS A 1 173 ? 6.918 -20.203 -24.156 1 91.69 173 HIS A O 1
ATOM 1352 N N . SER A 1 174 ? 6.605 -21.297 -22.266 1 86.75 174 SER A N 1
ATOM 1353 C CA . SER A 1 174 ? 6.035 -22.469 -22.922 1 86.75 174 SER A CA 1
ATOM 1354 C C . SER A 1 174 ? 4.688 -22.156 -23.547 1 86.75 174 SER A C 1
ATOM 1356 O O . SER A 1 174 ? 4.23 -22.875 -24.453 1 86.75 174 SER A O 1
ATOM 1358 N N . ILE A 1 175 ? 4.078 -21.094 -23.094 1 87.88 175 ILE A N 1
ATOM 1359 C CA . ILE A 1 175 ? 2.787 -20.719 -23.672 1 87.88 175 ILE A CA 1
ATOM 1360 C C . ILE A 1 175 ? 2.914 -19.406 -24.438 1 87.88 175 ILE A C 1
ATOM 1362 O O . ILE A 1 175 ? 1.982 -18.594 -24.453 1 87.88 175 ILE A O 1
ATOM 1366 N N . TYR A 1 176 ? 4.082 -19.141 -24.938 1 88.5 176 TYR A N 1
ATOM 1367 C CA . TYR A 1 176 ? 4.379 -18.047 -25.875 1 88.5 176 TYR A CA 1
ATOM 1368 C C . TYR A 1 176 ? 4.246 -16.703 -25.188 1 88.5 176 TYR A C 1
ATOM 1370 O O . TYR A 1 176 ? 3.783 -15.727 -25.781 1 88.5 176 TYR A O 1
ATOM 1378 N N . GLY A 1 177 ? 4.547 -16.672 -23.906 1 94.12 177 GLY A N 1
ATOM 1379 C CA . GLY A 1 177 ? 4.496 -15.43 -23.156 1 94.12 177 GLY A CA 1
ATOM 1380 C C . GLY A 1 177 ? 5.703 -15.234 -22.25 1 94.12 177 GLY A C 1
ATOM 1381 O O . GLY A 1 177 ? 6.711 -15.922 -22.406 1 94.12 177 GLY A O 1
ATOM 1382 N N . GLU A 1 178 ? 5.621 -14.148 -21.5 1 96.44 178 GLU A N 1
ATOM 1383 C CA . GLU A 1 178 ? 6.57 -13.812 -20.453 1 96.44 178 GLU A CA 1
ATOM 1384 C C . GLU A 1 178 ? 5.855 -13.461 -19.156 1 96.44 178 GLU A C 1
ATOM 1386 O O . GLU A 1 178 ? 4.656 -13.172 -19.156 1 96.44 178 GLU A O 1
ATOM 1391 N N . LEU A 1 179 ? 6.613 -13.578 -18.109 1 98.25 179 LEU A N 1
ATOM 1392 C CA . LEU A 1 179 ? 6.023 -13.07 -16.875 1 98.25 179 LEU A CA 1
ATOM 1393 C C . LEU A 1 179 ? 5.621 -11.609 -17.031 1 98.25 179 LEU A C 1
ATOM 1395 O O . LEU A 1 179 ? 6.344 -10.82 -17.641 1 98.25 179 LEU A O 1
ATOM 1399 N N . PHE A 1 180 ? 4.531 -11.297 -16.438 1 98.19 180 PHE A N 1
ATOM 1400 C CA . PHE A 1 180 ? 3.943 -9.969 -16.594 1 98.19 180 PHE A CA 1
ATOM 1401 C C . PHE A 1 180 ? 4.914 -8.883 -16.141 1 98.19 180 PHE A C 1
ATOM 1403 O O . PHE A 1 180 ? 5.609 -9.055 -15.133 1 98.19 180 PHE A O 1
ATOM 1410 N N . TYR A 1 181 ? 5.004 -7.875 -16.875 1 97.75 181 TYR A N 1
ATOM 1411 C CA . TYR A 1 181 ? 5.746 -6.656 -16.578 1 97.75 181 TYR A CA 1
ATOM 1412 C C . TYR A 1 181 ? 4.992 -5.426 -17.062 1 97.75 181 TYR A C 1
ATOM 1414 O O . TYR A 1 181 ? 4.027 -5.543 -17.828 1 97.75 181 TYR A O 1
ATOM 1422 N N . PHE A 1 182 ? 5.219 -4.289 -16.516 1 95.75 182 PHE A N 1
ATOM 1423 C CA . PHE A 1 182 ? 4.566 -3.057 -16.953 1 95.75 182 PHE A CA 1
ATOM 1424 C C . PHE A 1 182 ? 5.566 -1.906 -17 1 95.75 182 PHE A C 1
ATOM 1426 O O . PHE A 1 182 ? 6.496 -1.85 -16.203 1 95.75 182 PHE A O 1
ATOM 1433 N N . LYS A 1 183 ? 5.305 -1.039 -17.938 1 90.44 183 LYS A N 1
ATOM 1434 C CA . LYS A 1 183 ? 6.199 0.101 -18.125 1 90.44 183 LYS A CA 1
ATOM 1435 C C . LYS A 1 183 ? 5.535 1.397 -17.656 1 90.44 183 LYS A C 1
ATOM 1437 O O . LYS A 1 183 ? 6.203 2.422 -17.5 1 90.44 183 LYS A O 1
ATOM 1442 N N . ASN A 1 184 ? 4.297 1.322 -17.5 1 91.12 184 ASN A N 1
ATOM 1443 C CA . ASN A 1 184 ? 3.588 2.521 -17.078 1 91.12 184 ASN A CA 1
ATOM 1444 C C . ASN A 1 184 ? 2.539 2.201 -16.016 1 91.12 184 ASN A C 1
ATOM 1446 O O . ASN A 1 184 ? 2.121 1.05 -15.875 1 91.12 184 ASN A O 1
ATOM 1450 N N . LEU A 1 185 ? 2.158 3.225 -15.305 1 94 185 LEU A N 1
ATOM 1451 C CA . LEU A 1 185 ? 1.23 3.09 -14.188 1 94 185 LEU A CA 1
ATOM 1452 C C . LEU A 1 185 ? -0.153 2.674 -14.68 1 94 185 LEU A C 1
ATOM 1454 O O . LEU A 1 185 ? -0.863 1.936 -13.992 1 94 185 LEU A O 1
ATOM 1458 N N . SER A 1 186 ? -0.505 3.115 -15.828 1 92.88 186 SER A N 1
ATOM 1459 C CA . SER A 1 186 ? -1.818 2.799 -16.375 1 92.88 186 SER A CA 1
ATOM 1460 C C . SER A 1 186 ? -1.986 1.297 -16.578 1 92.88 186 SER A C 1
ATOM 1462 O O . SER A 1 186 ? -3.043 0.739 -16.281 1 92.88 186 SER A O 1
ATOM 1464 N N . THR A 1 187 ? -0.976 0.685 -17.078 1 95.12 187 THR A N 1
ATOM 1465 C CA . THR A 1 187 ? -1.018 -0.757 -17.297 1 95.12 187 THR A CA 1
ATOM 1466 C C . THR A 1 187 ? -1.204 -1.496 -15.977 1 95.12 187 THR A C 1
ATOM 1468 O O . THR A 1 187 ? -2.006 -2.43 -15.883 1 95.12 187 THR A O 1
ATOM 1471 N N . PHE A 1 188 ? -0.464 -1.062 -15.016 1 96.31 188 PHE A N 1
ATOM 1472 C CA . PHE A 1 188 ? -0.576 -1.655 -13.688 1 96.31 188 PHE A CA 1
ATOM 1473 C C . PHE A 1 188 ? -1.984 -1.476 -13.133 1 96.31 188 PHE A C 1
ATOM 1475 O O . PHE A 1 188 ? -2.562 -2.414 -12.586 1 96.31 188 PHE A O 1
ATOM 1482 N N . ALA A 1 189 ? -2.521 -0.312 -13.32 1 94.81 189 ALA A N 1
ATOM 1483 C CA . ALA A 1 189 ? -3.855 0.005 -12.812 1 94.81 189 ALA A CA 1
ATOM 1484 C C . ALA A 1 189 ? -4.918 -0.848 -13.508 1 94.81 189 ALA A C 1
ATOM 1486 O O . ALA A 1 189 ? -5.879 -1.285 -12.867 1 94.81 189 ALA A O 1
ATOM 1487 N N . HIS A 1 190 ? -4.777 -1.021 -14.789 1 94.19 190 HIS A N 1
ATOM 1488 C CA . HIS A 1 190 ? -5.723 -1.853 -15.523 1 94.19 190 HIS A CA 1
ATOM 1489 C C . HIS A 1 190 ? -5.691 -3.295 -15.031 1 94.19 190 HIS A C 1
ATOM 1491 O O . HIS A 1 190 ? -6.73 -3.953 -14.961 1 94.19 190 HIS A O 1
ATOM 1497 N N . LEU A 1 191 ? -4.531 -3.771 -14.75 1 96.44 191 LEU A N 1
ATOM 1498 C CA . LEU A 1 191 ? -4.395 -5.113 -14.195 1 96.44 191 LEU A CA 1
ATOM 1499 C C . LEU A 1 191 ? -5.129 -5.234 -12.867 1 96.44 191 LEU A C 1
ATOM 1501 O O . LEU A 1 191 ? -5.883 -6.184 -12.648 1 96.44 191 LEU A O 1
ATOM 1505 N N . LEU A 1 192 ? -4.895 -4.266 -12 1 94.62 192 LEU A N 1
ATOM 1506 C CA . LEU A 1 192 ? -5.512 -4.285 -10.68 1 94.62 192 LEU A CA 1
ATOM 1507 C C . LEU A 1 192 ? -7.035 -4.273 -10.789 1 94.62 192 LEU A C 1
ATOM 1509 O O . LEU A 1 192 ? -7.719 -4.984 -10.055 1 94.62 192 LEU A O 1
ATOM 1513 N N . THR A 1 193 ? -7.551 -3.467 -11.672 1 88.69 193 THR A N 1
ATOM 1514 C CA . THR A 1 193 ? -8.992 -3.383 -11.891 1 88.69 193 THR A CA 1
ATOM 1515 C C . THR A 1 193 ? -9.555 -4.734 -12.32 1 88.69 193 THR A C 1
ATOM 1517 O O . THR A 1 193 ? -10.578 -5.184 -11.805 1 88.69 193 THR A O 1
ATOM 1520 N N . TYR A 1 194 ? -8.891 -5.352 -13.219 1 90.69 194 TYR A N 1
ATOM 1521 C CA . TYR A 1 194 ? -9.344 -6.656 -13.688 1 90.69 194 TYR A CA 1
ATOM 1522 C C . TYR A 1 194 ? -9.336 -7.676 -12.555 1 90.69 194 TYR A C 1
ATOM 1524 O O . TYR A 1 194 ? -10.281 -8.453 -12.406 1 90.69 194 TYR A O 1
ATOM 1532 N N . MET A 1 195 ? -8.25 -7.742 -11.781 1 90.75 195 MET A N 1
ATOM 1533 C CA . MET A 1 195 ? -8.117 -8.719 -10.703 1 90.75 195 MET A CA 1
ATOM 1534 C C . MET A 1 195 ? -9.234 -8.562 -9.68 1 90.75 195 MET A C 1
ATOM 1536 O O . MET A 1 195 ? -9.742 -9.555 -9.156 1 90.75 195 MET A O 1
ATOM 1540 N N . ARG A 1 196 ? -9.57 -7.297 -9.453 1 83.81 196 ARG A N 1
ATOM 1541 C CA . ARG A 1 196 ? -10.664 -7.012 -8.523 1 83.81 196 ARG A CA 1
ATOM 1542 C C . ARG A 1 196 ? -11.992 -7.5 -9.086 1 83.81 196 ARG A C 1
ATOM 1544 O O . ARG A 1 196 ? -12.773 -8.141 -8.375 1 83.81 196 ARG A O 1
ATOM 1551 N N . GLU A 1 197 ? -12.25 -7.195 -10.297 1 79.31 197 GLU A N 1
ATOM 1552 C CA . GLU A 1 197 ? -13.516 -7.547 -10.938 1 79.31 197 GLU A CA 1
ATOM 1553 C C . GLU A 1 197 ? -13.648 -9.062 -11.094 1 79.31 197 GLU A C 1
ATOM 1555 O O . GLU A 1 197 ? -14.75 -9.602 -11.008 1 79.31 197 GLU A O 1
ATOM 1560 N N . ALA A 1 198 ? -12.516 -9.719 -11.344 1 80.38 198 ALA A N 1
ATOM 1561 C CA . ALA A 1 198 ? -12.508 -11.164 -11.547 1 80.38 198 ALA A CA 1
ATOM 1562 C C . ALA A 1 198 ? -12.492 -11.906 -10.219 1 80.38 198 ALA A C 1
ATOM 1564 O O . ALA A 1 198 ? -12.523 -13.133 -10.18 1 80.38 198 ALA A O 1
ATOM 1565 N N . LEU A 1 199 ? -12.383 -11.133 -9.047 1 78.25 199 LEU A N 1
ATOM 1566 C CA . LEU A 1 199 ? -12.43 -11.68 -7.691 1 78.25 199 LEU A CA 1
ATOM 1567 C C . LEU A 1 199 ? -11.336 -12.727 -7.492 1 78.25 199 LEU A C 1
ATOM 1569 O O . LEU A 1 199 ? -11.602 -13.812 -6.965 1 78.25 199 LEU A O 1
ATOM 1573 N N . LEU A 1 200 ? -10.18 -12.43 -8.086 1 82.5 200 LEU A N 1
ATOM 1574 C CA . LEU A 1 200 ? -9.039 -13.328 -7.91 1 82.5 200 LEU A CA 1
ATOM 1575 C C . LEU A 1 200 ? -8.539 -13.297 -6.473 1 82.5 200 LEU A C 1
ATOM 1577 O O . LEU A 1 200 ? -8.547 -12.242 -5.832 1 82.5 200 LEU A O 1
ATOM 1581 N N . THR A 1 201 ? -8.086 -14.43 -5.988 1 81.88 201 THR A N 1
ATOM 1582 C CA . THR A 1 201 ? -7.609 -14.508 -4.609 1 81.88 201 THR A CA 1
ATOM 1583 C C . THR A 1 201 ? -6.25 -15.195 -4.547 1 81.88 201 THR A C 1
ATOM 1585 O O . THR A 1 201 ? -5.703 -15.398 -3.461 1 81.88 201 THR A O 1
ATOM 1588 N N . THR A 1 202 ? -5.641 -15.477 -5.68 1 86.94 202 THR A N 1
ATOM 1589 C CA . THR A 1 202 ? -4.379 -16.203 -5.766 1 86.94 202 THR A CA 1
ATOM 1590 C C . THR A 1 202 ? -3.205 -15.227 -5.855 1 86.94 202 THR A C 1
ATOM 1592 O O . THR A 1 202 ? -3.348 -14.117 -6.375 1 86.94 202 THR A O 1
ATOM 1595 N N . ASP A 1 203 ? -2.07 -15.656 -5.27 1 93.75 203 ASP A N 1
ATOM 1596 C CA . ASP A 1 203 ? -0.835 -14.898 -5.43 1 93.75 203 ASP A CA 1
ATOM 1597 C C . ASP A 1 203 ? -0.177 -15.195 -6.773 1 93.75 203 ASP A C 1
ATOM 1599 O O . ASP A 1 203 ? -0.156 -16.344 -7.219 1 93.75 203 ASP A O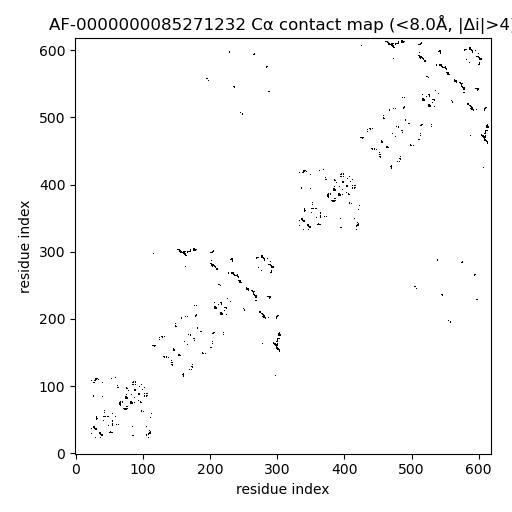 1
ATOM 1603 N N . TYR A 1 204 ? 0.381 -14.148 -7.402 1 97.56 204 TYR A N 1
ATOM 1604 C CA . TYR A 1 204 ? 0.924 -14.336 -8.742 1 97.56 204 TYR A CA 1
ATOM 1605 C C . TYR A 1 204 ? 2.359 -13.828 -8.828 1 97.56 204 TYR A C 1
ATOM 1607 O O . TYR A 1 204 ? 2.672 -12.742 -8.328 1 97.56 204 TYR A O 1
ATOM 1615 N N . TRP A 1 205 ? 3.209 -14.625 -9.445 1 98.5 205 TRP A N 1
ATOM 1616 C CA . TRP A 1 205 ? 4.531 -14.148 -9.828 1 98.5 205 TRP A CA 1
ATOM 1617 C C . TRP A 1 205 ? 4.438 -13.164 -10.992 1 98.5 205 TRP A C 1
ATOM 1619 O O . TRP A 1 205 ? 3.658 -13.375 -11.93 1 98.5 205 TRP A O 1
ATOM 1629 N N . ILE A 1 206 ? 5.234 -12.109 -10.953 1 98.75 206 ILE A N 1
ATOM 1630 C CA . ILE A 1 206 ? 5.441 -11.234 -12.102 1 98.75 206 ILE A CA 1
ATOM 1631 C C . ILE A 1 206 ? 6.93 -11.195 -12.453 1 98.75 206 ILE A C 1
ATOM 1633 O O . ILE A 1 206 ? 7.746 -11.859 -11.805 1 98.75 206 ILE A O 1
ATOM 1637 N N . GLY A 1 207 ? 7.312 -10.477 -13.461 1 98.56 207 GLY A N 1
ATOM 1638 C CA . GLY A 1 207 ? 8.617 -10.625 -14.086 1 98.56 207 GLY A CA 1
ATOM 1639 C C . GLY A 1 207 ? 9.711 -9.852 -13.367 1 98.56 207 GLY A C 1
ATOM 1640 O O . GLY A 1 207 ? 10.812 -9.68 -13.906 1 98.56 207 GLY A O 1
ATOM 1641 N N . GLY A 1 208 ? 9.453 -9.398 -12.188 1 97.88 208 GLY A N 1
ATOM 1642 C CA . GLY A 1 208 ? 10.438 -8.609 -11.461 1 97.88 208 GLY A CA 1
ATOM 1643 C C . GLY A 1 208 ? 11.352 -9.453 -10.586 1 97.88 208 GLY A C 1
ATOM 1644 O O . GLY A 1 208 ? 10.906 -10.43 -9.977 1 97.88 208 GLY A O 1
ATOM 1645 N N . ARG A 1 209 ? 12.633 -9.062 -10.57 1 96.5 209 ARG A N 1
ATOM 1646 C CA . ARG A 1 209 ? 13.617 -9.695 -9.703 1 96.5 209 ARG A CA 1
ATOM 1647 C C . ARG A 1 209 ? 14.766 -8.742 -9.391 1 96.5 209 ARG A C 1
ATOM 1649 O O . ARG A 1 209 ? 14.969 -7.758 -10.102 1 96.5 209 ARG A O 1
ATOM 1656 N N . TYR A 1 210 ? 15.391 -8.984 -8.297 1 93.94 210 TYR A N 1
ATOM 1657 C CA . TYR A 1 210 ? 16.641 -8.281 -8.078 1 93.94 210 TYR A CA 1
ATOM 1658 C C . TYR A 1 210 ? 17.766 -8.875 -8.922 1 93.94 210 TYR A C 1
ATOM 1660 O O . TYR A 1 210 ? 18.016 -10.086 -8.875 1 93.94 210 TYR A O 1
ATOM 1668 N N . ASP A 1 211 ? 18.344 -8.094 -9.711 1 90.75 211 ASP A N 1
ATOM 1669 C CA . ASP A 1 211 ? 19.359 -8.547 -10.656 1 90.75 211 ASP A CA 1
ATOM 1670 C C . ASP A 1 211 ? 20.75 -8.008 -10.281 1 90.75 211 ASP A C 1
ATOM 1672 O O . ASP A 1 211 ? 20.938 -6.793 -10.188 1 90.75 211 ASP A O 1
ATOM 1676 N N . LEU A 1 212 ? 21.734 -8.891 -10.148 1 87.81 212 LEU A N 1
ATOM 1677 C CA . LEU A 1 212 ? 23.078 -8.5 -9.766 1 87.81 212 LEU A CA 1
ATOM 1678 C C . LEU A 1 212 ? 23.766 -7.738 -10.891 1 87.81 212 LEU A C 1
ATOM 1680 O O . LEU A 1 212 ? 24.594 -6.863 -10.641 1 87.81 212 LEU A O 1
ATOM 1684 N N . ASP A 1 213 ? 23.422 -8.109 -12.078 1 88.44 213 ASP A N 1
ATOM 1685 C CA . ASP A 1 213 ? 24.062 -7.469 -13.219 1 88.44 213 ASP A CA 1
ATOM 1686 C C . ASP A 1 213 ? 23.703 -5.984 -13.289 1 88.44 213 ASP A C 1
ATOM 1688 O O . ASP A 1 213 ? 24.562 -5.145 -13.539 1 88.44 213 ASP A O 1
ATOM 1692 N N . THR A 1 214 ? 22.469 -5.664 -13.047 1 88.31 214 THR A N 1
ATOM 1693 C CA . THR A 1 214 ? 22.016 -4.273 -13.07 1 88.31 214 THR A CA 1
ATOM 1694 C C . THR A 1 214 ? 22.094 -3.656 -11.68 1 88.31 214 THR A C 1
ATOM 1696 O O . THR A 1 214 ? 22 -2.436 -11.531 1 88.31 214 THR A O 1
ATOM 1699 N N . ASN A 1 215 ? 22.328 -4.434 -10.68 1 88.75 215 ASN A N 1
ATOM 1700 C CA . ASN A 1 215 ? 22.328 -4.008 -9.281 1 88.75 215 ASN A CA 1
ATOM 1701 C C . ASN A 1 215 ? 21.062 -3.248 -8.922 1 88.75 215 ASN A C 1
ATOM 1703 O O . ASN A 1 215 ? 21.125 -2.184 -8.305 1 88.75 215 ASN A O 1
ATOM 1707 N N . ALA A 1 216 ? 19.969 -3.703 -9.391 1 92.06 216 ALA A N 1
ATOM 1708 C CA . ALA A 1 216 ? 18.672 -3.09 -9.156 1 92.06 216 ALA A CA 1
ATOM 1709 C C . ALA A 1 216 ? 17.547 -4.082 -9.422 1 92.06 216 ALA A C 1
ATOM 1711 O O . ALA A 1 216 ? 17.766 -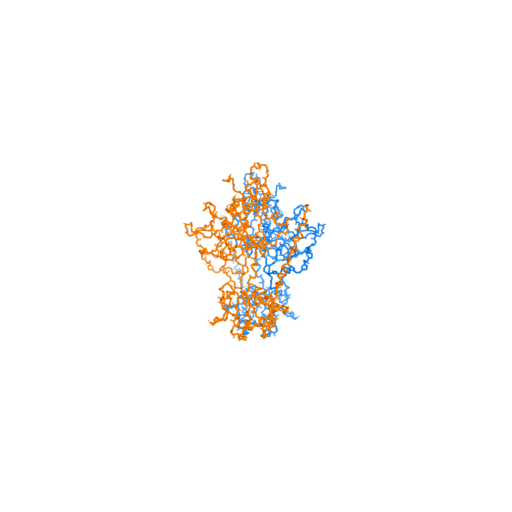5.148 -10 1 92.06 216 ALA A O 1
ATOM 1712 N N . TRP A 1 217 ? 16.438 -3.791 -8.859 1 94.31 217 TRP A N 1
ATOM 1713 C CA . TRP A 1 217 ? 15.242 -4.531 -9.258 1 94.31 217 TRP A CA 1
ATOM 1714 C C . TRP A 1 217 ? 14.898 -4.262 -10.719 1 94.31 217 TRP A C 1
ATOM 1716 O O . TRP A 1 217 ? 14.758 -3.107 -11.125 1 94.31 217 TRP A O 1
ATOM 1726 N N . SER A 1 218 ? 14.891 -5.352 -11.469 1 95.88 218 SER A N 1
ATOM 1727 C CA . SER A 1 218 ? 14.742 -5.215 -12.914 1 95.88 218 SER A CA 1
ATOM 1728 C C . SER A 1 218 ? 13.758 -6.242 -13.469 1 95.88 218 SER A C 1
ATOM 1730 O O . SER A 1 218 ? 13.531 -7.285 -12.859 1 95.88 218 SER A O 1
ATOM 1732 N N . TRP A 1 219 ? 13.219 -5.855 -14.57 1 97.5 219 TRP A N 1
ATOM 1733 C CA . TRP A 1 219 ? 12.375 -6.801 -15.297 1 97.5 219 TRP A CA 1
ATOM 1734 C C . TRP A 1 219 ? 13.227 -7.84 -16.016 1 97.5 219 TRP A C 1
ATOM 1736 O O . TRP A 1 219 ? 14.234 -7.5 -16.656 1 97.5 219 TRP A O 1
ATOM 1746 N N . VAL A 1 220 ? 12.758 -9.047 -15.945 1 96.38 220 VAL A N 1
ATOM 1747 C CA . VAL A 1 220 ? 13.539 -10.125 -16.562 1 96.38 220 VAL A CA 1
ATOM 1748 C C . VAL A 1 220 ? 13.422 -10.055 -18.078 1 96.38 220 VAL A C 1
ATOM 1750 O O . VAL A 1 220 ? 14.305 -10.508 -18.797 1 96.38 220 VAL A O 1
ATOM 1753 N N . THR A 1 221 ? 12.391 -9.445 -18.578 1 93.38 221 THR A N 1
ATOM 1754 C CA . THR A 1 221 ? 12.094 -9.406 -20 1 93.38 221 THR A CA 1
ATOM 1755 C C . THR A 1 221 ? 13.164 -8.609 -20.75 1 93.38 221 THR A C 1
ATOM 1757 O O . THR A 1 221 ? 13.602 -9 -21.844 1 93.38 221 THR A O 1
ATOM 1760 N N . ASP A 1 222 ? 13.609 -7.453 -20.219 1 93.12 222 ASP A N 1
ATOM 1761 C CA . ASP A 1 222 ? 14.555 -6.605 -20.953 1 93.12 222 ASP A CA 1
ATOM 1762 C C . ASP A 1 222 ? 15.57 -5.973 -20 1 93.12 222 ASP A C 1
ATOM 1764 O O . ASP A 1 222 ? 16.297 -5.047 -20.375 1 93.12 222 ASP A O 1
ATOM 1768 N N . ASP A 1 223 ? 15.602 -6.324 -18.828 1 92.81 223 ASP A N 1
ATOM 1769 C CA . ASP A 1 223 ? 16.547 -5.871 -17.812 1 92.81 223 ASP A CA 1
ATOM 1770 C C . ASP A 1 223 ? 16.359 -4.383 -17.516 1 92.81 223 ASP A C 1
ATOM 1772 O O . ASP A 1 223 ? 17.25 -3.738 -16.953 1 92.81 223 ASP A O 1
ATOM 1776 N N . SER A 1 224 ? 15.258 -3.883 -17.969 1 94.19 224 SER A N 1
ATOM 1777 C CA . SER A 1 224 ? 14.969 -2.504 -17.594 1 94.19 224 SER A CA 1
ATOM 1778 C C . SER A 1 224 ? 14.641 -2.398 -16.109 1 94.19 224 SER A C 1
ATOM 1780 O O . SER A 1 224 ? 14.195 -3.367 -15.492 1 94.19 224 SER A O 1
ATOM 1782 N N . ILE A 1 225 ? 14.828 -1.249 -15.547 1 92.94 225 ILE A N 1
ATOM 1783 C CA . ILE A 1 225 ? 14.68 -1.027 -14.109 1 92.94 225 ILE A CA 1
ATOM 1784 C C . ILE A 1 225 ? 13.195 -0.948 -13.758 1 92.94 225 ILE A C 1
ATOM 1786 O O . ILE A 1 225 ? 12.414 -0.316 -14.469 1 92.94 225 ILE A O 1
ATOM 1790 N N . MET A 1 226 ? 12.797 -1.601 -12.68 1 94.38 226 MET A N 1
ATOM 1791 C CA . MET A 1 226 ? 11.43 -1.539 -12.172 1 94.38 226 MET A CA 1
ATOM 1792 C C . MET A 1 226 ? 11.172 -0.213 -11.461 1 94.38 226 MET A C 1
ATOM 1794 O O . MET A 1 226 ? 12.055 0.313 -10.781 1 94.38 226 MET A O 1
ATOM 1798 N N . PRO A 1 227 ? 9.953 0.295 -11.672 1 90.81 227 PRO A N 1
ATOM 1799 C CA . PRO A 1 227 ? 9.602 1.419 -10.805 1 90.81 227 PRO A CA 1
ATOM 1800 C C . PRO A 1 227 ? 9.477 1.01 -9.336 1 90.81 227 PRO A C 1
ATOM 1802 O O . PRO A 1 227 ? 8.938 -0.058 -9.031 1 90.81 227 PRO A O 1
ATOM 1805 N N . LEU A 1 228 ? 10.023 1.837 -8.453 1 89.75 228 LEU A N 1
ATOM 1806 C CA . LEU A 1 228 ? 10.008 1.515 -7.031 1 89.75 228 LEU A CA 1
ATOM 1807 C C . LEU A 1 228 ? 9.078 2.459 -6.27 1 89.75 228 LEU A C 1
ATOM 1809 O O . LEU A 1 228 ? 8.719 3.521 -6.781 1 89.75 228 LEU A O 1
ATOM 1813 N N . GLY A 1 229 ? 8.656 1.944 -5.059 1 89.88 229 GLY A N 1
ATOM 1814 C CA . GLY A 1 229 ? 7.914 2.807 -4.156 1 89.88 229 GLY A CA 1
ATOM 1815 C C . GLY A 1 229 ? 6.43 2.863 -4.469 1 89.88 229 GLY A C 1
ATOM 1816 O O . GLY A 1 229 ? 5.906 2.004 -5.184 1 89.88 229 GLY A O 1
ATOM 1817 N N . SER A 1 230 ? 5.711 3.902 -3.836 1 92.31 230 SER A N 1
ATOM 1818 C CA . SER A 1 230 ? 4.301 4.16 -4.113 1 92.31 230 SER A CA 1
ATOM 1819 C C . SER A 1 230 ? 4.109 4.738 -5.512 1 92.31 230 SER A C 1
ATOM 1821 O O . SER A 1 230 ? 4.945 5.508 -5.988 1 92.31 230 SER A O 1
ATOM 1823 N N . PRO A 1 231 ? 3.166 4.273 -6.238 1 95.44 231 PRO A N 1
ATOM 1824 C CA . PRO A 1 231 ? 2 3.506 -5.789 1 95.44 231 PRO A CA 1
ATOM 1825 C C . PRO A 1 231 ? 2.08 2.031 -6.18 1 95.44 231 PRO A C 1
ATOM 1827 O O . PRO A 1 231 ? 1.049 1.39 -6.395 1 95.44 231 PRO A O 1
ATOM 1830 N N . TYR A 1 232 ? 3.25 1.469 -6.297 1 96.19 232 TYR A N 1
ATOM 1831 C CA . TYR A 1 232 ? 3.373 0.135 -6.875 1 96.19 232 TYR A CA 1
ATOM 1832 C C . TYR A 1 232 ? 3.551 -0.917 -5.789 1 96.19 232 TYR A C 1
ATOM 1834 O O . TYR A 1 232 ? 2.943 -1.988 -5.848 1 96.19 232 TYR A O 1
ATOM 1842 N N . TRP A 1 233 ? 4.32 -0.606 -4.805 1 96.06 233 TRP A N 1
ATOM 1843 C CA . TRP A 1 233 ? 4.871 -1.655 -3.951 1 96.06 233 TRP A CA 1
ATOM 1844 C C . TRP A 1 233 ? 4.141 -1.711 -2.615 1 96.06 233 TRP A C 1
ATOM 1846 O O . TRP A 1 233 ? 3.676 -0.686 -2.111 1 96.06 233 TRP A O 1
ATOM 1856 N N . ALA A 1 234 ? 4.152 -2.857 -2.066 1 97.25 234 ALA A N 1
ATOM 1857 C CA . ALA A 1 234 ? 3.451 -3.143 -0.816 1 97.25 234 ALA A CA 1
ATOM 1858 C C . ALA A 1 234 ? 4.199 -2.555 0.377 1 97.25 234 ALA A C 1
ATOM 1860 O O . ALA A 1 234 ? 5.422 -2.381 0.327 1 97.25 234 ALA A O 1
ATOM 1861 N N . VAL A 1 235 ? 3.391 -2.217 1.353 1 95.81 235 VAL A N 1
ATOM 1862 C CA . VAL A 1 235 ? 3.912 -1.826 2.658 1 95.81 235 VAL A CA 1
ATOM 1863 C C . VAL A 1 235 ? 3.684 -2.953 3.664 1 95.81 235 VAL A C 1
ATOM 1865 O O . VAL A 1 235 ? 2.572 -3.473 3.781 1 95.81 235 VAL A O 1
ATOM 1868 N N . LYS A 1 236 ? 4.75 -3.324 4.348 1 94.19 236 LYS A N 1
ATOM 1869 C CA . LYS A 1 236 ? 4.695 -4.477 5.242 1 94.19 236 LYS A CA 1
ATOM 1870 C C . LYS A 1 236 ? 5 -4.066 6.684 1 94.19 236 LYS A C 1
ATOM 1872 O O . LYS A 1 236 ? 5.859 -3.219 6.926 1 94.19 236 LYS A O 1
ATOM 1877 N N . TYR A 1 237 ? 4.289 -4.715 7.539 1 92.38 237 TYR A N 1
ATOM 1878 C CA . TYR A 1 237 ? 4.469 -4.449 8.961 1 92.38 237 TYR A CA 1
ATOM 1879 C C . TYR A 1 237 ? 5.738 -5.109 9.484 1 92.38 237 TYR A C 1
ATOM 1881 O O . TYR A 1 237 ? 6.062 -6.238 9.094 1 92.38 237 TYR A O 1
ATOM 1889 N N . ASN A 1 238 ? 6.496 -4.371 10.242 1 87.56 238 ASN A N 1
ATOM 1890 C CA . ASN A 1 238 ? 7.664 -4.863 10.961 1 87.56 238 ASN A CA 1
ATOM 1891 C C . ASN A 1 238 ? 7.5 -4.723 12.469 1 87.56 238 ASN A C 1
ATOM 1893 O O . ASN A 1 238 ? 7.23 -3.627 12.969 1 87.56 238 ASN A O 1
ATOM 1897 N N . LYS A 1 239 ? 7.695 -5.781 13.133 1 80.19 239 LYS A N 1
ATOM 1898 C CA . LYS A 1 239 ? 7.461 -5.809 14.57 1 80.19 239 LYS A CA 1
ATOM 1899 C C . LYS A 1 239 ? 8.305 -4.758 15.289 1 80.19 239 LYS A C 1
ATOM 1901 O O . LYS A 1 239 ? 7.828 -4.078 16.188 1 80.19 239 LYS A O 1
ATOM 1906 N N . THR A 1 240 ? 9.523 -4.598 14.844 1 79.88 240 THR A N 1
ATOM 1907 C CA . THR A 1 240 ? 10.422 -3.6 15.414 1 79.88 240 THR A CA 1
ATOM 1908 C C . THR A 1 240 ? 10.406 -2.318 14.586 1 79.88 240 THR A C 1
ATOM 1910 O O . THR A 1 240 ? 10.375 -2.367 13.359 1 79.88 240 THR A O 1
ATOM 1913 N N . CYS A 1 241 ? 10.375 -1.241 15.336 1 76.69 241 CYS A N 1
ATOM 1914 C CA . CYS A 1 241 ? 10.383 0.022 14.609 1 76.69 241 CYS A CA 1
ATOM 1915 C C . CYS A 1 241 ? 11.688 0.206 13.852 1 76.69 241 CYS A C 1
ATOM 1917 O O . CYS A 1 241 ? 12.758 -0.15 14.352 1 76.69 241 CYS A O 1
ATOM 1919 N N . VAL A 1 242 ? 11.625 0.659 12.711 1 77.12 242 VAL A N 1
ATOM 1920 C CA . VAL A 1 242 ? 12.781 0.911 11.859 1 77.12 242 VAL A CA 1
ATOM 1921 C C . VAL A 1 242 ? 12.844 2.395 11.508 1 77.12 242 VAL A C 1
ATOM 1923 O O . VAL A 1 242 ? 11.836 3.006 11.164 1 77.12 242 VAL A O 1
ATOM 1926 N N . PRO A 1 243 ? 14.055 2.92 11.719 1 76.25 243 PRO A N 1
ATOM 1927 C CA . PRO A 1 243 ? 14.195 4.309 11.281 1 76.25 243 PRO A CA 1
ATOM 1928 C C . PRO A 1 243 ? 13.914 4.484 9.789 1 76.25 243 PRO A C 1
ATOM 1930 O O . PRO A 1 243 ? 14.305 3.641 8.977 1 76.25 243 PRO A O 1
ATOM 1933 N N . ARG A 1 244 ? 13.195 5.547 9.445 1 78.81 244 ARG A N 1
ATOM 1934 C CA . ARG A 1 244 ? 12.836 5.781 8.055 1 78.81 244 ARG A CA 1
ATOM 1935 C C . ARG A 1 244 ? 13.977 6.453 7.297 1 78.81 244 ARG A C 1
ATOM 1937 O O . ARG A 1 244 ? 14.359 7.582 7.613 1 78.81 244 ARG A O 1
ATOM 1944 N N . PRO A 1 245 ? 14.516 5.703 6.355 1 72.19 245 PRO A N 1
ATOM 1945 C CA . PRO A 1 245 ? 15.5 6.387 5.52 1 72.19 245 PRO A CA 1
ATOM 1946 C C . PRO A 1 245 ? 14.859 7.363 4.531 1 72.19 245 PRO A C 1
ATOM 1948 O O . PRO A 1 245 ? 13.664 7.27 4.258 1 72.19 245 PRO A O 1
ATOM 1951 N N . PRO A 1 246 ? 15.656 8.32 4.062 1 66.62 246 PRO A N 1
ATOM 1952 C CA . PRO A 1 246 ? 15.156 9.156 2.975 1 66.62 246 PRO A CA 1
ATOM 1953 C C . PRO A 1 246 ? 14.688 8.344 1.771 1 66.62 246 PRO A C 1
ATOM 1955 O O . PRO A 1 246 ? 15.148 7.219 1.565 1 66.62 246 PRO A O 1
ATOM 1958 N N . PRO A 1 247 ? 13.602 8.828 1.165 1 66.56 247 PRO A N 1
ATOM 1959 C CA . PRO A 1 247 ? 13.148 8.094 -0.02 1 66.56 247 PRO A CA 1
ATOM 1960 C C . PRO A 1 247 ? 14.281 7.812 -1.008 1 66.56 247 PRO A C 1
ATOM 1962 O O . PRO A 1 247 ? 15.164 8.656 -1.199 1 66.56 247 PRO A O 1
ATOM 1965 N N . GLN A 1 248 ? 14.281 6.566 -1.478 1 65.94 248 GLN A N 1
ATOM 1966 C CA . GLN A 1 248 ? 15.289 6.188 -2.461 1 65.94 248 GLN A CA 1
ATOM 1967 C C . GLN A 1 248 ? 14.953 6.75 -3.838 1 65.94 248 GLN A C 1
ATOM 1969 O O . GLN A 1 248 ? 13.898 6.457 -4.395 1 65.94 248 GLN A O 1
ATOM 1974 N N . THR A 1 249 ? 15.844 7.672 -4.293 1 65.88 249 THR A N 1
ATOM 1975 C CA . THR A 1 249 ? 15.633 8.25 -5.617 1 65.88 249 THR A CA 1
ATOM 1976 C C . THR A 1 249 ? 16.531 7.582 -6.652 1 65.88 249 THR A C 1
ATOM 1978 O O . THR A 1 249 ? 16.266 7.66 -7.852 1 65.88 249 THR A O 1
ATOM 1981 N N . ASP A 1 250 ? 17.5 6.844 -6.094 1 70.25 250 ASP A N 1
ATOM 1982 C CA . ASP A 1 250 ? 18.438 6.121 -6.953 1 70.25 250 ASP A CA 1
ATOM 1983 C C . ASP A 1 250 ? 18.203 4.613 -6.867 1 70.25 250 ASP A C 1
ATOM 1985 O O . ASP A 1 250 ? 18.438 4.004 -5.824 1 70.25 250 ASP A O 1
ATOM 1989 N N . PRO A 1 251 ? 17.766 4.047 -8.008 1 74.62 251 PRO A N 1
ATOM 1990 C CA . PRO A 1 251 ? 17.453 2.613 -7.98 1 74.62 251 PRO A CA 1
ATOM 1991 C C . PRO A 1 251 ? 18.703 1.749 -7.848 1 74.62 251 PRO A C 1
ATOM 1993 O O . PRO A 1 251 ? 18.609 0.553 -7.562 1 74.62 251 PRO A O 1
ATOM 1996 N N . PHE A 1 252 ? 19.875 2.381 -8.023 1 74.62 252 PHE A N 1
ATOM 1997 C CA . PHE A 1 252 ? 21.125 1.63 -8.031 1 74.62 252 PHE A CA 1
ATOM 1998 C C . PHE A 1 252 ? 21.828 1.72 -6.676 1 74.62 252 PHE A C 1
ATOM 2000 O O . PHE A 1 252 ? 22.734 0.946 -6.387 1 74.62 252 PHE A O 1
ATOM 2007 N N . SER A 1 253 ? 21.312 2.693 -5.906 1 72.06 253 SER A N 1
ATOM 2008 C CA . SER A 1 253 ? 22 2.918 -4.633 1 72.06 253 SER A CA 1
ATOM 2009 C C . SER A 1 253 ? 21.281 2.195 -3.496 1 72.06 253 SER A C 1
ATOM 2011 O O . SER A 1 253 ? 20.078 1.95 -3.564 1 72.06 253 SER A O 1
ATOM 2013 N N . ASP A 1 254 ? 22.125 1.801 -2.596 1 70.19 254 ASP A N 1
ATOM 2014 C CA . ASP A 1 254 ? 21.547 1.291 -1.356 1 70.19 254 ASP A CA 1
ATOM 2015 C C . ASP A 1 254 ? 20.703 2.359 -0.665 1 70.19 254 ASP A C 1
ATOM 2017 O O . ASP A 1 254 ? 20.922 3.555 -0.86 1 70.19 254 ASP A O 1
ATOM 2021 N N . PRO A 1 255 ? 19.703 1.82 0.138 1 67.69 255 PRO A N 1
ATOM 2022 C CA . PRO A 1 255 ? 18.938 2.82 0.882 1 67.69 255 PRO A CA 1
ATOM 2023 C C . PRO A 1 255 ? 19.812 3.74 1.721 1 67.69 255 PRO A C 1
ATOM 2025 O O . PRO A 1 255 ? 20.828 3.293 2.285 1 67.69 255 PRO A O 1
ATOM 2028 N N . PRO A 1 256 ? 19.469 5.055 1.566 1 65.31 256 PRO A N 1
ATOM 2029 C CA . PRO A 1 256 ? 20.25 5.992 2.379 1 65.31 256 PRO A CA 1
ATOM 2030 C C . PRO A 1 256 ? 20.219 5.645 3.865 1 65.31 256 PRO A C 1
ATOM 2032 O O . PRO A 1 256 ? 19.266 5.012 4.34 1 65.31 256 PRO A O 1
ATOM 2035 N N . GLU A 1 257 ? 21.359 5.902 4.434 1 65 257 GLU A N 1
ATOM 2036 C CA . GLU A 1 257 ? 21.438 5.688 5.879 1 65 257 GLU A CA 1
ATOM 2037 C C . GLU A 1 257 ? 20.422 6.551 6.617 1 65 257 GLU A C 1
ATOM 2039 O O . GLU A 1 257 ? 20.031 7.613 6.129 1 65 257 GLU A O 1
ATOM 2044 N N . ASP A 1 258 ? 19.984 6.047 7.695 1 65.44 258 ASP A N 1
ATOM 2045 C CA . ASP A 1 258 ? 19.031 6.762 8.547 1 65.44 258 ASP A CA 1
ATOM 2046 C C . ASP A 1 258 ? 19.641 8.062 9.062 1 65.44 258 ASP A C 1
ATOM 2048 O O . ASP A 1 258 ? 20.828 8.117 9.383 1 65.44 258 ASP A O 1
ATOM 2052 N N . LEU A 1 259 ? 18.891 9.102 8.898 1 60.75 259 LEU A N 1
ATOM 2053 C CA . LEU A 1 259 ? 19.344 10.359 9.484 1 60.75 259 LEU A CA 1
ATOM 2054 C C . LEU A 1 259 ? 19.25 10.32 11.008 1 60.75 259 LEU A C 1
ATOM 2056 O O . LEU A 1 259 ? 18.359 9.664 11.555 1 60.75 259 LEU A O 1
ATOM 2060 N N . PRO A 1 260 ? 20.297 10.797 11.594 1 58.5 260 PRO A N 1
ATOM 2061 C CA . PRO A 1 260 ? 20.188 10.875 13.055 1 58.5 260 PRO A CA 1
ATOM 2062 C C . PRO A 1 260 ? 18.859 11.492 13.516 1 58.5 260 PRO A C 1
ATOM 2064 O O . PRO A 1 260 ? 18.438 12.516 12.969 1 58.5 260 PRO A O 1
ATOM 2067 N N . GLY A 1 261 ? 18.094 10.781 14.398 1 60.75 261 GLY A N 1
ATOM 2068 C CA . GLY A 1 261 ? 16.859 11.297 14.969 1 60.75 261 GLY A CA 1
ATOM 2069 C C . GLY A 1 261 ? 15.656 11.062 14.086 1 60.75 261 GLY A C 1
ATOM 2070 O O . GLY A 1 261 ? 14.586 11.641 14.32 1 60.75 261 GLY A O 1
ATOM 2071 N N . ALA A 1 262 ? 15.906 10.273 13.094 1 65.44 262 ALA A N 1
ATOM 2072 C CA . ALA A 1 262 ? 14.789 9.992 12.203 1 65.44 262 ALA A CA 1
ATOM 2073 C C . ALA A 1 262 ? 13.68 9.234 12.93 1 65.44 262 ALA A C 1
ATOM 2075 O O . ALA A 1 262 ? 13.961 8.383 13.781 1 65.44 262 ALA A O 1
ATOM 2076 N N . PRO A 1 263 ? 12.469 9.711 12.656 1 71.69 263 PRO A N 1
ATOM 2077 C CA . PRO A 1 263 ? 11.383 8.938 13.258 1 71.69 263 PRO A CA 1
ATOM 2078 C C . PRO A 1 263 ? 11.391 7.469 12.828 1 71.69 263 PRO A C 1
ATOM 2080 O O . PRO A 1 263 ? 11.812 7.156 11.711 1 71.69 263 PRO A O 1
ATOM 2083 N N . CYS A 1 264 ? 11.078 6.602 13.758 1 77.88 264 CYS A N 1
ATOM 2084 C CA . CYS A 1 264 ? 11.008 5.18 13.438 1 77.88 264 CYS A CA 1
ATOM 2085 C C . CYS A 1 264 ? 9.562 4.73 13.258 1 77.88 264 CYS A C 1
ATOM 2087 O O . CYS A 1 264 ? 8.664 5.242 13.93 1 77.88 264 CYS A O 1
ATOM 2089 N N . TYR A 1 265 ? 9.398 3.877 12.258 1 83.94 265 TYR A N 1
ATOM 2090 C CA . TYR A 1 265 ? 8.07 3.342 12 1 83.94 265 TYR A CA 1
ATOM 2091 C C . TYR A 1 265 ? 8.086 1.819 11.969 1 83.94 265 TYR A C 1
ATOM 2093 O O . TYR A 1 265 ? 9.148 1.209 11.805 1 83.94 265 TYR A O 1
ATOM 2101 N N . ASN A 1 266 ? 6.945 1.22 12.109 1 87.44 266 ASN A N 1
ATOM 2102 C CA . ASN A 1 266 ? 6.812 -0.232 12.078 1 87.44 266 ASN A CA 1
ATOM 2103 C C . ASN A 1 266 ? 6.445 -0.729 10.68 1 87.44 266 ASN A C 1
ATOM 2105 O O . ASN A 1 266 ? 6.016 -1.872 10.516 1 87.44 266 ASN A O 1
ATOM 2109 N N . TYR A 1 267 ? 6.555 0.101 9.781 1 91.5 267 TYR A N 1
ATOM 2110 C CA . TYR A 1 267 ? 6.238 -0.271 8.406 1 91.5 267 TYR A CA 1
ATOM 2111 C C . TYR A 1 267 ? 7.449 -0.092 7.5 1 91.5 267 TYR A C 1
ATOM 2113 O O . TYR A 1 267 ? 8.203 0.876 7.641 1 91.5 267 TYR A O 1
ATOM 2121 N N . LEU A 1 268 ? 7.641 -1.031 6.672 1 91.25 268 LEU A N 1
ATOM 2122 C CA . LEU A 1 268 ? 8.641 -0.996 5.609 1 91.25 268 LEU A CA 1
ATOM 2123 C C . LEU A 1 268 ? 7.984 -1.119 4.238 1 91.25 268 LEU A C 1
ATOM 2125 O O . LEU A 1 268 ? 6.941 -1.758 4.102 1 91.25 268 LEU A O 1
ATOM 2129 N N . GLN A 1 269 ? 8.508 -0.508 3.318 1 92.81 269 GLN A N 1
ATOM 2130 C CA . GLN A 1 269 ? 7.98 -0.633 1.964 1 92.81 269 GLN A CA 1
ATOM 2131 C C . GLN A 1 269 ? 8.797 -1.626 1.144 1 92.81 269 GLN A C 1
ATOM 2133 O O . GLN A 1 269 ? 10.031 -1.602 1.182 1 92.81 269 GLN A O 1
ATOM 2138 N N . SER A 1 270 ? 8.078 -2.541 0.458 1 93.75 270 SER A N 1
ATOM 2139 C CA . SER A 1 270 ? 8.727 -3.447 -0.482 1 93.75 270 SER A CA 1
ATOM 2140 C C . SER A 1 270 ? 9.32 -2.686 -1.664 1 93.75 270 SER A C 1
ATOM 2142 O O . SER A 1 270 ? 8.789 -1.647 -2.068 1 93.75 270 SER A O 1
ATOM 2144 N N . PRO A 1 271 ? 10.422 -3.17 -2.246 1 92.44 271 PRO A N 1
ATOM 2145 C CA . PRO A 1 271 ? 11.203 -4.328 -1.809 1 92.44 271 PRO A CA 1
ATOM 2146 C C . PRO A 1 271 ? 12.164 -3.994 -0.669 1 92.44 271 PRO A C 1
ATOM 2148 O O . PRO A 1 271 ? 12.789 -2.932 -0.675 1 92.44 271 PRO A O 1
ATOM 2151 N N . THR A 1 272 ? 12.312 -4.828 0.298 1 87.19 272 THR A N 1
ATOM 2152 C CA . THR A 1 272 ? 13.203 -4.633 1.438 1 87.19 272 THR A CA 1
ATOM 2153 C C . THR A 1 272 ? 14.562 -5.266 1.18 1 87.19 272 THR A C 1
ATOM 2155 O O . THR A 1 272 ? 15.578 -4.836 1.74 1 87.19 272 THR A O 1
ATOM 2158 N N . GLU A 1 273 ? 14.492 -6.191 0.274 1 81.81 273 GLU A N 1
ATOM 2159 C CA . GLU A 1 273 ? 15.703 -6.953 0.004 1 81.81 273 GLU A CA 1
ATOM 2160 C C . GLU A 1 273 ? 16.344 -6.523 -1.314 1 81.81 273 GLU A C 1
ATOM 2162 O O . GLU A 1 273 ? 15.641 -6.258 -2.293 1 81.81 273 GLU A O 1
ATOM 2167 N N . ARG A 1 274 ? 17.641 -6.352 -1.26 1 83.38 274 ARG A N 1
ATOM 2168 C CA . ARG A 1 274 ? 18.406 -6.078 -2.469 1 83.38 274 ARG A CA 1
ATOM 2169 C C . ARG A 1 274 ? 19.484 -7.133 -2.682 1 83.38 274 ARG A C 1
ATOM 2171 O O . ARG A 1 274 ? 20.672 -6.805 -2.838 1 83.38 274 ARG A O 1
ATOM 2178 N N . VAL A 1 275 ? 19.062 -8.305 -2.615 1 86.5 275 VAL A N 1
ATOM 2179 C CA . VAL A 1 275 ? 19.953 -9.445 -2.789 1 86.5 275 VAL A CA 1
ATOM 2180 C C . VAL A 1 275 ? 19.344 -10.445 -3.77 1 86.5 275 VAL A C 1
ATOM 2182 O O . VAL A 1 275 ? 18.125 -10.469 -3.955 1 86.5 275 VAL A O 1
ATOM 2185 N N . GLN A 1 276 ? 20.234 -11.172 -4.32 1 88.62 276 GLN A N 1
ATOM 2186 C CA . GLN A 1 276 ? 19.766 -12.211 -5.234 1 88.62 276 GLN A CA 1
ATOM 2187 C C . GLN A 1 276 ? 18.906 -13.234 -4.504 1 88.62 276 GLN A C 1
ATOM 2189 O O . GLN A 1 276 ? 19.172 -13.555 -3.342 1 88.62 276 GLN A O 1
ATOM 2194 N N . GLY A 1 277 ? 17.891 -13.688 -5.203 1 92.62 277 GLY A N 1
ATOM 2195 C CA . GLY A 1 277 ? 17.031 -14.68 -4.594 1 92.62 277 GLY A CA 1
ATOM 2196 C C . GLY A 1 277 ? 15.656 -14.141 -4.242 1 92.62 277 GLY A C 1
ATOM 2197 O O . GLY A 1 277 ? 14.781 -14.891 -3.799 1 92.62 277 GLY A O 1
ATOM 2198 N N . TRP A 1 278 ? 15.547 -12.875 -4.453 1 94.62 278 TRP A N 1
ATOM 2199 C CA . TRP A 1 278 ? 14.242 -12.258 -4.211 1 94.62 278 TRP A CA 1
ATOM 2200 C C . TRP A 1 278 ? 13.586 -11.844 -5.523 1 94.62 278 TRP A C 1
ATOM 2202 O O . TRP A 1 278 ? 14.258 -11.344 -6.43 1 94.62 278 TRP A O 1
ATOM 2212 N N . CYS A 1 279 ? 12.305 -12.109 -5.609 1 97.88 279 CYS A N 1
ATOM 2213 C CA . CYS A 1 279 ? 11.555 -11.875 -6.836 1 97.88 279 CYS A CA 1
ATOM 2214 C C . CYS A 1 279 ? 10.234 -11.172 -6.539 1 97.88 279 CYS A C 1
ATOM 2216 O O . CYS A 1 279 ? 9.805 -11.109 -5.383 1 97.88 279 CYS A O 1
ATOM 2218 N N . ALA A 1 280 ? 9.648 -10.594 -7.566 1 98.31 280 ALA A N 1
ATOM 2219 C CA . ALA A 1 280 ? 8.453 -9.773 -7.395 1 98.31 280 ALA A CA 1
ATOM 2220 C C . ALA A 1 280 ? 7.188 -10.609 -7.586 1 98.31 280 ALA A C 1
ATOM 2222 O O . ALA A 1 280 ? 7.121 -11.445 -8.492 1 98.31 280 ALA A O 1
ATOM 2223 N N . ALA A 1 281 ? 6.203 -10.398 -6.707 1 98.62 281 ALA A N 1
ATOM 2224 C CA . ALA A 1 281 ? 4.91 -11.078 -6.777 1 98.62 281 ALA A CA 1
ATOM 2225 C C . ALA A 1 281 ? 3.773 -10.117 -6.422 1 98.62 281 ALA A C 1
ATOM 2227 O O . ALA A 1 281 ? 3.992 -9.109 -5.754 1 98.62 281 ALA A O 1
ATOM 2228 N N . LEU A 1 282 ? 2.637 -10.352 -6.988 1 98.12 282 LEU A N 1
ATOM 2229 C CA . LEU A 1 282 ? 1.39 -9.742 -6.539 1 98.12 282 LEU A CA 1
ATOM 2230 C C . LEU A 1 282 ? 0.677 -10.641 -5.531 1 98.12 282 LEU A C 1
ATOM 2232 O O . LEU A 1 282 ? 0.222 -11.734 -5.879 1 98.12 282 LEU A O 1
ATOM 2236 N N . THR A 1 283 ? 0.531 -10.172 -4.34 1 95.5 283 THR A N 1
ATOM 2237 C CA . THR A 1 283 ? -0.008 -11.039 -3.303 1 95.5 283 THR A CA 1
ATOM 2238 C C . THR A 1 283 ? -1.383 -10.562 -2.85 1 95.5 283 THR A C 1
ATOM 2240 O O . THR A 1 283 ? -1.609 -9.352 -2.717 1 95.5 283 THR A O 1
ATOM 2243 N N . TYR A 1 284 ? -2.242 -11.562 -2.693 1 91.44 284 TYR A N 1
ATOM 2244 C CA . TYR A 1 284 ? -3.582 -11.266 -2.203 1 91.44 284 TYR A CA 1
ATOM 2245 C C . TYR A 1 284 ? -3.531 -10.68 -0.797 1 91.44 284 TYR A C 1
ATOM 2247 O O . TYR A 1 284 ? -4.32 -9.797 -0.456 1 91.44 284 TYR A O 1
ATOM 2255 N N . LYS A 1 285 ? -2.582 -11.062 -0 1 91.31 285 LYS A N 1
ATOM 2256 C CA . LYS A 1 285 ? -2.377 -10.586 1.363 1 91.31 285 LYS A CA 1
ATOM 2257 C C . LYS A 1 285 ? -2.139 -9.078 1.385 1 91.31 285 LYS A C 1
ATOM 2259 O O . LYS A 1 285 ? -2.576 -8.383 2.309 1 91.31 285 LYS A O 1
ATOM 2264 N N . HIS A 1 286 ? -1.502 -8.602 0.409 1 95 286 HIS A N 1
ATOM 2265 C CA . HIS A 1 286 ? -1.148 -7.188 0.357 1 95 286 HIS A CA 1
ATOM 2266 C C . HIS A 1 286 ? -1.956 -6.457 -0.71 1 95 286 HIS A C 1
ATOM 2268 O O . HIS A 1 286 ? -1.49 -5.465 -1.277 1 95 286 HIS A O 1
ATOM 2274 N N . PHE A 1 287 ? -3.141 -6.984 -1.067 1 93.44 287 PHE A N 1
ATOM 2275 C CA . PHE A 1 287 ? -4.109 -6.363 -1.959 1 93.44 287 PHE A CA 1
ATOM 2276 C C . PHE A 1 287 ? -3.496 -6.098 -3.328 1 93.44 287 PHE A C 1
ATOM 2278 O O . PHE A 1 287 ? -3.762 -5.062 -3.945 1 93.44 287 PHE A O 1
ATOM 2285 N N . TYR A 1 288 ? -2.521 -6.961 -3.74 1 96 288 TYR A N 1
ATOM 2286 C CA . TYR A 1 288 ? -1.932 -7.09 -5.07 1 96 288 TYR A CA 1
ATOM 2287 C C . TYR A 1 288 ? -1.02 -5.91 -5.379 1 96 288 TYR A C 1
ATOM 2289 O O . TYR A 1 288 ? -0.729 -5.633 -6.543 1 96 288 TYR A O 1
ATOM 2297 N N . TYR A 1 289 ? -0.59 -5.156 -4.297 1 97.69 289 TYR A N 1
ATOM 2298 C CA . TYR A 1 289 ? 0.642 -4.391 -4.441 1 97.69 289 TYR A CA 1
ATOM 2299 C C . TYR A 1 289 ? 1.837 -5.312 -4.656 1 97.69 289 TYR A C 1
ATOM 2301 O O . TYR A 1 289 ? 1.834 -6.457 -4.203 1 97.69 289 TYR A O 1
ATOM 2309 N N . VAL A 1 290 ? 2.826 -4.855 -5.34 1 98.12 290 VAL A N 1
ATOM 2310 C CA . VAL A 1 290 ? 4.004 -5.668 -5.621 1 98.12 290 VAL A CA 1
ATOM 2311 C C . VAL A 1 290 ? 4.73 -5.988 -4.316 1 98.12 290 VAL A C 1
ATOM 2313 O O . VAL A 1 290 ? 4.945 -5.105 -3.484 1 98.12 290 VAL A O 1
ATOM 2316 N N . SER A 1 291 ? 5.051 -7.234 -4.137 1 97.31 291 SER A N 1
ATOM 2317 C CA . SER A 1 291 ? 5.766 -7.715 -2.961 1 97.31 291 SER A CA 1
ATOM 2318 C C . SER A 1 291 ? 7.059 -8.43 -3.35 1 97.31 291 SER A C 1
ATOM 2320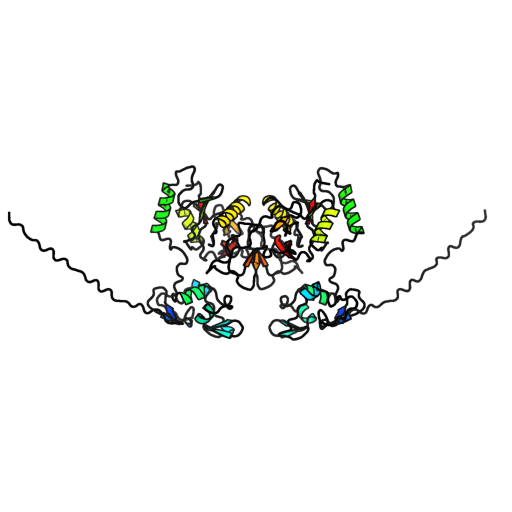 O O . SER A 1 291 ? 7.113 -9.102 -4.379 1 97.31 291 SER A O 1
ATOM 2322 N N . ASP A 1 292 ? 8.125 -8.188 -2.561 1 96.31 292 ASP A N 1
ATOM 2323 C CA . ASP A 1 292 ? 9.336 -8.992 -2.715 1 96.31 292 ASP A CA 1
ATOM 2324 C C . ASP A 1 292 ? 9.219 -10.305 -1.952 1 96.31 292 ASP A C 1
ATOM 2326 O O . ASP A 1 292 ? 8.992 -10.312 -0.741 1 96.31 292 ASP A O 1
ATOM 2330 N N . GLU A 1 293 ? 9.344 -11.359 -2.693 1 95.88 293 GLU A N 1
ATOM 2331 C CA . GLU A 1 293 ? 9.219 -12.711 -2.148 1 95.88 293 GLU A CA 1
ATOM 2332 C C . GLU A 1 293 ? 10.422 -13.562 -2.514 1 95.88 293 GLU A C 1
ATOM 2334 O O . GLU A 1 293 ? 11.125 -13.281 -3.49 1 95.88 293 GLU A O 1
ATOM 2339 N N . VAL A 1 294 ? 10.68 -14.555 -1.664 1 93.31 294 VAL A N 1
ATOM 2340 C CA . VAL A 1 294 ? 11.766 -15.477 -1.993 1 93.31 294 VAL A CA 1
ATOM 2341 C C . VAL A 1 294 ? 11.43 -16.234 -3.279 1 93.31 294 VAL A C 1
ATOM 2343 O O . VAL A 1 294 ? 10.352 -16.828 -3.398 1 93.31 294 VAL A O 1
ATOM 2346 N N . CYS A 1 295 ? 12.352 -16.281 -4.211 1 94.81 295 CYS A N 1
ATOM 2347 C CA . CYS A 1 295 ? 12.109 -16.797 -5.555 1 94.81 295 CYS A CA 1
ATOM 2348 C C . CYS A 1 295 ? 11.688 -18.266 -5.512 1 94.81 295 CYS A C 1
ATOM 2350 O O . CYS A 1 295 ? 10.977 -18.734 -6.395 1 94.81 295 CYS A O 1
ATOM 2352 N N . GLN A 1 296 ? 12.062 -18.906 -4.477 1 91.88 296 GLN A N 1
ATOM 2353 C CA . GLN A 1 296 ? 11.828 -20.344 -4.406 1 91.88 296 GLN A CA 1
ATOM 2354 C C . GLN A 1 296 ? 10.445 -20.641 -3.826 1 91.88 296 GLN A C 1
ATOM 2356 O O . GLN A 1 296 ? 9.992 -21.781 -3.859 1 91.88 296 GLN A O 1
ATOM 2361 N N . GLU A 1 297 ? 9.766 -19.578 -3.352 1 89.5 297 GLU A N 1
ATOM 2362 C CA . GLU A 1 297 ? 8.391 -19.766 -2.889 1 89.5 297 GLU A CA 1
ATOM 2363 C C . GLU A 1 297 ? 7.465 -20.125 -4.047 1 89.5 297 GLU A C 1
ATOM 2365 O O . GLU A 1 297 ? 7.84 -20 -5.215 1 89.5 297 GLU A O 1
ATOM 2370 N N . LYS A 1 298 ? 6.285 -20.641 -3.688 1 89.25 298 LYS A N 1
ATOM 2371 C CA . LYS A 1 298 ? 5.375 -21.125 -4.723 1 89.25 298 LYS A CA 1
ATOM 2372 C C . LYS A 1 298 ? 4.207 -20.156 -4.918 1 89.25 298 LYS A C 1
ATOM 2374 O O . LYS A 1 298 ? 3.436 -19.906 -3.988 1 89.25 298 LYS A O 1
ATOM 2379 N N . HIS A 1 299 ? 4.082 -19.578 -6.066 1 94.75 299 HIS A N 1
ATOM 2380 C CA . HIS A 1 299 ? 2.971 -18.734 -6.492 1 94.75 299 HIS A CA 1
ATOM 2381 C C . HIS A 1 299 ? 2.541 -19.062 -7.918 1 94.75 299 HIS A C 1
ATOM 2383 O O . HIS A 1 299 ? 3.236 -19.797 -8.625 1 94.75 299 HIS A O 1
ATOM 2389 N N . SER A 1 300 ? 1.376 -18.625 -8.305 1 93.88 300 SER A N 1
ATOM 2390 C CA . SER A 1 300 ? 0.887 -18.844 -9.664 1 93.88 300 SER A CA 1
ATOM 2391 C C . SER A 1 300 ? 1.535 -17.875 -10.648 1 93.88 300 SER A C 1
ATOM 2393 O O . SER A 1 300 ? 1.877 -16.75 -10.289 1 93.88 300 SER A O 1
ATOM 2395 N N . PRO A 1 301 ? 1.773 -18.328 -11.859 1 95.75 301 PRO A N 1
ATOM 2396 C CA . PRO A 1 301 ? 2.367 -17.438 -12.859 1 95.75 301 PRO A CA 1
ATOM 2397 C C . PRO A 1 301 ? 1.343 -16.5 -13.5 1 95.75 301 PRO A C 1
ATOM 2399 O O . PRO A 1 301 ? 0.236 -16.938 -13.836 1 95.75 301 PRO A O 1
ATOM 2402 N N . LEU A 1 302 ? 1.623 -15.273 -13.57 1 98.12 302 LEU A N 1
ATOM 2403 C CA . LEU A 1 302 ? 0.915 -14.305 -14.406 1 98.12 302 LEU A CA 1
ATOM 2404 C C . LEU A 1 302 ? 1.705 -14.008 -15.68 1 98.12 302 LEU A C 1
ATOM 2406 O O . LEU A 1 302 ? 2.777 -13.398 -15.617 1 98.12 302 LEU A O 1
ATOM 2410 N N . CYS A 1 303 ? 1.148 -14.406 -16.812 1 96.62 303 CYS A N 1
ATOM 2411 C CA . CYS A 1 303 ? 1.878 -14.312 -18.078 1 96.62 303 CYS A CA 1
ATOM 2412 C C . CYS A 1 303 ? 1.254 -13.266 -18.984 1 96.62 303 CYS A C 1
ATOM 2414 O O . CYS A 1 303 ? 0.045 -13.031 -18.938 1 96.62 303 CYS A O 1
ATOM 2416 N N . VAL A 1 304 ? 2.082 -12.633 -19.766 1 96.75 304 VAL A N 1
ATOM 2417 C CA . VAL A 1 304 ? 1.643 -11.734 -20.828 1 96.75 304 VAL A CA 1
ATOM 2418 C C . VAL A 1 304 ? 2.104 -12.266 -22.188 1 96.75 304 VAL A C 1
ATOM 2420 O O . VAL A 1 304 ? 3.246 -12.711 -22.328 1 96.75 304 VAL A O 1
ATOM 2423 N N . LEU A 1 305 ? 1.128 -12.258 -23.078 1 92.75 305 LEU A N 1
ATOM 2424 C CA . LEU A 1 305 ? 1.427 -12.758 -24.422 1 92.75 305 LEU A CA 1
ATOM 2425 C C . LEU A 1 305 ? 2.398 -11.828 -25.141 1 92.75 305 LEU A C 1
ATOM 2427 O O . LEU A 1 305 ? 2.25 -10.602 -25.078 1 92.75 305 LEU A O 1
ATOM 2431 N N . THR A 1 306 ? 3.434 -12.367 -25.656 1 87.81 306 THR A N 1
ATOM 2432 C CA . THR A 1 306 ? 4.398 -11.555 -26.391 1 87.81 306 THR A CA 1
ATOM 2433 C C . THR A 1 306 ? 4.223 -11.727 -27.891 1 87.81 306 THR A C 1
ATOM 2435 O O . THR A 1 306 ? 3.691 -12.734 -28.344 1 87.81 306 THR A O 1
ATOM 2438 N N . ASP A 1 307 ? 4.254 -10.586 -28.625 1 69.06 307 ASP A N 1
ATOM 2439 C CA . ASP A 1 307 ? 4.156 -10.656 -30.078 1 69.06 307 ASP A CA 1
ATOM 2440 C C . ASP A 1 307 ? 5.254 -11.539 -30.656 1 69.06 307 ASP A C 1
ATOM 2442 O O . ASP A 1 307 ? 5.188 -11.93 -31.828 1 69.06 307 ASP A O 1
ATOM 2446 N N . ARG A 1 308 ? 6.422 -11.711 -30 1 53.44 308 ARG A N 1
ATOM 2447 C CA . ARG A 1 308 ? 7.441 -12.484 -30.703 1 53.44 308 ARG A CA 1
ATOM 2448 C C . ARG A 1 308 ? 6.949 -13.898 -31 1 53.44 308 ARG A C 1
ATOM 2450 O O . ARG A 1 308 ? 7.699 -14.727 -31.516 1 53.44 308 ARG A O 1
ATOM 2457 N N . ALA A 1 309 ? 5.652 -14.172 -30.688 1 40.16 309 ALA A N 1
ATOM 2458 C CA . ALA A 1 309 ? 5.191 -15.414 -31.281 1 40.16 309 ALA A CA 1
ATOM 2459 C C . ALA A 1 309 ? 4.867 -15.227 -32.781 1 40.16 309 ALA A C 1
ATOM 2461 O O . ALA A 1 309 ? 4.43 -14.148 -33.188 1 40.16 309 ALA A O 1
ATOM 2462 N N . MET B 1 1 ? 20.203 85.75 25.031 1 27.16 1 MET B N 1
ATOM 2463 C CA . MET B 1 1 ? 19.594 84.562 24.547 1 27.16 1 MET B CA 1
ATOM 2464 C C . MET B 1 1 ? 19.938 83.375 25.469 1 27.16 1 MET B C 1
ATOM 2466 O O . MET B 1 1 ? 21.094 82.938 25.562 1 27.16 1 MET B O 1
ATOM 2470 N N . ASP B 1 2 ? 19.328 83.25 26.766 1 34.81 2 ASP B N 1
ATOM 2471 C CA . ASP B 1 2 ? 19.422 82.438 27.953 1 34.81 2 ASP B CA 1
ATOM 2472 C C . ASP B 1 2 ? 19.094 81 27.641 1 34.81 2 ASP B C 1
ATOM 2474 O O . ASP B 1 2 ? 17.984 80.688 27.172 1 34.81 2 ASP B O 1
ATOM 2478 N N . VAL B 1 3 ? 20.109 80.125 27.25 1 39.62 3 VAL B N 1
ATOM 2479 C CA . VAL B 1 3 ? 20.125 78.688 26.875 1 39.62 3 VAL B CA 1
ATOM 2480 C C . VAL B 1 3 ? 19.641 77.875 28.062 1 39.62 3 VAL B C 1
ATOM 2482 O O . VAL B 1 3 ? 20.312 77.812 29.094 1 39.62 3 VAL B O 1
ATOM 2485 N N . LYS B 1 4 ? 18.281 77.875 28.375 1 36.12 4 LYS B N 1
ATOM 2486 C CA . LYS B 1 4 ? 17.609 77 29.375 1 36.12 4 LYS B CA 1
ATOM 2487 C C . LYS B 1 4 ? 18 75.562 29.188 1 36.12 4 LYS B C 1
ATOM 2489 O O . LYS B 1 4 ? 17.812 75 28.109 1 36.12 4 LYS B O 1
ATOM 2494 N N . LEU B 1 5 ? 18.922 75 30 1 31.95 5 LEU B N 1
ATOM 2495 C CA . LEU B 1 5 ? 19.484 73.688 30.234 1 31.95 5 LEU B CA 1
ATOM 2496 C C . LEU B 1 5 ? 18.406 72.688 30.672 1 31.95 5 LEU B C 1
ATOM 2498 O O . LEU B 1 5 ? 17.922 72.75 31.812 1 31.95 5 LEU B O 1
ATOM 2502 N N . ILE B 1 6 ? 17.312 72.375 29.906 1 32.03 6 ILE B N 1
ATOM 2503 C CA . ILE B 1 6 ? 16.297 71.5 30.422 1 32.03 6 ILE B CA 1
ATOM 2504 C C . ILE B 1 6 ? 16.938 70.125 30.688 1 32.03 6 ILE B C 1
ATOM 2506 O O . ILE B 1 6 ? 17.484 69.5 29.781 1 32.03 6 ILE B O 1
ATOM 2510 N N . LEU B 1 7 ? 17.391 69.812 31.938 1 30.3 7 LEU B N 1
ATOM 2511 C CA . LEU B 1 7 ? 17.891 68.562 32.438 1 30.3 7 LEU B CA 1
ATOM 2512 C C . LEU B 1 7 ? 16.844 67.438 32.281 1 30.3 7 LEU B C 1
ATOM 2514 O O . LEU B 1 7 ? 15.758 67.5 32.875 1 30.3 7 LEU B O 1
ATOM 2518 N N . LEU B 1 8 ? 16.703 66.812 31.094 1 29.73 8 LEU B N 1
ATOM 2519 C CA . LEU B 1 8 ? 15.844 65.625 30.875 1 29.73 8 LEU B CA 1
ATOM 2520 C C . LEU B 1 8 ? 16.219 64.5 31.797 1 29.73 8 LEU B C 1
ATOM 2522 O O . LEU B 1 8 ? 17.328 63.969 31.703 1 29.73 8 LEU B O 1
ATOM 2526 N N . VAL B 1 9 ? 15.711 64.375 33.062 1 33.25 9 VAL B N 1
ATOM 2527 C CA . VAL B 1 9 ? 15.805 63.312 34.031 1 33.25 9 VAL B CA 1
ATOM 2528 C C . VAL B 1 9 ? 15.297 62 33.375 1 33.25 9 VAL B C 1
ATOM 2530 O O . VAL B 1 9 ? 14.133 61.938 32.969 1 33.25 9 VAL B O 1
ATOM 2533 N N . GLN B 1 10 ? 16.172 61.188 32.75 1 32.31 10 GLN B N 1
ATOM 2534 C CA . GLN B 1 10 ? 15.883 59.844 32.219 1 32.31 10 GLN B CA 1
ATOM 2535 C C . GLN B 1 10 ? 15.43 58.938 33.344 1 32.31 10 GLN B C 1
ATOM 2537 O O . GLN B 1 10 ? 16.188 58.656 34.281 1 32.31 10 GLN B O 1
ATOM 2542 N N . ALA B 1 11 ? 14.172 58.844 33.781 1 31.55 11 ALA B N 1
ATOM 2543 C CA . ALA B 1 11 ? 13.594 57.812 34.656 1 31.55 11 ALA B CA 1
ATOM 2544 C C . ALA B 1 11 ? 13.914 56.406 34.156 1 31.55 11 ALA B C 1
ATOM 2546 O O . ALA B 1 11 ? 13.484 56.031 33.062 1 31.55 11 ALA B O 1
ATOM 2547 N N . VAL B 1 12 ? 15.078 55.812 34.438 1 33.44 12 VAL B N 1
ATOM 2548 C CA . VAL B 1 12 ? 15.43 54.406 34.281 1 33.44 12 VAL B CA 1
ATOM 2549 C C . VAL B 1 12 ? 14.398 53.531 34.969 1 33.44 12 VAL B C 1
ATOM 2551 O O . VAL B 1 12 ? 14.289 53.562 36.219 1 33.44 12 VAL B O 1
ATOM 2554 N N . ALA B 1 13 ? 13.203 53.25 34.438 1 33.16 13 ALA B N 1
ATOM 2555 C CA . ALA B 1 13 ? 12.312 52.188 34.938 1 33.16 13 ALA B CA 1
ATOM 2556 C C . ALA B 1 13 ? 13.055 50.875 35.094 1 33.16 13 ALA B C 1
ATOM 2558 O O . ALA B 1 13 ? 13.555 50.312 34.125 1 33.16 13 ALA B O 1
ATOM 2559 N N . VAL B 1 14 ? 13.664 50.594 36.219 1 33.81 14 VAL B N 1
ATOM 2560 C CA . VAL B 1 14 ? 14.125 49.281 36.656 1 33.81 14 VAL B CA 1
ATOM 2561 C C . VAL B 1 14 ? 12.992 48.25 36.531 1 33.81 14 VAL B C 1
ATOM 2563 O O . VAL B 1 14 ? 12.008 48.344 37.281 1 33.81 14 VAL B O 1
ATOM 2566 N N . VAL B 1 15 ? 12.648 47.75 35.406 1 33.31 15 VAL B N 1
ATOM 2567 C CA . VAL B 1 15 ? 11.82 46.562 35.312 1 33.31 15 VAL B CA 1
ATOM 2568 C C . VAL B 1 15 ? 12.438 45.438 36.156 1 33.31 15 VAL B C 1
ATOM 2570 O O . VAL B 1 15 ? 13.539 44.969 35.875 1 33.31 15 VAL B O 1
ATOM 2573 N N . LEU B 1 16 ? 12.234 45.375 37.438 1 32.03 16 LEU B N 1
ATOM 2574 C CA . LEU B 1 16 ? 12.422 44.188 38.281 1 32.03 16 LEU B CA 1
ATOM 2575 C C . LEU B 1 16 ? 11.891 42.938 37.562 1 32.03 16 LEU B C 1
ATOM 2577 O O . LEU B 1 16 ? 10.68 42.812 37.406 1 32.03 16 LEU B O 1
ATOM 2581 N N . PHE B 1 17 ? 12.609 42.375 36.656 1 33.31 17 PHE B N 1
ATOM 2582 C CA . PHE B 1 17 ? 12.422 41 36.25 1 33.31 17 PHE B CA 1
ATOM 2583 C C . PHE B 1 17 ? 12.383 40.094 37.469 1 33.31 17 PHE B C 1
ATOM 2585 O O . PHE B 1 17 ? 13.398 39.906 38.156 1 33.31 17 PHE B O 1
ATOM 2592 N N . ALA B 1 18 ? 11.32 40.062 38.281 1 34.38 18 ALA B N 1
ATOM 2593 C CA . ALA B 1 18 ? 11.133 38.875 39.125 1 34.38 18 ALA B CA 1
ATOM 2594 C C . ALA B 1 18 ? 11.562 37.594 38.375 1 34.38 18 ALA B C 1
ATOM 2596 O O . ALA B 1 18 ? 11.148 37.375 37.25 1 34.38 18 ALA B O 1
ATOM 2597 N N . ASP B 1 19 ? 12.68 37.094 38.656 1 34.03 19 ASP B N 1
ATOM 2598 C CA . ASP B 1 19 ? 13.109 35.75 38.375 1 34.03 19 ASP B CA 1
ATOM 2599 C C . ASP B 1 19 ? 11.969 34.75 38.625 1 34.03 19 ASP B C 1
ATOM 2601 O O . ASP B 1 19 ? 11.742 34.312 39.75 1 34.03 19 ASP B O 1
ATOM 2605 N N . VAL B 1 20 ? 10.781 34.906 38.219 1 38.44 20 VAL B N 1
ATOM 2606 C CA . VAL B 1 20 ? 9.945 33.719 38.219 1 38.44 20 VAL B CA 1
ATOM 2607 C C . VAL B 1 20 ? 10.789 32.5 37.844 1 38.44 20 VAL B C 1
ATOM 2609 O O . VAL B 1 20 ? 11.18 32.344 36.656 1 38.44 20 VAL B O 1
ATOM 2612 N N . THR B 1 21 ? 11.773 32.125 38.594 1 38.31 21 THR B N 1
ATOM 2613 C CA . THR B 1 21 ? 12.344 30.797 38.5 1 38.31 21 THR B CA 1
ATOM 2614 C C . THR B 1 21 ? 11.258 29.75 38.25 1 38.31 21 THR B C 1
ATOM 2616 O O . THR B 1 21 ? 10.484 29.422 39.156 1 38.31 21 THR B O 1
ATOM 2619 N N . GLU B 1 22 ? 10.414 29.844 37.344 1 42.53 22 GLU B N 1
ATOM 2620 C CA . GLU B 1 22 ? 9.539 28.734 37 1 42.53 22 GLU B CA 1
ATOM 2621 C C . GLU B 1 22 ? 10.227 27.391 37.219 1 42.53 22 GLU B C 1
ATOM 2623 O O . GLU B 1 22 ? 11.25 27.094 36.594 1 42.53 22 GLU B O 1
ATOM 2628 N N . ALA B 1 23 ? 10.375 26.906 38.406 1 48.16 23 ALA B N 1
ATOM 2629 C CA . ALA B 1 23 ? 10.93 25.625 38.844 1 48.16 23 ALA B CA 1
ATOM 2630 C C . ALA B 1 23 ? 10.625 24.516 37.844 1 48.16 23 ALA B C 1
ATOM 2632 O O . ALA B 1 23 ? 9.477 24.328 37.438 1 48.16 23 ALA B O 1
ATOM 2633 N N . GLU B 1 24 ? 11.477 24.125 36.969 1 63.34 24 GLU B N 1
ATOM 2634 C CA . GLU B 1 24 ? 11.469 22.984 36.094 1 63.34 24 GLU B CA 1
ATOM 2635 C C . GLU B 1 24 ? 11 21.719 36.812 1 63.34 24 GLU B C 1
ATOM 2637 O O . GLU B 1 24 ? 11.391 21.469 37.938 1 63.34 24 GLU B O 1
ATOM 2642 N N . CYS B 1 25 ? 9.852 21.172 36.375 1 75.88 25 CYS B N 1
ATOM 2643 C CA . CYS B 1 25 ? 9.312 19.953 36.969 1 75.88 25 CYS B CA 1
ATOM 2644 C C . CYS B 1 25 ? 10.391 18.891 37.125 1 75.88 25 CYS B C 1
ATOM 2646 O O . CYS B 1 25 ? 11.297 18.797 36.281 1 75.88 25 CYS B O 1
ATOM 2648 N N . LYS B 1 26 ? 10.484 18.266 38.344 1 74.5 26 LYS B N 1
ATOM 2649 C CA . LYS B 1 26 ? 11.422 17.172 38.594 1 74.5 26 LYS B CA 1
ATOM 2650 C C . LYS B 1 26 ? 11.078 15.938 37.781 1 74.5 26 LYS B C 1
ATOM 2652 O O . LYS B 1 26 ? 10.031 15.898 37.125 1 74.5 26 LYS B O 1
ATOM 2657 N N . SER B 1 27 ? 12.039 14.953 37.875 1 72.25 27 SER B N 1
ATOM 2658 C CA . SER B 1 27 ? 11.805 13.664 37.219 1 72.25 27 SER B CA 1
ATOM 2659 C C . SER B 1 27 ? 10.547 13 37.75 1 72.25 27 SER B C 1
ATOM 2661 O O . SER B 1 27 ? 10.266 13.062 38.969 1 72.25 27 SER B O 1
ATOM 2663 N N . GLY B 1 28 ? 9.617 12.594 36.906 1 75.81 28 GLY B N 1
ATOM 2664 C CA . GLY B 1 28 ? 8.367 11.961 37.281 1 75.81 28 GLY B CA 1
ATOM 2665 C C . GLY B 1 28 ? 7.191 12.922 37.312 1 75.81 28 GLY B C 1
ATOM 2666 O O . GLY B 1 28 ? 6.078 12.539 37.688 1 75.81 28 GLY B O 1
ATOM 2667 N N . GLN B 1 29 ? 7.613 14.141 37.219 1 82.56 29 GLN B N 1
ATOM 2668 C CA . GLN B 1 29 ? 6.562 15.156 37.188 1 82.56 29 GLN B CA 1
ATOM 2669 C C . GLN B 1 29 ? 6.402 15.766 35.812 1 82.56 29 GLN B C 1
ATOM 2671 O O . GLN B 1 29 ? 7.305 15.68 34.969 1 82.56 29 GLN B O 1
ATOM 2676 N N . ILE B 1 30 ? 5.156 16.328 35.562 1 83.31 30 ILE B N 1
ATOM 2677 C CA . ILE B 1 30 ? 4.848 17.016 34.312 1 83.31 30 ILE B CA 1
ATOM 2678 C C . ILE B 1 30 ? 4.082 18.312 34.594 1 83.31 30 ILE B C 1
ATOM 2680 O O . ILE B 1 30 ? 3.238 18.344 35.5 1 83.31 30 ILE B O 1
ATOM 2684 N N . GLU B 1 31 ? 4.52 19.312 33.906 1 85.19 31 GLU B N 1
ATOM 2685 C CA . GLU B 1 31 ? 3.932 20.641 34.125 1 85.19 31 GLU B CA 1
ATOM 2686 C C . GLU B 1 31 ? 2.6 20.781 33.406 1 85.19 31 GLU B C 1
ATOM 2688 O O . GLU B 1 31 ? 2.463 20.328 32.25 1 85.19 31 GLU B O 1
ATOM 2693 N N . CYS B 1 32 ? 1.657 21.344 34.125 1 83.75 32 CYS B N 1
ATOM 2694 C CA . CYS B 1 32 ? 0.395 21.672 33.469 1 83.75 32 CYS B CA 1
ATOM 2695 C C . CYS B 1 32 ? 0.624 22.594 32.25 1 83.75 32 CYS B C 1
ATOM 2697 O O . CYS B 1 32 ? 1.649 23.281 32.188 1 83.75 32 CYS B O 1
ATOM 2699 N N . ARG B 1 33 ? -0.314 22.625 31.344 1 78.44 33 ARG B N 1
ATOM 2700 C CA . ARG B 1 33 ? -0.165 23.312 30.062 1 78.44 33 ARG B CA 1
ATOM 2701 C C . ARG B 1 33 ? 0.171 24.781 30.266 1 78.44 33 ARG B C 1
ATOM 2703 O O . ARG B 1 33 ? 1.072 25.312 29.609 1 78.44 33 ARG B O 1
ATOM 2710 N N . THR B 1 34 ? -0.582 25.469 31.094 1 73.5 34 THR B N 1
ATOM 2711 C CA . THR B 1 34 ? -0.414 26.906 31.297 1 73.5 34 THR B CA 1
ATOM 2712 C C . THR B 1 34 ? 0.755 27.188 32.25 1 73.5 34 THR B C 1
ATOM 2714 O O . THR B 1 34 ? 1.043 28.344 32.562 1 73.5 34 THR B O 1
ATOM 2717 N N . GLY B 1 35 ? 1.452 26.141 32.594 1 72.69 35 GLY B N 1
ATOM 2718 C CA . GLY B 1 35 ? 2.605 26.312 33.438 1 72.69 35 GLY B CA 1
ATOM 2719 C C . GLY B 1 35 ? 2.229 26.547 34.906 1 72.69 35 GLY B C 1
ATOM 2720 O O . GLY B 1 35 ? 1.045 26.625 35.219 1 72.69 35 GLY B O 1
ATOM 2721 N N . GLY B 1 36 ? 3.307 26.438 35.75 1 72.38 36 GLY B N 1
ATOM 2722 C CA . GLY B 1 36 ? 3.168 26.875 37.156 1 72.38 36 GLY B CA 1
ATOM 2723 C C . GLY B 1 36 ? 2.936 25.719 38.094 1 72.38 36 GLY B C 1
ATOM 2724 O O . GLY B 1 36 ? 3.135 25.875 39.312 1 72.38 36 GLY B O 1
ATOM 2725 N N . LYS B 1 37 ? 2.307 24.672 37.625 1 83.25 37 LYS B N 1
ATOM 2726 C CA . LYS B 1 37 ? 2.045 23.562 38.531 1 83.25 37 LYS B CA 1
ATOM 2727 C C . LYS B 1 37 ? 2.623 22.266 37.969 1 83.25 37 LYS B C 1
ATOM 2729 O O . LYS B 1 37 ? 2.326 21.875 36.844 1 83.25 37 LYS B O 1
ATOM 2734 N N . CYS B 1 38 ? 3.461 21.672 38.719 1 86.94 38 CYS B N 1
ATOM 2735 C CA . CYS B 1 38 ? 3.982 20.344 38.375 1 86.94 38 CYS B CA 1
ATOM 2736 C C . CYS B 1 38 ? 3.166 19.266 39.062 1 86.94 38 CYS B C 1
ATOM 2738 O O . CYS B 1 38 ? 2.908 19.328 40.281 1 86.94 38 CYS B O 1
ATOM 2740 N N . ILE B 1 39 ? 2.674 18.297 38.25 1 86.5 39 ILE B N 1
ATOM 2741 C CA . ILE B 1 39 ? 1.913 17.188 38.812 1 86.5 39 ILE B CA 1
ATOM 2742 C C . ILE B 1 39 ? 2.66 15.875 38.531 1 86.5 39 ILE B C 1
ATOM 2744 O O . ILE B 1 39 ? 3.545 15.82 37.688 1 86.5 39 ILE B O 1
ATOM 2748 N N . SER B 1 40 ? 2.312 14.906 39.375 1 84.19 40 SER B N 1
ATOM 2749 C CA . SER B 1 40 ? 2.889 13.586 39.156 1 84.19 40 SER B CA 1
ATOM 2750 C C . SER B 1 40 ? 2.414 12.992 37.844 1 84.19 40 SER B C 1
ATOM 2752 O O . SER B 1 40 ? 1.268 13.203 37.438 1 84.19 40 SER B O 1
ATOM 2754 N N . LEU B 1 41 ? 3.273 12.258 37.125 1 82.44 41 LEU B N 1
ATOM 2755 C CA . LEU B 1 41 ? 2.916 11.586 35.906 1 82.44 41 LEU B CA 1
ATOM 2756 C C . LEU B 1 41 ? 1.733 10.648 36.094 1 82.44 41 LEU B C 1
ATOM 2758 O O . LEU B 1 41 ? 0.917 10.461 35.188 1 82.44 41 LEU B O 1
ATOM 2762 N N . GLY B 1 42 ? 1.613 10.188 37.25 1 78 42 GLY B N 1
ATOM 2763 C CA . GLY B 1 42 ? 0.54 9.258 37.594 1 78 42 GLY B CA 1
ATOM 2764 C C . GLY B 1 42 ? -0.803 9.945 37.75 1 78 42 GLY B C 1
ATOM 2765 O O . GLY B 1 42 ? -1.847 9.289 37.75 1 78 42 GLY B O 1
ATOM 2766 N N . SER B 1 43 ? -0.734 11.18 37.875 1 81.56 43 SER B N 1
ATOM 2767 C CA . SER B 1 43 ? -1.971 11.922 38.094 1 81.56 43 SER B CA 1
ATOM 2768 C C . SER B 1 43 ? -2.631 12.305 36.75 1 81.56 43 SER B C 1
ATOM 2770 O O . SER B 1 43 ? -3.736 12.844 36.75 1 81.56 43 SER B O 1
ATOM 2772 N N . VAL B 1 44 ? -1.907 12.07 35.688 1 82.88 44 VAL B N 1
ATOM 2773 C CA . VAL B 1 44 ? -2.426 12.445 34.375 1 82.88 44 VAL B CA 1
ATOM 2774 C C . VAL B 1 44 ? -3.529 11.477 33.969 1 82.88 44 VAL B C 1
ATOM 2776 O O . VAL B 1 44 ? -3.369 10.258 34.062 1 82.88 44 VAL B O 1
ATOM 2779 N N . CYS B 1 45 ? -4.629 12.008 33.531 1 81.75 45 CYS B N 1
ATOM 2780 C CA . CYS B 1 45 ? -5.785 11.281 33.031 1 81.75 45 CYS B CA 1
ATOM 2781 C C . CYS B 1 45 ? -6.406 10.406 34.094 1 81.75 45 CYS B C 1
ATOM 2783 O O . CYS B 1 45 ? -6.812 9.273 33.844 1 81.75 45 CYS B O 1
ATOM 2785 N N . ARG B 1 46 ? -6.371 10.836 35.25 1 78.56 46 ARG B N 1
ATOM 2786 C CA . ARG B 1 46 ? -7.078 10.18 36.344 1 78.56 46 ARG B CA 1
ATOM 2787 C C . ARG B 1 46 ? -8.398 10.883 36.656 1 78.56 46 ARG B C 1
ATOM 2789 O O . ARG B 1 46 ? -8.727 11.891 36.031 1 78.56 46 ARG B O 1
ATOM 2796 N N . SER B 1 47 ? -9.188 10.266 37.562 1 77 47 SER B N 1
ATOM 2797 C CA . SER B 1 47 ? -10.539 10.734 37.844 1 77 47 SER B CA 1
ATOM 2798 C C . SER B 1 47 ? -10.523 12.148 38.438 1 77 47 SER B C 1
ATOM 2800 O O . SER B 1 47 ? -11.391 12.969 38.094 1 77 47 SER B O 1
ATOM 2802 N N . ASN B 1 48 ? -9.5 12.562 39.188 1 78.62 48 ASN B N 1
ATOM 2803 C CA . ASN B 1 48 ? -9.445 13.883 39.812 1 78.62 48 ASN B CA 1
ATOM 2804 C C . ASN B 1 48 ? -8.602 14.852 39 1 78.62 48 ASN B C 1
ATOM 2806 O O . ASN B 1 48 ? -7.539 14.492 38.5 1 78.62 48 ASN B O 1
ATOM 2810 N N . THR B 1 49 ? -9.109 16.062 38.719 1 83.06 49 THR B N 1
ATOM 2811 C CA . THR B 1 49 ? -8.375 17.125 38.031 1 83.06 49 THR B CA 1
ATOM 2812 C C . THR B 1 49 ? -7.375 17.781 39 1 83.06 49 THR B C 1
ATOM 2814 O O . THR B 1 49 ? -7.742 18.219 40.094 1 83.06 49 THR B O 1
ATOM 2817 N N . VAL B 1 50 ? -6.168 17.828 38.594 1 86.06 50 VAL B N 1
ATOM 2818 C CA . VAL B 1 50 ? -5.121 18.422 39.438 1 86.06 50 VAL B CA 1
ATOM 2819 C C . VAL B 1 50 ? -4.605 19.703 38.781 1 86.06 50 VAL B C 1
ATOM 2821 O O . VAL B 1 50 ? -4.195 20.625 39.5 1 86.06 50 VAL B O 1
ATOM 2824 N N . CYS B 1 51 ? -4.625 19.719 37.531 1 85.94 51 CYS B N 1
ATOM 2825 C CA . CYS B 1 51 ? -4.23 20.938 36.844 1 85.94 51 CYS B CA 1
ATOM 2826 C C . CYS B 1 51 ? -5.383 21.938 36.812 1 85.94 51 CYS B C 1
ATOM 2828 O O . CYS B 1 51 ? -6.523 21.562 36.531 1 85.94 51 CYS B O 1
ATOM 2830 N N . GLU B 1 52 ? -5.145 23.188 37.125 1 82.06 52 GLU B N 1
ATOM 2831 C CA . GLU B 1 52 ? -6.168 24.219 37.062 1 82.06 52 GLU B CA 1
ATOM 2832 C C . GLU B 1 52 ? -6.68 24.422 35.625 1 82.06 52 GLU B C 1
ATOM 2834 O O . GLU B 1 52 ? -7.84 24.781 35.438 1 82.06 52 GLU B O 1
ATOM 2839 N N . ASP B 1 53 ? -5.836 24.188 34.719 1 78.44 53 ASP B N 1
ATOM 2840 C CA . ASP B 1 53 ? -6.211 24.375 33.344 1 78.44 53 ASP B CA 1
ATOM 2841 C C . ASP B 1 53 ? -6.781 23.094 32.719 1 78.44 53 ASP B C 1
ATOM 2843 O O . ASP B 1 53 ? -6.965 23 31.516 1 78.44 53 ASP B O 1
ATOM 2847 N N . ASP B 1 54 ? -6.953 22.109 33.406 1 81.56 54 ASP B N 1
ATOM 2848 C CA . ASP B 1 54 ? -7.527 20.828 33.031 1 81.56 54 ASP B CA 1
ATOM 2849 C C . ASP B 1 54 ? -6.641 20.094 32.031 1 81.56 54 ASP B C 1
ATOM 2851 O O . ASP B 1 54 ? -7.113 19.234 31.281 1 81.56 54 ASP B O 1
ATOM 2855 N N . SER B 1 55 ? -5.426 20.5 32 1 81.5 55 SER B N 1
ATOM 2856 C CA . SER B 1 55 ? -4.539 19.844 31.062 1 81.5 55 SER B CA 1
ATOM 2857 C C . SER B 1 55 ? -4.316 18.391 31.422 1 81.5 55 SER B C 1
ATOM 2859 O O . SER B 1 55 ? -4.051 17.562 30.562 1 81.5 55 SER B O 1
ATOM 2861 N N . ASP B 1 56 ? -4.496 18.016 32.625 1 84.62 56 ASP B N 1
ATOM 2862 C CA . ASP B 1 56 ? -4.301 16.656 33.094 1 84.62 56 ASP B CA 1
ATOM 2863 C C . ASP B 1 56 ? -5.488 15.766 32.719 1 84.62 56 ASP B C 1
ATOM 2865 O O . ASP B 1 56 ? -5.434 14.547 32.875 1 84.62 56 ASP B O 1
ATOM 2869 N N . LYS B 1 57 ? -6.48 16.406 32.25 1 81 57 LYS B N 1
ATOM 2870 C CA . LYS B 1 57 ? -7.648 15.648 31.812 1 81 57 LYS B CA 1
ATOM 2871 C C . LYS B 1 57 ? -7.941 15.922 30.328 1 81 57 LYS B C 1
ATOM 2873 O O . LYS B 1 57 ? -9.062 15.703 29.859 1 81 57 LYS B O 1
ATOM 2878 N N . ASP B 1 58 ? -7.004 16.469 29.625 1 76.06 58 ASP B N 1
ATOM 2879 C CA . ASP B 1 58 ? -7.18 16.719 28.203 1 76.06 58 ASP B CA 1
ATOM 2880 C C . ASP B 1 58 ? -7.598 15.461 27.469 1 76.06 58 ASP B C 1
ATOM 2882 O O . ASP B 1 58 ? -6.902 14.438 27.516 1 76.06 58 ASP B O 1
ATOM 2886 N N . PRO B 1 59 ? -8.656 15.5 26.859 1 74.19 59 PRO B N 1
ATOM 2887 C CA . PRO B 1 59 ? -9.164 14.289 26.219 1 74.19 59 PRO B CA 1
ATOM 2888 C C . PRO B 1 59 ? -8.211 13.758 25.141 1 74.19 59 PRO B C 1
ATOM 2890 O O . PRO B 1 59 ? -8.078 12.539 24.984 1 74.19 59 PRO B O 1
ATOM 2893 N N . GLU B 1 60 ? -7.586 14.625 24.5 1 66.75 60 GLU B N 1
ATOM 2894 C CA . GLU B 1 60 ? -6.656 14.188 23.469 1 66.75 60 GLU B CA 1
ATOM 2895 C C . GLU B 1 60 ? -5.473 13.438 24.078 1 66.75 60 GLU B C 1
ATOM 2897 O O . GLU B 1 60 ? -5.066 12.391 23.562 1 66.75 60 GLU B O 1
ATOM 2902 N N . ILE B 1 61 ? -4.98 14.039 25.078 1 73.19 61 ILE B N 1
ATOM 2903 C CA . ILE B 1 61 ? -3.859 13.406 25.781 1 73.19 61 ILE B CA 1
ATOM 2904 C C . ILE B 1 61 ? -4.316 12.086 26.391 1 73.19 61 ILE B C 1
ATOM 2906 O O . ILE B 1 61 ? -3.625 11.07 26.281 1 73.19 61 ILE B O 1
ATOM 2910 N N . CYS B 1 62 ? -5.516 12.094 26.906 1 75 62 CYS B N 1
ATOM 2911 C CA . CYS B 1 62 ? -5.98 10.93 27.641 1 75 62 CYS B CA 1
ATOM 2912 C C . CYS B 1 62 ? -6.395 9.812 26.703 1 75 62 CYS B C 1
ATOM 2914 O O . CYS B 1 62 ? -6.512 8.656 27.125 1 75 62 CYS B O 1
ATOM 2916 N N . ARG B 1 63 ? -6.531 10.164 25.562 1 69.75 63 ARG B N 1
ATOM 2917 C CA . ARG B 1 63 ? -6.82 9.133 24.578 1 69.75 63 ARG B CA 1
ATOM 2918 C C . ARG B 1 63 ? -5.625 8.203 24.375 1 69.75 63 ARG B C 1
ATOM 2920 O O . ARG B 1 63 ? -5.789 7 24.188 1 69.75 63 ARG B O 1
ATOM 2927 N N . PHE B 1 64 ? -4.465 8.867 24.422 1 67.81 64 PHE B N 1
ATOM 2928 C CA . PHE B 1 64 ? -3.299 8.039 24.156 1 67.81 64 PHE B CA 1
ATOM 2929 C C . PHE B 1 64 ? -2.49 7.809 25.422 1 67.81 64 PHE B C 1
ATOM 2931 O O . PHE B 1 64 ? -1.566 6.992 25.438 1 67.81 64 PHE B O 1
ATOM 2938 N N . TRP B 1 65 ? -2.857 8.516 26.344 1 70 65 TRP B N 1
ATOM 2939 C CA . TRP B 1 65 ? -2.223 8.305 27.641 1 70 65 TRP B CA 1
ATOM 2940 C C . TRP B 1 65 ? -2.898 7.172 28.406 1 70 65 TRP B C 1
ATOM 2942 O O . TRP B 1 65 ? -3.652 7.41 29.344 1 70 65 TRP B O 1
ATOM 2952 N N . THR B 1 66 ? -2.732 5.867 27.844 1 66.44 66 THR B N 1
ATOM 2953 C CA . THR B 1 66 ? -3.402 4.715 28.438 1 66.44 66 THR B CA 1
ATOM 2954 C C . THR B 1 66 ? -2.4 3.818 29.156 1 66.44 66 THR B C 1
ATOM 2956 O O . THR B 1 66 ? -1.309 3.562 28.641 1 66.44 66 THR B O 1
ATOM 2959 N N . PHE B 1 67 ? -2.637 3.629 30.391 1 60.75 67 PHE B N 1
ATOM 2960 C CA . PHE B 1 67 ? -1.786 2.789 31.234 1 60.75 67 PHE B CA 1
ATOM 2961 C C . PHE B 1 67 ? -2.303 1.356 31.266 1 60.75 67 PHE B C 1
ATOM 2963 O O . PHE B 1 67 ? -3.496 1.116 31.078 1 60.75 67 PHE B O 1
ATOM 2970 N N . ASP B 1 68 ? -1.312 0.447 31.188 1 56.84 68 ASP B N 1
ATOM 2971 C CA . ASP B 1 68 ? -1.693 -0.942 31.422 1 56.84 68 ASP B CA 1
ATOM 2972 C C . ASP B 1 68 ? -2.047 -1.174 32.875 1 56.84 68 ASP B C 1
ATOM 2974 O O . ASP B 1 68 ? -1.192 -1.575 33.688 1 56.84 68 ASP B O 1
ATOM 2978 N N . ARG B 1 69 ? -3.189 -0.783 33.219 1 57.31 69 ARG B N 1
ATOM 2979 C CA . ARG B 1 69 ? -3.613 -0.862 34.625 1 57.31 69 ARG B CA 1
ATOM 2980 C C . ARG B 1 69 ? -3.746 -2.312 35.062 1 57.31 69 ARG B C 1
ATOM 2982 O O . ARG B 1 69 ? -3.566 -2.621 36.25 1 57.31 69 ARG B O 1
ATOM 2989 N N . ASN B 1 70 ? -3.926 -3.127 34.188 1 60.62 70 ASN B N 1
ATOM 2990 C CA . ASN B 1 70 ? -4.27 -4.48 34.594 1 60.62 70 ASN B CA 1
ATOM 2991 C C . ASN B 1 70 ? -3.035 -5.266 35.031 1 60.62 70 ASN B C 1
ATOM 2993 O O . ASN B 1 70 ? -3.088 -6.023 36 1 60.62 70 ASN B O 1
ATOM 2997 N N . HIS B 1 71 ? -1.87 -5.047 34.438 1 64.44 71 HIS B N 1
ATOM 2998 C CA . HIS B 1 71 ? -0.718 -5.883 34.75 1 64.44 71 HIS B CA 1
ATOM 2999 C C . HIS B 1 71 ? 0.251 -5.16 35.688 1 64.44 71 HIS B C 1
ATOM 3001 O O . HIS B 1 71 ? 0.809 -5.766 36.594 1 64.44 71 HIS B O 1
ATOM 3007 N N . CYS B 1 72 ? 0.602 -3.975 35.438 1 68.81 72 CYS B N 1
ATOM 3008 C CA . CYS B 1 72 ? 1.674 -3.305 36.188 1 68.81 72 CYS B CA 1
ATOM 3009 C C . CYS B 1 72 ? 1.111 -2.301 37.188 1 68.81 72 CYS B C 1
ATOM 3011 O O . CYS B 1 72 ? 1.853 -1.741 38 1 68.81 72 CYS B O 1
ATOM 3013 N N . GLY B 1 73 ? -0.036 -2.328 37.375 1 64 73 GLY B N 1
ATOM 3014 C CA . GLY B 1 73 ? -0.587 -1.318 38.281 1 64 73 GLY B CA 1
ATOM 3015 C C . GLY B 1 73 ? -0.59 0.073 37.656 1 64 73 GLY B C 1
ATOM 3016 O O . GLY B 1 73 ? -0.306 0.241 36.469 1 64 73 GLY B O 1
ATOM 3017 N N . ASP B 1 74 ? -0.7 1.18 38.562 1 62.16 74 ASP B N 1
ATOM 3018 C CA . ASP B 1 74 ? -0.891 2.564 38.125 1 62.16 74 ASP B CA 1
ATOM 3019 C C . ASP B 1 74 ? 0.42 3.176 37.656 1 62.16 74 ASP B C 1
ATOM 3021 O O . ASP B 1 74 ? 1.474 2.963 38.25 1 62.16 74 ASP B O 1
ATOM 3025 N N . TRP B 1 75 ? 0.594 3.881 36.469 1 64 75 TRP B N 1
ATOM 3026 C CA . TRP B 1 75 ? 1.653 4.707 35.906 1 64 75 TRP B CA 1
ATOM 3027 C C . TRP B 1 75 ? 2.807 3.844 35.406 1 64 75 TRP B C 1
ATOM 3029 O O . TRP B 1 75 ? 3.949 4.301 35.312 1 64 75 TRP B O 1
ATOM 3039 N N . ARG B 1 76 ? 2.525 2.504 35.438 1 73.56 76 ARG B N 1
ATOM 3040 C CA . ARG B 1 76 ? 3.592 1.622 34.969 1 73.56 76 ARG B CA 1
ATOM 3041 C C . ARG B 1 76 ? 3.156 0.845 33.719 1 73.56 76 ARG B C 1
ATOM 3043 O O . ARG B 1 76 ? 1.964 0.617 33.531 1 73.56 76 ARG B O 1
ATOM 3050 N N . PHE B 1 77 ? 4.094 0.478 32.938 1 72.69 77 PHE B N 1
ATOM 3051 C CA . PHE B 1 77 ? 3.889 -0.244 31.688 1 72.69 77 PHE B CA 1
ATOM 3052 C C . PHE B 1 77 ? 4.738 -1.507 31.656 1 72.69 77 PHE B C 1
ATOM 3054 O O . PHE B 1 77 ? 5.875 -1.513 32.125 1 72.69 77 PHE B O 1
ATOM 3061 N N . ASN B 1 78 ? 4 -2.475 31.188 1 72.75 78 ASN B N 1
ATOM 3062 C CA . ASN B 1 78 ? 4.699 -3.75 31.062 1 72.75 78 ASN B CA 1
ATOM 3063 C C . ASN B 1 78 ? 5.57 -3.795 29.812 1 72.75 78 ASN B C 1
ATOM 3065 O O . ASN B 1 78 ? 5.094 -3.506 28.703 1 72.75 78 ASN B O 1
ATOM 3069 N N . CYS B 1 79 ? 6.801 -3.953 29.922 1 73 79 CYS B N 1
ATOM 3070 C CA . CYS B 1 79 ? 7.734 -4.18 28.828 1 73 79 CYS B CA 1
ATOM 3071 C C . CYS B 1 79 ? 8.625 -5.387 29.109 1 73 79 CYS B C 1
ATOM 3073 O O . CYS B 1 79 ? 9.43 -5.367 30.047 1 73 79 CYS B O 1
ATOM 3075 N N . GLY B 1 80 ? 8.367 -6.453 28.281 1 71.38 80 GLY B N 1
ATOM 3076 C CA . GLY B 1 80 ? 9.188 -7.645 28.438 1 71.38 80 GLY B CA 1
ATOM 3077 C C . GLY B 1 80 ? 8.969 -8.352 29.766 1 71.38 80 GLY B C 1
ATOM 3078 O O . GLY B 1 80 ? 9.906 -8.914 30.328 1 71.38 80 GLY B O 1
ATOM 3079 N N . GLY B 1 81 ? 7.789 -8.07 30.422 1 74.75 81 GLY B N 1
ATOM 3080 C CA . GLY B 1 81 ? 7.477 -8.75 31.672 1 74.75 81 GLY B CA 1
ATOM 3081 C C . GLY B 1 81 ? 7.797 -7.918 32.906 1 74.75 81 GLY B C 1
ATOM 3082 O O . GLY B 1 81 ? 7.559 -8.352 34.031 1 74.75 81 GLY B O 1
ATOM 3083 N N . ARG B 1 82 ? 8.453 -6.914 32.75 1 76.31 82 ARG B N 1
ATOM 3084 C CA . ARG B 1 82 ? 8.766 -6.008 33.844 1 76.31 82 ARG B CA 1
ATOM 3085 C C . ARG B 1 82 ? 7.953 -4.723 33.75 1 76.31 82 ARG B C 1
ATOM 3087 O O . ARG B 1 82 ? 7.633 -4.27 32.656 1 76.31 82 ARG B O 1
ATOM 3094 N N . CYS B 1 83 ? 7.605 -4.27 34.906 1 78.06 83 CYS B N 1
ATOM 3095 C CA . CYS B 1 83 ? 6.809 -3.051 34.938 1 78.06 83 CYS B CA 1
ATOM 3096 C C . CYS B 1 83 ? 7.691 -1.827 35.156 1 78.06 83 CYS B C 1
ATOM 3098 O O . CYS B 1 83 ? 8.555 -1.815 36.031 1 78.06 83 CYS B O 1
ATOM 3100 N N . TYR B 1 84 ? 7.598 -0.896 34.219 1 77.31 84 TYR B N 1
ATOM 3101 C CA . TYR B 1 84 ? 8.375 0.334 34.281 1 77.31 84 TYR B CA 1
ATOM 3102 C C . TYR B 1 84 ? 7.469 1.549 34.438 1 77.31 84 TYR B C 1
ATOM 3104 O O . TYR B 1 84 ? 6.336 1.547 33.938 1 77.31 84 TYR B O 1
ATOM 3112 N N . TYR B 1 85 ? 8.07 2.559 35.219 1 75.81 85 TYR B N 1
ATOM 3113 C CA . TYR B 1 85 ? 7.363 3.834 35.25 1 75.81 85 TYR B CA 1
ATOM 3114 C C . TYR B 1 85 ? 7.414 4.535 33.906 1 75.81 85 TYR B C 1
ATOM 3116 O O . TYR B 1 85 ? 8.328 4.305 33.094 1 75.81 85 TYR B O 1
ATOM 3124 N N . ILE B 1 86 ? 6.492 5.391 33.625 1 72.69 86 ILE B N 1
ATOM 3125 C CA . ILE B 1 86 ? 6.312 6.039 32.312 1 72.69 86 ILE B CA 1
ATOM 3126 C C . ILE B 1 86 ? 7.586 6.793 31.938 1 72.69 86 ILE B C 1
ATOM 3128 O O . ILE B 1 86 ? 8.008 6.766 30.781 1 72.69 86 ILE B O 1
ATOM 3132 N N . HIS B 1 87 ? 8.258 7.422 32.906 1 70.94 87 HIS B N 1
ATOM 3133 C CA . HIS B 1 87 ? 9.438 8.211 32.562 1 70.94 87 HIS B CA 1
ATOM 3134 C C . HIS B 1 87 ? 10.633 7.32 32.25 1 70.94 87 HIS B C 1
ATOM 3136 O O . HIS B 1 87 ? 11.516 7.711 31.484 1 70.94 87 HIS B O 1
ATOM 3142 N N . ASP B 1 88 ? 10.586 6.117 32.75 1 75 88 ASP B N 1
ATOM 3143 C CA . ASP B 1 88 ? 11.664 5.172 32.5 1 75 88 ASP B CA 1
ATOM 3144 C C . ASP B 1 88 ? 11.469 4.48 31.141 1 75 88 ASP B C 1
ATOM 3146 O O . ASP B 1 88 ? 12.43 4.277 30.391 1 75 88 ASP B O 1
ATOM 3150 N N . ILE B 1 89 ? 10.242 4.203 30.922 1 72.69 89 ILE B N 1
ATOM 3151 C CA . ILE B 1 89 ? 9.969 3.455 29.703 1 72.69 89 ILE B CA 1
ATOM 3152 C C . ILE B 1 89 ? 10.305 4.316 28.484 1 72.69 89 ILE B C 1
ATOM 3154 O O . ILE B 1 89 ? 10.766 3.801 27.453 1 72.69 89 ILE B O 1
ATOM 3158 N N . CYS B 1 90 ? 10.156 5.57 28.609 1 69.44 90 CYS B N 1
ATOM 3159 C CA . CYS B 1 90 ? 10.438 6.492 27.516 1 69.44 90 CYS B CA 1
ATOM 3160 C C . CYS B 1 90 ? 11.93 6.57 27.234 1 69.44 90 CYS B C 1
ATOM 3162 O O . CYS B 1 90 ? 12.344 6.961 26.141 1 69.44 90 CYS B O 1
ATOM 3164 N N . SER B 1 91 ? 12.703 6.211 28.109 1 63.28 91 SER B N 1
ATOM 3165 C CA . SER B 1 91 ? 14.148 6.238 27.953 1 63.28 91 SER B CA 1
ATOM 3166 C C . SER B 1 91 ? 14.695 4.844 27.656 1 63.28 91 SER B C 1
ATOM 3168 O O . SER B 1 91 ? 15.906 4.672 27.469 1 63.28 91 SER B O 1
ATOM 3170 N N . LEU B 1 92 ? 13.82 3.953 27.703 1 65.94 92 LEU B N 1
ATOM 3171 C CA . LEU B 1 92 ? 14.258 2.576 27.5 1 65.94 92 LEU B CA 1
ATOM 3172 C C . LEU B 1 92 ? 14.234 2.199 26.031 1 65.94 92 LEU B C 1
ATOM 3174 O O . LEU B 1 92 ? 13.289 2.553 25.312 1 65.94 92 LEU B O 1
ATOM 3178 N N . THR B 1 93 ? 15.203 1.697 25.609 1 61.88 93 THR B N 1
ATOM 3179 C CA . THR B 1 93 ? 15.281 1.153 24.266 1 61.88 93 THR B CA 1
ATOM 3180 C C . THR B 1 93 ? 14.609 -0.217 24.203 1 61.88 93 THR B C 1
ATOM 3182 O O . THR B 1 93 ? 14.758 -1.033 25.109 1 61.88 93 THR B O 1
ATOM 3185 N N . GLY B 1 94 ? 13.648 -0.55 23.234 1 64.19 94 GLY B N 1
ATOM 3186 C CA . GLY B 1 94 ? 13.008 -1.844 23.062 1 64.19 94 GLY B CA 1
ATOM 3187 C C . GLY B 1 94 ? 11.57 -1.864 23.547 1 64.19 94 GLY B C 1
ATOM 3188 O O . GLY B 1 94 ? 10.898 -2.898 23.484 1 64.19 94 GLY B O 1
ATOM 3189 N N . CYS B 1 95 ? 11.109 -0.801 24.172 1 63.22 95 CYS B N 1
ATOM 3190 C CA . CYS B 1 95 ? 9.75 -0.744 24.688 1 63.22 95 CYS B CA 1
ATOM 3191 C C . CYS B 1 95 ? 8.938 0.34 24 1 63.22 95 CYS B C 1
ATOM 3193 O O . CYS B 1 95 ? 7.965 0.851 24.562 1 63.22 95 CYS B O 1
ATOM 3195 N N . GLU B 1 96 ? 9.344 0.679 22.891 1 60.59 96 GLU B N 1
ATOM 3196 C CA . GLU B 1 96 ? 8.766 1.818 22.188 1 60.59 96 GLU B CA 1
ATOM 3197 C C . GLU B 1 96 ? 7.316 1.552 21.797 1 60.59 96 GLU B C 1
ATOM 3199 O O . GLU B 1 96 ? 6.523 2.486 21.656 1 60.59 96 GLU B O 1
ATOM 3204 N N . ASP B 1 97 ? 6.918 0.258 21.875 1 58.72 97 ASP B N 1
ATOM 3205 C CA . ASP B 1 97 ? 5.574 -0.077 21.406 1 58.72 97 ASP B CA 1
ATOM 3206 C C . ASP B 1 97 ? 4.586 -0.108 22.578 1 58.72 97 ASP B C 1
ATOM 3208 O O . ASP B 1 97 ? 3.389 -0.333 22.375 1 58.72 97 ASP B O 1
ATOM 3212 N N . VAL B 1 98 ? 5.008 0.167 23.734 1 64.62 98 VAL B N 1
ATOM 3213 C CA . VAL B 1 98 ? 4.145 -0.029 24.891 1 64.62 98 VAL B CA 1
ATOM 3214 C C . VAL B 1 98 ? 3.305 1.223 25.125 1 64.62 98 VAL B C 1
ATOM 3216 O O . VAL B 1 98 ? 2.174 1.135 25.609 1 64.62 98 VAL B O 1
ATOM 3219 N N . LEU B 1 99 ? 3.939 2.324 24.703 1 66.88 99 LEU B N 1
ATOM 3220 C CA . LEU B 1 99 ? 3.252 3.59 24.938 1 66.88 99 LEU B CA 1
ATOM 3221 C C . LEU B 1 99 ? 3.219 4.43 23.656 1 66.88 99 LEU B C 1
ATOM 3223 O O . LEU B 1 99 ? 4.121 4.336 22.828 1 66.88 99 LEU B O 1
ATOM 3227 N N . ASP B 1 100 ? 2.086 5.105 23.531 1 64.88 100 ASP B N 1
ATOM 3228 C CA . ASP B 1 100 ? 1.993 6.082 22.453 1 64.88 100 ASP B CA 1
ATOM 3229 C C . ASP B 1 100 ? 3.186 7.035 22.469 1 64.88 100 ASP B C 1
ATOM 3231 O O . ASP B 1 100 ? 3.551 7.559 23.516 1 64.88 100 ASP B O 1
ATOM 3235 N N . PRO B 1 101 ? 3.916 7.109 21.359 1 65.44 101 PRO B N 1
ATOM 3236 C CA . PRO B 1 101 ? 5.09 7.984 21.359 1 65.44 101 PRO B CA 1
ATOM 3237 C C . PRO B 1 101 ? 4.77 9.398 21.828 1 65.44 101 PRO B C 1
ATOM 3239 O O . PRO B 1 101 ? 5.648 10.094 22.344 1 65.44 101 PRO B O 1
ATOM 3242 N N . ARG B 1 102 ? 3.578 9.914 21.797 1 70.44 102 ARG B N 1
ATOM 3243 C CA . ARG B 1 102 ? 3.182 11.25 22.234 1 70.44 102 ARG B CA 1
ATOM 3244 C C . ARG B 1 102 ? 3.291 11.375 23.75 1 70.44 102 ARG B C 1
ATOM 3246 O O . ARG B 1 102 ? 3.539 12.469 24.266 1 70.44 102 ARG B O 1
ATOM 3253 N N . VAL B 1 103 ? 3.092 10.18 24.266 1 72.81 103 VAL B N 1
ATOM 3254 C CA . VAL B 1 103 ? 3.191 10.18 25.719 1 72.81 103 VAL B CA 1
ATOM 3255 C C . VAL B 1 103 ? 4.633 10.453 26.141 1 72.81 103 VAL B C 1
ATOM 3257 O O . VAL B 1 103 ? 4.887 11.289 27.016 1 72.81 103 VAL B O 1
ATOM 3260 N N . CYS B 1 104 ? 5.512 9.828 25.406 1 70.88 104 CYS B N 1
ATOM 3261 C CA . CYS B 1 104 ? 6.914 10.039 25.75 1 70.88 104 CYS B CA 1
ATOM 3262 C C . CYS B 1 104 ? 7.34 11.469 25.438 1 70.88 104 CYS B C 1
ATOM 3264 O O . CYS B 1 104 ? 8.133 12.062 26.188 1 70.88 104 CYS B O 1
ATOM 3266 N N . LYS B 1 105 ? 6.84 12.031 24.391 1 69.88 105 LYS B N 1
ATOM 3267 C CA . LYS B 1 105 ? 7.125 13.43 24.094 1 69.88 105 LYS B CA 1
ATOM 3268 C C . LYS B 1 105 ? 6.648 14.344 25.219 1 69.88 105 LYS B C 1
ATOM 3270 O O . LYS B 1 105 ? 7.352 15.273 25.625 1 69.88 105 LYS B O 1
ATOM 3275 N N . LEU B 1 106 ? 5.496 14.055 25.688 1 75.69 106 LEU B N 1
ATOM 3276 C CA . LEU B 1 106 ? 4.949 14.828 26.781 1 75.69 106 LEU B CA 1
ATOM 3277 C C . LEU B 1 106 ? 5.816 14.68 28.031 1 75.69 106 LEU B C 1
ATOM 3279 O O . LEU B 1 106 ? 6.098 15.672 28.719 1 75.69 106 LEU B O 1
ATOM 3283 N N . VAL B 1 107 ? 6.277 13.438 28.25 1 75.62 107 VAL B N 1
ATOM 3284 C CA . VAL B 1 107 ? 7.055 13.141 29.453 1 75.62 107 VAL B CA 1
ATOM 3285 C C . VAL B 1 107 ? 8.43 13.805 29.359 1 75.62 107 VAL B C 1
ATOM 3287 O O . VAL B 1 107 ? 8.922 14.367 30.328 1 75.62 107 VAL B O 1
ATOM 3290 N N . LYS B 1 108 ? 8.977 13.773 28.188 1 71.75 108 LYS B N 1
ATOM 3291 C CA . LYS B 1 108 ? 10.297 14.375 27.984 1 71.75 108 LYS B CA 1
ATOM 3292 C C . LYS B 1 108 ? 10.219 15.898 28.031 1 71.75 108 LYS B C 1
ATOM 3294 O O . LYS B 1 108 ? 11.102 16.547 28.609 1 71.75 108 LYS B O 1
ATOM 3299 N N . SER B 1 109 ? 9.195 16.5 27.484 1 70.06 109 SER B N 1
ATOM 3300 C CA . SER B 1 109 ? 9.023 17.938 27.5 1 70.06 109 SER B CA 1
ATOM 3301 C C . SER B 1 109 ? 8.609 18.438 28.875 1 70.06 109 SER B C 1
ATOM 3303 O O . SER B 1 109 ? 8.695 19.625 29.156 1 70.06 109 SER B O 1
ATOM 3305 N N . ARG B 1 110 ? 8.211 17.578 29.703 1 74.06 110 ARG B N 1
ATOM 3306 C CA . ARG B 1 110 ? 7.754 17.812 31.078 1 74.06 110 ARG B CA 1
ATOM 3307 C C . ARG B 1 110 ? 6.656 18.875 31.094 1 74.06 110 ARG B C 1
ATOM 3309 O O . ARG B 1 110 ? 6.551 19.641 32.062 1 74.06 110 ARG B O 1
ATOM 3316 N N . LYS B 1 111 ? 5.969 19 30.078 1 73.75 111 LYS B N 1
ATOM 3317 C CA . LYS B 1 111 ? 4.832 19.906 29.984 1 73.75 111 LYS B CA 1
ATOM 3318 C C . LYS B 1 111 ? 3.633 19.234 29.328 1 73.75 111 LYS B C 1
ATOM 3320 O O . LYS B 1 111 ? 3.783 18.547 28.312 1 73.75 111 LYS B O 1
ATOM 3325 N N . LEU B 1 112 ? 2.553 19.266 30.141 1 72.75 112 LEU B N 1
ATOM 3326 C CA . LEU B 1 112 ? 1.319 18.719 29.594 1 72.75 112 LEU B CA 1
ATOM 3327 C C . LEU B 1 112 ? 0.793 19.594 28.469 1 72.75 112 LEU B C 1
ATOM 3329 O O . LEU B 1 112 ? -0.328 20.094 28.531 1 72.75 112 LEU B O 1
ATOM 3333 N N . SER B 1 113 ? 1.625 20.141 27.812 1 61.28 113 SER B N 1
ATOM 3334 C CA . SER B 1 113 ? 1.307 20.906 26.609 1 61.28 113 SER B CA 1
ATOM 3335 C C . SER B 1 113 ? 1.671 20.125 25.344 1 61.28 113 SER B C 1
ATOM 3337 O O . SER B 1 113 ? 2.801 19.656 25.203 1 61.28 113 SER B O 1
ATOM 3339 N N . LEU B 1 114 ? 0.732 19.641 24.891 1 51.62 114 LEU B N 1
ATOM 3340 C CA . LEU B 1 114 ? 1.017 19.062 23.578 1 51.62 114 LEU B CA 1
ATOM 3341 C C . LEU B 1 114 ? 1.653 20.094 22.656 1 51.62 114 LEU B C 1
ATOM 3343 O O . LEU B 1 114 ? 1.104 21.188 22.469 1 51.62 114 LEU B O 1
ATOM 3347 N N . GLU B 1 115 ? 2.963 20.484 23.016 1 46.53 115 GLU B N 1
ATOM 3348 C CA . GLU B 1 115 ? 3.543 21.391 22.031 1 46.53 115 GLU B CA 1
ATOM 3349 C C . GLU B 1 115 ? 2.742 21.375 20.734 1 46.53 115 GLU B C 1
ATOM 3351 O O . GLU B 1 115 ? 2.352 20.312 20.25 1 46.53 115 GLU B O 1
ATOM 3356 N N . PRO B 1 116 ? 2.043 22.484 20.562 1 44.34 116 PRO B N 1
ATOM 3357 C CA . PRO B 1 116 ? 1.321 22.531 19.297 1 44.34 116 PRO B CA 1
ATOM 3358 C C . PRO B 1 116 ? 2.078 21.844 18.156 1 44.34 116 PRO B C 1
ATOM 3360 O O . PRO B 1 116 ? 3.252 22.141 17.922 1 44.34 116 PRO B O 1
ATOM 3363 N N . GLU B 1 117 ? 2.191 20.672 18.266 1 40.47 117 GLU B N 1
ATOM 3364 C CA . GLU B 1 117 ? 2.625 20.062 17.016 1 40.47 117 GLU B CA 1
ATOM 3365 C C . GLU B 1 117 ? 1.977 20.75 15.82 1 40.47 117 GLU B C 1
ATOM 3367 O O . GLU B 1 117 ? 0.766 20.641 15.617 1 40.47 117 GLU B O 1
ATOM 3372 N N . GLY B 1 118 ? 2.594 21.875 15.367 1 49.69 118 GLY B N 1
ATOM 3373 C CA . GLY B 1 118 ? 2.375 22.656 14.164 1 49.69 118 GLY B CA 1
ATOM 3374 C C . GLY B 1 118 ? 2.105 24.125 14.453 1 49.69 118 GLY B C 1
ATOM 3375 O O . GLY B 1 118 ? 1.969 24.516 15.609 1 49.69 118 GLY B O 1
ATOM 3376 N N . MET B 1 119 ? 2.488 25.047 13.711 1 53.91 119 MET B N 1
ATOM 3377 C CA . MET B 1 119 ? 2.264 26.5 13.758 1 53.91 119 MET B CA 1
ATOM 3378 C C . MET B 1 119 ? 0.803 26.812 14.055 1 53.91 119 MET B C 1
ATOM 3380 O O . MET B 1 119 ? -0.1 26.188 13.492 1 53.91 119 MET B O 1
ATOM 3384 N N . GLN B 1 120 ? 0.47 27.297 15.25 1 55.31 120 GLN B N 1
ATOM 3385 C CA . GLN B 1 120 ? -0.858 27.844 15.477 1 55.31 120 GLN B CA 1
ATOM 3386 C C . GLN B 1 120 ? -1.19 28.922 14.438 1 55.31 120 GLN B C 1
ATOM 3388 O O . GLN B 1 120 ? -0.412 29.844 14.227 1 55.31 120 GLN B O 1
ATOM 3393 N N . LEU B 1 121 ? -2.004 28.531 13.508 1 65.06 121 LEU B N 1
ATOM 3394 C CA . LEU B 1 121 ? -2.42 29.5 12.492 1 65.06 121 LEU B CA 1
ATOM 3395 C C . LEU B 1 121 ? -3.393 30.516 13.086 1 65.06 121 LEU B C 1
ATOM 3397 O O . LEU B 1 121 ? -4.598 30.266 13.141 1 65.06 121 LEU B O 1
ATOM 3401 N N . ASP B 1 122 ? -2.82 31.516 13.812 1 65 122 ASP B N 1
ATOM 3402 C CA . ASP B 1 122 ? -3.705 32.562 14.312 1 65 122 ASP B CA 1
ATOM 3403 C C . ASP B 1 122 ? -4.219 33.438 13.172 1 65 122 ASP B C 1
ATOM 3405 O O . ASP B 1 122 ? -3.797 33.281 12.023 1 65 122 ASP B O 1
ATOM 3409 N N . THR B 1 123 ? -5.309 34.188 13.484 1 71.19 123 THR B N 1
ATOM 3410 C CA . THR B 1 123 ? -6 35 12.5 1 71.19 123 THR B CA 1
ATOM 3411 C C . THR B 1 123 ? -5.016 35.906 11.773 1 71.19 123 THR B C 1
ATOM 3413 O O . THR B 1 123 ? -5.16 36.156 10.578 1 71.19 123 THR B O 1
ATOM 3416 N N . ASP B 1 124 ? -4.047 36.312 12.469 1 64.06 124 ASP B N 1
ATOM 3417 C CA . ASP B 1 124 ? -3.092 37.25 11.852 1 64.06 124 ASP B CA 1
ATOM 3418 C C . ASP B 1 124 ? -2.256 36.531 10.789 1 64.06 124 ASP B C 1
ATOM 3420 O O . ASP B 1 124 ? -2.037 37.062 9.703 1 64.06 124 ASP B O 1
ATOM 3424 N N . MET B 1 125 ? -1.905 35.406 11.164 1 69.44 125 MET B N 1
ATOM 3425 C CA . MET B 1 125 ? -1.098 34.625 10.211 1 69.44 125 MET B CA 1
ATOM 3426 C C . MET B 1 125 ? -1.904 34.281 8.969 1 69.44 125 MET B C 1
ATOM 3428 O O . MET B 1 125 ? -1.402 34.406 7.848 1 69.44 125 MET B O 1
ATOM 3432 N N . LEU B 1 126 ? -3.111 34 9.195 1 75.31 126 LEU B N 1
ATOM 3433 C CA . LEU B 1 126 ? -3.977 33.625 8.07 1 75.31 126 LEU B CA 1
ATOM 3434 C C . LEU B 1 126 ? -4.168 34.844 7.137 1 75.31 126 LEU B C 1
ATOM 3436 O O . LEU B 1 126 ? -4.199 34.656 5.914 1 75.31 126 LEU B O 1
ATOM 3440 N N . THR B 1 127 ? -4.277 35.969 7.742 1 71.75 127 THR B N 1
ATOM 3441 C CA . THR B 1 127 ? -4.434 37.188 6.953 1 71.75 127 THR B CA 1
ATOM 3442 C C . THR B 1 127 ? -3.182 37.438 6.121 1 71.75 127 THR B C 1
ATOM 3444 O O . THR B 1 127 ? -3.277 37.875 4.965 1 71.75 127 THR B O 1
ATOM 3447 N N . LEU B 1 128 ? -2.131 37.219 6.691 1 70 128 LEU B N 1
ATOM 3448 C CA . LEU B 1 128 ? -0.879 37.438 5.973 1 70 128 LEU B CA 1
ATOM 3449 C C . LEU B 1 128 ? -0.75 36.469 4.809 1 70 128 LEU B C 1
ATOM 3451 O O . LEU B 1 128 ? -0.34 36.844 3.711 1 70 128 LEU B O 1
ATOM 3455 N N . LEU B 1 129 ? -1.051 35.281 5.09 1 74.56 129 LEU B N 1
ATOM 3456 C CA . LEU B 1 129 ? -0.956 34.25 4.047 1 74.56 129 LEU B CA 1
ATOM 3457 C C . LEU B 1 129 ? -1.943 34.531 2.92 1 74.56 129 LEU B C 1
ATOM 3459 O O . LEU B 1 129 ? -1.605 34.406 1.742 1 74.56 129 LEU B O 1
ATOM 3463 N N . ASP B 1 130 ? -3.094 34.969 3.305 1 77.94 130 ASP B N 1
ATOM 3464 C CA . ASP B 1 130 ? -4.117 35.344 2.336 1 77.94 130 ASP B CA 1
ATOM 3465 C C . ASP B 1 130 ? -3.621 36.469 1.433 1 77.94 130 ASP B C 1
ATOM 3467 O O . ASP B 1 130 ? -3.783 36.438 0.212 1 77.94 130 ASP B O 1
ATOM 3471 N N . ALA B 1 131 ? -3.096 37.438 2.051 1 72.38 131 ALA B N 1
ATOM 3472 C CA . ALA B 1 131 ? -2.59 38.562 1.303 1 72.38 131 ALA B CA 1
ATOM 3473 C C . ALA B 1 131 ? -1.461 38.156 0.362 1 72.38 131 ALA B C 1
ATOM 3475 O O . ALA B 1 131 ? -1.393 38.625 -0.777 1 72.38 131 ALA B O 1
ATOM 3476 N N . ALA B 1 132 ? -0.63 37.312 0.884 1 69.75 132 ALA B N 1
ATOM 3477 C CA . ALA B 1 132 ? 0.504 36.844 0.081 1 69.75 132 ALA B CA 1
ATOM 3478 C C . ALA B 1 132 ? 0.032 36.125 -1.186 1 69.75 132 ALA B C 1
ATOM 3480 O O . ALA B 1 132 ? 0.555 36.375 -2.273 1 69.75 132 ALA B O 1
ATOM 3481 N N . VAL B 1 133 ? -0.906 35.344 -1.051 1 76.88 133 VAL B N 1
ATOM 3482 C CA . VAL B 1 133 ? -1.421 34.594 -2.197 1 76.88 133 VAL B CA 1
ATOM 3483 C C . VAL B 1 133 ? -2.199 35.531 -3.113 1 76.88 133 VAL B C 1
ATOM 3485 O O . VAL B 1 133 ? -2.018 35.531 -4.332 1 76.88 133 VAL B O 1
ATOM 3488 N N . ASN B 1 134 ? -3.01 36.375 -2.533 1 75.88 134 ASN B N 1
ATOM 3489 C CA . ASN B 1 134 ? -3.852 37.281 -3.307 1 75.88 134 ASN B CA 1
ATOM 3490 C C . ASN B 1 134 ? -3.018 38.219 -4.188 1 75.88 134 ASN B C 1
ATOM 3492 O O . ASN B 1 134 ? -3.371 38.469 -5.34 1 75.88 134 ASN B O 1
ATOM 3496 N N . THR B 1 135 ? -1.933 38.688 -3.736 1 75.56 135 THR B N 1
ATOM 3497 C CA . THR B 1 135 ? -1.106 39.625 -4.465 1 75.56 135 THR B CA 1
ATOM 3498 C C . THR B 1 135 ? -0.388 38.969 -5.625 1 75.56 135 THR B C 1
ATOM 3500 O O . THR B 1 135 ? 0.05 39.625 -6.566 1 75.56 135 THR B O 1
ATOM 3503 N N . THR B 1 136 ? -0.326 37.688 -5.527 1 73.69 136 THR B N 1
ATOM 3504 C CA . THR B 1 136 ? 0.448 37 -6.551 1 73.69 136 THR B CA 1
ATOM 3505 C C . THR B 1 136 ? -0.459 36.125 -7.414 1 73.69 136 THR B C 1
ATOM 3507 O O . THR B 1 136 ? 0.019 35.406 -8.289 1 73.69 136 THR B O 1
ATOM 3510 N N . LEU B 1 137 ? -1.71 36.156 -7.199 1 76.5 137 LEU B N 1
ATOM 3511 C CA . LEU B 1 137 ? -2.676 35.344 -7.941 1 76.5 137 LEU B CA 1
ATOM 3512 C C . LEU B 1 137 ? -2.732 35.781 -9.406 1 76.5 137 LEU B C 1
ATOM 3514 O O . LEU B 1 137 ? -3.016 34.969 -10.289 1 76.5 137 LEU B O 1
ATOM 3518 N N . SER B 1 138 ? -2.598 37.031 -9.703 1 67.31 138 SER B N 1
ATOM 3519 C CA . SER B 1 138 ? -2.812 37.594 -11.031 1 67.31 138 SER B CA 1
ATOM 3520 C C . SER B 1 138 ? -1.729 37.156 -12.008 1 67.31 138 SER B C 1
ATOM 3522 O O . SER B 1 138 ? -1.869 37.312 -13.219 1 67.31 138 SER B O 1
ATOM 3524 N N . ARG B 1 139 ? -0.744 36.562 -11.422 1 57.56 139 ARG B N 1
ATOM 3525 C CA . ARG B 1 139 ? 0.338 36.25 -12.344 1 57.56 139 ARG B CA 1
ATOM 3526 C C . ARG B 1 139 ? 0.081 34.906 -13.031 1 57.56 139 ARG B C 1
ATOM 3528 O O . ARG B 1 139 ? 0.059 33.844 -12.383 1 57.56 139 ARG B O 1
ATOM 3535 N N . LYS B 1 140 ? -0.583 34.875 -14.242 1 58.69 140 LYS B N 1
ATOM 3536 C CA . LYS B 1 140 ? -1.158 33.781 -15.055 1 58.69 140 LYS B CA 1
ATOM 3537 C C . LYS B 1 140 ? -0.263 32.562 -15.039 1 58.69 140 LYS B C 1
ATOM 3539 O O . LYS B 1 140 ? -0.751 31.422 -14.922 1 58.69 140 LYS B O 1
ATOM 3544 N N . ALA B 1 141 ? 1.048 32.688 -15.266 1 62.16 141 ALA B N 1
ATOM 3545 C CA . ALA B 1 141 ? 1.836 31.531 -15.664 1 62.16 141 ALA B CA 1
ATOM 3546 C C . ALA B 1 141 ? 2.477 30.859 -14.461 1 62.16 141 ALA B C 1
ATOM 3548 O O . ALA B 1 141 ? 2.916 29.719 -14.539 1 62.16 141 ALA B O 1
ATOM 3549 N N . GLU B 1 142 ? 2.336 31.578 -13.289 1 77.31 142 GLU B N 1
ATOM 3550 C CA . GLU B 1 142 ? 3.086 31.016 -12.164 1 77.31 142 GLU B CA 1
ATOM 3551 C C . GLU B 1 142 ? 2.18 30.781 -10.961 1 77.31 142 GLU B C 1
ATOM 3553 O O . GLU B 1 142 ? 1.142 31.422 -10.82 1 77.31 142 GLU B O 1
ATOM 3558 N N . CYS B 1 143 ? 2.482 29.734 -10.266 1 87.12 143 CYS B N 1
ATOM 3559 C CA . CYS B 1 143 ? 1.757 29.5 -9.023 1 87.12 143 CYS B CA 1
ATOM 3560 C C . CYS B 1 143 ? 2.002 30.625 -8.031 1 87.12 143 CYS B C 1
ATOM 3562 O O . CYS B 1 143 ? 3.119 31.141 -7.926 1 87.12 143 CYS B O 1
ATOM 3564 N N . PRO B 1 144 ? 0.899 31.141 -7.461 1 82.5 144 PRO B N 1
ATOM 3565 C CA . PRO B 1 144 ? 1.07 32.188 -6.465 1 82.5 144 PRO B CA 1
ATOM 3566 C C . PRO B 1 144 ? 1.955 31.781 -5.297 1 82.5 144 PRO B C 1
ATOM 3568 O O . PRO B 1 144 ? 2.316 30.594 -5.184 1 82.5 144 PRO B O 1
ATOM 3571 N N . MET B 1 145 ? 2.25 32.719 -4.508 1 78.31 145 MET B N 1
ATOM 3572 C CA . MET B 1 145 ? 3.059 32.438 -3.322 1 78.31 145 MET B CA 1
ATOM 3573 C C . MET B 1 145 ? 2.42 31.359 -2.469 1 78.31 145 MET B C 1
ATOM 3575 O O . MET B 1 145 ? 1.193 31.266 -2.387 1 78.31 145 MET B O 1
ATOM 3579 N N . LEU B 1 146 ? 3.211 30.453 -1.819 1 82.56 146 LEU B N 1
ATOM 3580 C CA . LEU B 1 146 ? 2.822 29.359 -0.947 1 82.56 146 LEU B CA 1
ATOM 3581 C C . LEU B 1 146 ? 2.562 28.094 -1.754 1 82.56 146 LEU B C 1
ATOM 3583 O O . LEU B 1 146 ? 2.543 26.984 -1.199 1 82.56 146 LEU B O 1
ATOM 3587 N N . TYR B 1 147 ? 2.225 28.422 -3.049 1 88.69 147 TYR B N 1
ATOM 3588 C CA . TYR B 1 147 ? 1.926 27.281 -3.914 1 88.69 147 TYR B CA 1
ATOM 3589 C C . TYR B 1 147 ? 3.129 26.922 -4.777 1 88.69 147 TYR B C 1
ATOM 3591 O O . TYR B 1 147 ? 3.893 27.797 -5.188 1 88.69 147 TYR B O 1
ATOM 3599 N N . THR B 1 148 ? 3.281 25.688 -4.996 1 86.94 148 THR B N 1
ATOM 3600 C CA . THR B 1 148 ? 4.32 25.172 -5.871 1 86.94 148 THR B CA 1
ATOM 3601 C C . THR B 1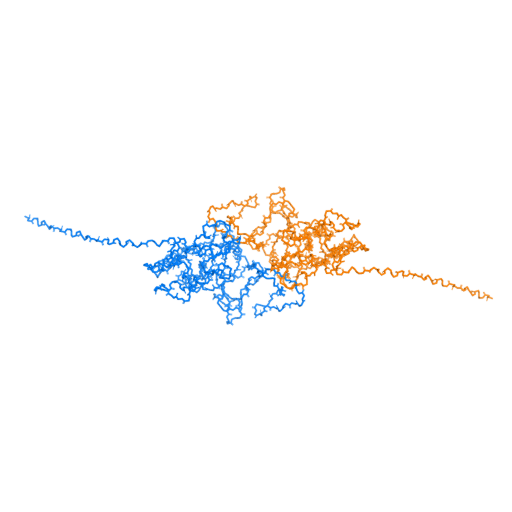 148 ? 3.709 24.391 -7.031 1 86.94 148 THR B C 1
ATOM 3603 O O . THR B 1 148 ? 2.711 23.688 -6.855 1 86.94 148 THR B O 1
ATOM 3606 N N . ARG B 1 149 ? 4.363 24.484 -8.141 1 89.38 149 ARG B N 1
ATOM 3607 C CA . ARG B 1 149 ? 3.875 23.797 -9.328 1 89.38 149 ARG B CA 1
ATOM 3608 C C . ARG B 1 149 ? 4.223 22.312 -9.289 1 89.38 149 ARG B C 1
ATOM 3610 O O . ARG B 1 149 ? 5.387 21.938 -9.117 1 89.38 149 ARG B O 1
ATOM 3617 N N . VAL B 1 150 ? 3.248 21.5 -9.328 1 92.12 150 VAL B N 1
ATOM 3618 C CA . VAL B 1 150 ? 3.379 20.047 -9.477 1 92.12 150 VAL B CA 1
ATOM 3619 C C . VAL B 1 150 ? 2.619 19.594 -10.719 1 92.12 150 VAL B C 1
ATOM 3621 O O . VAL B 1 150 ? 1.405 19.375 -10.664 1 92.12 150 VAL B O 1
ATOM 3624 N N . HIS B 1 151 ? 3.41 19.422 -11.734 1 91.06 151 HIS B N 1
ATOM 3625 C CA . HIS B 1 151 ? 2.83 19.156 -13.047 1 91.06 151 HIS B CA 1
ATOM 3626 C C . HIS B 1 151 ? 1.843 20.25 -13.438 1 91.06 151 HIS B C 1
ATOM 3628 O O . HIS B 1 151 ? 2.217 21.422 -13.562 1 91.06 151 HIS B O 1
ATOM 3634 N N . LYS B 1 152 ? 0.565 19.969 -13.508 1 89.44 152 LYS B N 1
ATOM 3635 C CA . LYS B 1 152 ? -0.408 20.953 -13.977 1 89.44 152 LYS B CA 1
ATOM 3636 C C . LYS B 1 152 ? -1.129 21.609 -12.805 1 89.44 152 LYS B C 1
ATOM 3638 O O . LYS B 1 152 ? -1.994 22.469 -13.008 1 89.44 152 LYS B O 1
ATOM 3643 N N . LEU B 1 153 ? -0.716 21.312 -11.633 1 93.5 153 LEU B N 1
ATOM 3644 C CA . LEU B 1 153 ? -1.418 21.812 -10.453 1 93.5 153 LEU B CA 1
ATOM 3645 C C . LEU B 1 153 ? -0.511 22.703 -9.625 1 93.5 153 LEU B C 1
ATOM 3647 O O . LEU B 1 153 ? 0.715 22.609 -9.703 1 93.5 153 LEU B O 1
ATOM 3651 N N . CYS B 1 154 ? -1.105 23.656 -9 1 92.56 154 CYS B N 1
ATOM 3652 C CA . CYS B 1 154 ? -0.434 24.422 -7.957 1 92.56 154 CYS B CA 1
ATOM 3653 C C . CYS B 1 154 ? -0.812 23.922 -6.57 1 92.56 154 CYS B C 1
ATOM 3655 O O . CYS B 1 154 ? -1.958 24.062 -6.141 1 92.56 154 CYS B O 1
ATOM 3657 N N . LEU B 1 155 ? 0.162 23.344 -5.875 1 95.38 155 LEU B N 1
ATOM 3658 C CA . LEU B 1 155 ? -0.091 22.703 -4.586 1 95.38 155 LEU B CA 1
ATOM 3659 C C . LEU B 1 155 ? 0.646 23.422 -3.465 1 95.38 155 LEU B C 1
ATOM 3661 O O . LEU B 1 155 ? 1.752 23.922 -3.67 1 95.38 155 LEU B O 1
ATOM 3665 N N . ALA B 1 156 ? 0.02 23.516 -2.32 1 92.19 156 ALA B N 1
ATOM 3666 C CA . ALA B 1 156 ? 0.639 24.094 -1.126 1 92.19 156 ALA B CA 1
ATOM 3667 C C . ALA B 1 156 ? 0.794 23.031 -0.035 1 92.19 156 ALA B C 1
ATOM 3669 O O . ALA B 1 156 ? -0.196 22.469 0.433 1 92.19 156 ALA B O 1
ATOM 3670 N N . PHE B 1 157 ? 2.023 22.75 0.298 1 92.5 157 PHE B N 1
ATOM 3671 C CA . PHE B 1 157 ? 2.359 21.812 1.374 1 92.5 157 PHE B CA 1
ATOM 3672 C C . PHE B 1 157 ? 2.68 22.578 2.658 1 92.5 157 PHE B C 1
ATOM 3674 O O . PHE B 1 157 ? 3.822 22.984 2.877 1 92.5 157 PHE B O 1
ATOM 3681 N N . PHE B 1 158 ? 1.731 22.719 3.51 1 88.5 158 PHE B N 1
ATOM 3682 C CA . PHE B 1 158 ? 1.963 23.531 4.703 1 88.5 158 PHE B CA 1
ATOM 3683 C C . PHE B 1 158 ? 2.365 22.641 5.879 1 88.5 158 PHE B C 1
ATOM 3685 O O . PHE B 1 158 ? 1.606 22.5 6.844 1 88.5 158 PHE B O 1
ATOM 3692 N N . SER B 1 159 ? 3.592 22.281 5.938 1 84.69 159 SER B N 1
ATOM 3693 C CA . SER B 1 159 ? 4.137 21.266 6.828 1 84.69 159 SER B CA 1
ATOM 3694 C C . SER B 1 159 ? 4.172 21.75 8.273 1 84.69 159 SER B C 1
ATOM 3696 O O . SER B 1 159 ? 3.979 20.969 9.203 1 84.69 159 SER B O 1
ATOM 3698 N N . PRO B 1 160 ? 4.289 23.062 8.484 1 76.88 160 PRO B N 1
ATOM 3699 C CA . PRO B 1 160 ? 4.395 23.5 9.875 1 76.88 160 PRO B CA 1
ATOM 3700 C C . PRO B 1 160 ? 3.051 23.516 10.602 1 76.88 160 PRO B C 1
ATOM 3702 O O . PRO B 1 160 ? 3.006 23.422 11.828 1 76.88 160 PRO B O 1
ATOM 3705 N N . ALA B 1 161 ? 2.02 23.625 9.828 1 83.19 161 ALA B N 1
ATOM 3706 C CA . ALA B 1 161 ? 0.689 23.672 10.43 1 83.19 161 ALA B CA 1
ATOM 3707 C C . ALA B 1 161 ? 0.167 22.266 10.719 1 83.19 161 ALA B C 1
ATOM 3709 O O . ALA B 1 161 ? 0.243 21.375 9.859 1 83.19 161 ALA B O 1
ATOM 3710 N N . LYS B 1 162 ? -0.214 22.078 11.93 1 88.06 162 LYS B N 1
ATOM 3711 C CA . LYS B 1 162 ? -0.889 20.844 12.336 1 88.06 162 LYS B CA 1
ATOM 3712 C C . LYS B 1 162 ? -2.328 21.125 12.758 1 88.06 162 LYS B C 1
ATOM 3714 O O . LYS B 1 162 ? -2.564 21.734 13.812 1 88.06 162 LYS B O 1
ATOM 3719 N N . LEU B 1 163 ? -3.264 20.672 11.914 1 90.62 163 LEU B N 1
ATOM 3720 C CA . LEU B 1 163 ? -4.668 21.031 12.062 1 90.62 163 LEU B CA 1
ATOM 3721 C C . LEU B 1 163 ? -5.559 19.797 11.992 1 90.62 163 LEU B C 1
ATOM 3723 O O . LEU B 1 163 ? -5.168 18.781 11.422 1 90.62 163 LEU B O 1
ATOM 3727 N N . SER B 1 164 ? -6.758 19.938 12.641 1 92.62 164 SER B N 1
ATOM 3728 C CA . SER B 1 164 ? -7.805 18.953 12.344 1 92.62 164 SER B CA 1
ATOM 3729 C C . SER B 1 164 ? -8.25 19.062 10.891 1 92.62 164 SER B C 1
ATOM 3731 O O . SER B 1 164 ? -7.918 20.016 10.195 1 92.62 164 SER B O 1
ATOM 3733 N N . TRP B 1 165 ? -8.922 18.016 10.461 1 96.56 165 TRP B N 1
ATOM 3734 C CA . TRP B 1 165 ? -9.328 17.984 9.055 1 96.56 165 TRP B CA 1
ATOM 3735 C C . TRP B 1 165 ? -10.219 19.172 8.727 1 96.56 165 TRP B C 1
ATOM 3737 O O . TRP B 1 165 ? -10.016 19.844 7.715 1 96.56 165 TRP B O 1
ATOM 3747 N N . PRO B 1 166 ? -11.297 19.531 9.602 1 95.25 166 PRO B N 1
ATOM 3748 C CA . PRO B 1 166 ? -12.125 20.703 9.297 1 95.25 166 PRO B CA 1
ATOM 3749 C C . PRO B 1 166 ? -11.32 22 9.312 1 95.25 166 PRO B C 1
ATOM 3751 O O . PRO B 1 166 ? -11.57 22.891 8.492 1 95.25 166 PRO B O 1
ATOM 3754 N N . GLU B 1 167 ? -10.406 22.078 10.188 1 91.75 167 GLU B N 1
ATOM 3755 C CA . GLU B 1 167 ? -9.555 23.266 10.242 1 91.75 167 GLU B CA 1
ATOM 3756 C C . GLU B 1 167 ? -8.664 23.359 9.008 1 91.75 167 GLU B C 1
ATOM 3758 O O . GLU B 1 167 ? -8.43 24.453 8.492 1 91.75 167 GLU B O 1
ATOM 3763 N N . ALA B 1 168 ? -8.125 22.25 8.609 1 95.56 168 ALA B N 1
ATOM 3764 C CA . ALA B 1 168 ? -7.301 22.203 7.406 1 95.56 168 ALA B CA 1
ATOM 3765 C C . ALA B 1 168 ? -8.102 22.641 6.184 1 95.56 168 ALA B C 1
ATOM 3767 O O . ALA B 1 168 ? -7.582 23.375 5.324 1 95.56 168 ALA B O 1
ATOM 3768 N N . LYS B 1 169 ? -9.344 22.188 6.133 1 96.31 169 LYS B N 1
ATOM 3769 C CA . LYS B 1 169 ? -10.227 22.609 5.051 1 96.31 169 LYS B CA 1
ATOM 3770 C C . LYS B 1 169 ? -10.406 24.125 5.023 1 96.31 169 LYS B C 1
ATOM 3772 O O . LYS B 1 169 ? -10.297 24.75 3.969 1 96.31 169 LYS B O 1
ATOM 3777 N N . GLN B 1 170 ? -10.68 24.656 6.133 1 92.38 170 GLN B N 1
ATOM 3778 C CA . GLN B 1 170 ? -10.867 26.094 6.242 1 92.38 170 GLN B CA 1
ATOM 3779 C C . GLN B 1 170 ? -9.586 26.844 5.895 1 92.38 170 GLN B C 1
ATOM 3781 O O . GLN B 1 170 ? -9.625 27.891 5.254 1 92.38 170 GLN B O 1
ATOM 3786 N N . PHE B 1 171 ? -8.508 26.281 6.367 1 90.12 171 PHE B N 1
ATOM 3787 C CA . PHE B 1 171 ? -7.215 26.891 6.055 1 90.12 171 PHE B CA 1
ATOM 3788 C C . PHE B 1 171 ? -7.016 26.984 4.547 1 90.12 171 PHE B C 1
ATOM 3790 O O . PHE B 1 171 ? -6.637 28.047 4.035 1 90.12 171 PHE B O 1
ATOM 3797 N N . CYS B 1 172 ? -7.227 25.891 3.84 1 94.5 172 CYS B N 1
ATOM 3798 C CA . CYS B 1 172 ? -7.035 25.891 2.395 1 94.5 172 CYS B CA 1
ATOM 3799 C C . CYS B 1 172 ? -7.953 26.906 1.725 1 94.5 172 CYS B C 1
ATOM 3801 O O . CYS B 1 172 ? -7.559 27.562 0.76 1 94.5 172 CYS B O 1
ATOM 3803 N N . HIS B 1 173 ? -9.156 27.094 2.242 1 91.69 173 HIS B N 1
ATOM 3804 C CA . HIS B 1 173 ? -10.07 28.094 1.703 1 91.69 173 HIS B CA 1
ATOM 3805 C C . HIS B 1 173 ? -9.516 29.5 1.875 1 91.69 173 HIS B C 1
ATOM 3807 O O . HIS B 1 173 ? -9.695 30.359 1.003 1 91.69 173 HIS B O 1
ATOM 3813 N N . SER B 1 174 ? -8.852 29.719 2.936 1 86.5 174 SER B N 1
ATOM 3814 C CA . SER B 1 174 ? -8.32 31.031 3.258 1 86.5 174 SER B CA 1
ATOM 3815 C C . SER B 1 174 ? -7.199 31.438 2.309 1 86.5 174 SER B C 1
ATOM 3817 O O . SER B 1 174 ? -6.887 32.625 2.164 1 86.5 174 SER B O 1
ATOM 3819 N N . ILE B 1 175 ? -6.609 30.453 1.675 1 87.75 175 ILE B N 1
ATOM 3820 C CA . ILE B 1 175 ? -5.531 30.766 0.744 1 87.75 175 ILE B CA 1
ATOM 3821 C C . ILE B 1 175 ? -5.969 30.422 -0.681 1 87.75 175 ILE B C 1
ATOM 3823 O O . ILE B 1 175 ? -5.156 30 -1.499 1 87.75 175 ILE B O 1
ATOM 3827 N N . TYR B 1 176 ? -7.242 30.5 -0.932 1 88.38 176 TYR B N 1
ATOM 3828 C CA . TYR B 1 176 ? -7.855 30.422 -2.252 1 88.38 176 TYR B CA 1
ATOM 3829 C C . TYR B 1 176 ? -7.715 29.016 -2.844 1 88.38 176 TYR B C 1
ATOM 3831 O O . TYR B 1 176 ? -7.516 28.875 -4.051 1 88.38 176 TYR B O 1
ATOM 3839 N N . GLY B 1 177 ? -7.719 28.047 -1.983 1 94.06 177 GLY B N 1
ATOM 3840 C CA . GLY B 1 177 ? -7.625 26.656 -2.43 1 94.06 177 GLY B CA 1
ATOM 3841 C C . GLY B 1 177 ? -8.609 25.734 -1.729 1 94.06 177 GLY B C 1
ATOM 3842 O O . GLY B 1 177 ? -9.539 26.203 -1.062 1 94.06 177 GLY B O 1
ATOM 3843 N N . GLU B 1 178 ? -8.477 24.469 -2.088 1 96.38 178 GLU B N 1
ATOM 3844 C CA . GLU B 1 178 ? -9.188 23.375 -1.452 1 96.38 178 GLU B CA 1
ATOM 3845 C C . GLU B 1 178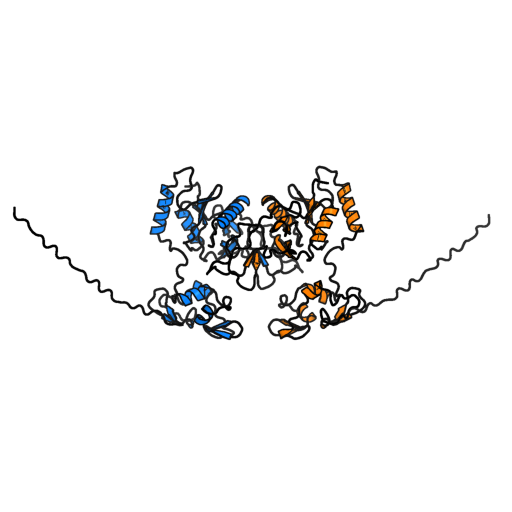 ? -8.227 22.25 -1.039 1 96.38 178 GLU B C 1
ATOM 3847 O O . GLU B 1 178 ? -7.098 22.188 -1.524 1 96.38 178 GLU B O 1
ATOM 3852 N N . LEU B 1 179 ? -8.711 21.484 -0.113 1 98.25 179 LEU B N 1
ATOM 3853 C CA . LEU B 1 179 ? -7.914 20.297 0.16 1 98.25 179 LEU B CA 1
ATOM 3854 C C . LEU B 1 179 ? -7.711 19.484 -1.109 1 98.25 179 LEU B C 1
ATOM 3856 O O . LEU B 1 179 ? -8.633 19.328 -1.91 1 98.25 179 LEU B O 1
ATOM 3860 N N . PHE B 1 180 ? -6.551 18.938 -1.205 1 98.12 180 PHE B N 1
ATOM 3861 C CA . PHE B 1 180 ? -6.16 18.234 -2.42 1 98.12 180 PHE B CA 1
ATOM 3862 C C . PHE B 1 180 ? -7.109 17.078 -2.707 1 98.12 180 PHE B C 1
ATOM 3864 O O . PHE B 1 180 ? -7.527 16.375 -1.787 1 98.12 180 PHE B O 1
ATOM 3871 N N . TYR B 1 181 ? -7.484 16.953 -3.902 1 97.75 181 TYR B N 1
ATOM 3872 C CA . TYR B 1 181 ? -8.266 15.844 -4.445 1 97.75 181 TYR B CA 1
ATOM 3873 C C . TYR B 1 181 ? -7.773 15.469 -5.836 1 97.75 181 TYR B C 1
ATOM 3875 O O . TYR B 1 181 ? -6.996 16.203 -6.453 1 97.75 181 TYR B O 1
ATOM 3883 N N . PHE B 1 182 ? -7.984 14.273 -6.277 1 95.75 182 PHE B N 1
ATOM 3884 C CA . PHE B 1 182 ? -7.586 13.836 -7.613 1 95.75 182 PHE B CA 1
ATOM 3885 C C . PHE B 1 182 ? -8.688 13.016 -8.266 1 95.75 182 PHE B C 1
ATOM 3887 O O . PHE B 1 182 ? -9.43 12.305 -7.578 1 95.75 182 PHE B O 1
ATOM 3894 N N . LYS B 1 183 ? -8.727 13.148 -9.562 1 90.5 183 LYS B N 1
ATOM 3895 C CA . LYS B 1 183 ? -9.75 12.43 -10.312 1 90.5 183 LYS B CA 1
ATOM 3896 C C . LYS B 1 183 ? -9.148 11.289 -11.125 1 90.5 183 LYS B C 1
ATOM 3898 O O . LYS B 1 183 ? -9.875 10.438 -11.633 1 90.5 183 LYS B O 1
ATOM 3903 N N . ASN B 1 184 ? -7.906 11.344 -11.242 1 91.19 184 ASN B N 1
ATOM 3904 C CA . ASN B 1 184 ? -7.25 10.289 -12.008 1 91.19 184 ASN B CA 1
ATOM 3905 C C . ASN B 1 184 ? -5.957 9.828 -11.336 1 91.19 184 ASN B C 1
ATOM 3907 O O . ASN B 1 184 ? -5.398 10.547 -10.5 1 91.19 184 ASN B O 1
ATOM 3911 N N . LEU B 1 185 ? -5.527 8.664 -11.742 1 94.06 185 LEU B N 1
ATOM 3912 C CA . LEU B 1 185 ? -4.363 8.031 -11.141 1 94.06 185 LEU B CA 1
ATOM 3913 C C . LEU B 1 185 ? -3.09 8.805 -11.461 1 94.06 185 LEU B C 1
ATOM 3915 O O . LEU B 1 185 ? -2.168 8.859 -10.648 1 94.06 185 LEU B O 1
ATOM 3919 N N . SER B 1 186 ? -3.061 9.391 -12.594 1 92.94 186 SER B N 1
ATOM 3920 C CA . SER B 1 186 ? -1.881 10.141 -13.016 1 92.94 186 SER B CA 1
ATOM 3921 C C . SER B 1 186 ? -1.609 11.312 -12.078 1 92.94 186 SER B C 1
ATOM 3923 O O . SER B 1 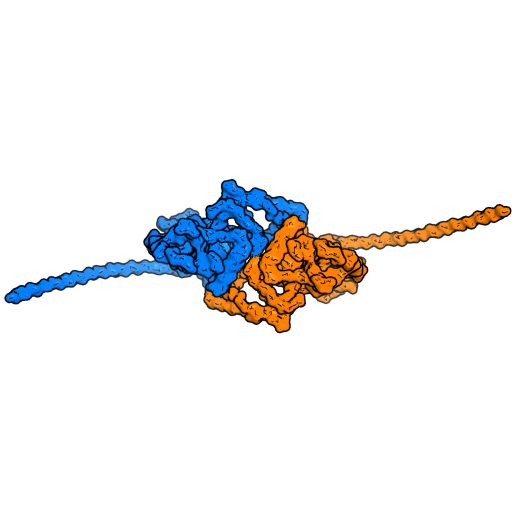186 ? -0.459 11.57 -11.719 1 92.94 186 SER B O 1
ATOM 3925 N N . THR B 1 187 ? -2.643 11.984 -11.719 1 95.06 187 THR B N 1
ATOM 3926 C CA . THR B 1 187 ? -2.502 13.109 -10.805 1 95.06 187 THR B CA 1
ATOM 3927 C C . THR B 1 187 ? -1.944 12.656 -9.461 1 95.06 187 THR B C 1
ATOM 3929 O O . THR B 1 187 ? -1.055 13.297 -8.898 1 95.06 187 THR B O 1
ATOM 3932 N N . PHE B 1 188 ? -2.486 11.578 -9.008 1 96.31 188 PHE B N 1
ATOM 3933 C CA . PHE B 1 188 ? -2.014 11.008 -7.75 1 96.31 188 PHE B CA 1
ATOM 3934 C C . PHE B 1 188 ? -0.543 10.625 -7.848 1 96.31 188 PHE B C 1
ATOM 3936 O O . PHE B 1 188 ? 0.241 10.906 -6.941 1 96.31 188 PHE B O 1
ATOM 3943 N N . ALA B 1 189 ? -0.185 10.039 -8.945 1 94.81 189 ALA B N 1
ATOM 3944 C CA . ALA B 1 189 ? 1.188 9.594 -9.164 1 94.81 189 ALA B CA 1
ATOM 3945 C C . ALA B 1 189 ? 2.148 10.781 -9.219 1 94.81 189 ALA B C 1
ATOM 3947 O O . ALA B 1 189 ? 3.271 10.703 -8.719 1 94.81 189 ALA B O 1
ATOM 3948 N N . HIS B 1 190 ? 1.741 11.828 -9.875 1 94.25 190 HIS B N 1
ATOM 3949 C CA . HIS B 1 190 ? 2.568 13.023 -9.953 1 94.25 190 HIS B CA 1
ATOM 3950 C C . HIS B 1 190 ? 2.809 13.617 -8.57 1 94.25 190 HIS B C 1
ATOM 3952 O O . HIS B 1 190 ? 3.9 14.109 -8.281 1 94.25 190 HIS B O 1
ATOM 3958 N N . LEU B 1 191 ? 1.799 13.609 -7.766 1 96.44 191 LEU B N 1
ATOM 3959 C CA . LEU B 1 191 ? 1.935 14.086 -6.395 1 96.44 191 LEU B CA 1
ATOM 3960 C C . LEU B 1 191 ? 2.961 13.258 -5.629 1 96.44 191 LEU B C 1
ATOM 3962 O O . LEU B 1 191 ? 3.844 13.805 -4.969 1 96.44 191 LEU B O 1
ATOM 3966 N N . LEU B 1 192 ? 2.836 11.953 -5.742 1 94.62 192 LEU B N 1
ATOM 3967 C CA . LEU B 1 192 ? 3.736 11.055 -5.031 1 94.62 192 LEU B CA 1
ATOM 3968 C C . LEU B 1 192 ? 5.18 11.273 -5.465 1 94.62 192 LEU B C 1
ATOM 3970 O O . LEU B 1 192 ? 6.09 11.273 -4.633 1 94.62 192 LEU B O 1
ATOM 3974 N N . THR B 1 193 ? 5.391 11.445 -6.734 1 88.69 193 THR B N 1
ATOM 3975 C CA . THR B 1 193 ? 6.727 11.688 -7.266 1 88.69 193 THR B CA 1
ATOM 3976 C C . THR B 1 193 ? 7.316 12.969 -6.676 1 88.69 193 THR B C 1
ATOM 3978 O O . THR B 1 193 ? 8.477 12.984 -6.25 1 88.69 193 THR B O 1
ATOM 3981 N N . TYR B 1 194 ? 6.539 13.969 -6.645 1 90.69 194 TYR B N 1
ATOM 3982 C CA . TYR B 1 194 ? 7.008 15.234 -6.082 1 90.69 194 TYR B CA 1
ATOM 3983 C C . TYR B 1 194 ? 7.371 15.07 -4.609 1 90.69 194 TYR B C 1
ATOM 3985 O O . TYR B 1 194 ? 8.406 15.57 -4.16 1 90.69 194 TYR B O 1
ATOM 3993 N N . MET B 1 195 ? 6.508 14.422 -3.818 1 90.69 195 MET B N 1
ATOM 3994 C CA . MET B 1 195 ? 6.727 14.273 -2.383 1 90.69 195 MET B CA 1
ATOM 3995 C C . MET B 1 195 ? 8.023 13.523 -2.107 1 90.69 195 MET B C 1
ATOM 3997 O O . MET B 1 195 ? 8.75 13.844 -1.16 1 90.69 195 MET B O 1
ATOM 4001 N N . ARG B 1 196 ? 8.258 12.547 -2.973 1 83.75 196 ARG B N 1
ATOM 4002 C CA . ARG B 1 196 ? 9.492 11.781 -2.854 1 83.75 196 ARG B CA 1
ATOM 4003 C C . ARG B 1 196 ? 10.711 12.656 -3.154 1 83.75 196 ARG B C 1
ATOM 4005 O O . ARG B 1 196 ? 11.695 12.625 -2.416 1 83.75 196 ARG B O 1
ATOM 4012 N N . GLU B 1 197 ? 10.648 13.375 -4.195 1 79.56 197 GLU B N 1
ATOM 4013 C CA . GLU B 1 197 ? 11.766 14.211 -4.633 1 79.56 197 GLU B CA 1
ATOM 4014 C C . GLU B 1 197 ? 12.023 15.352 -3.65 1 79.56 197 GLU B C 1
ATOM 4016 O O . GLU B 1 197 ? 13.164 15.758 -3.447 1 79.56 197 GLU B O 1
ATOM 4021 N N . ALA B 1 198 ? 10.938 15.852 -3.064 1 80.69 198 ALA B N 1
ATOM 4022 C CA . ALA B 1 198 ? 11.039 16.969 -2.123 1 80.69 198 ALA B CA 1
ATOM 4023 C C . ALA B 1 198 ? 11.414 16.469 -0.729 1 80.69 198 ALA B C 1
ATOM 4025 O O . ALA B 1 198 ? 11.594 17.266 0.191 1 80.69 198 ALA B O 1
ATOM 4026 N N . LEU B 1 199 ? 11.477 15.094 -0.524 1 78.62 199 LEU B N 1
ATOM 4027 C CA . LEU B 1 199 ? 11.891 14.461 0.726 1 78.62 199 LEU B CA 1
ATOM 4028 C C . LEU B 1 199 ? 10.992 14.898 1.878 1 78.62 199 LEU B C 1
ATOM 4030 O O . LEU B 1 199 ? 11.484 15.266 2.949 1 78.62 199 LEU B O 1
ATOM 4034 N N . LEU B 1 200 ? 9.711 15.016 1.559 1 82.44 200 LEU B N 1
ATOM 4035 C CA . LEU B 1 200 ? 8.742 15.367 2.59 1 82.44 200 LEU B CA 1
ATOM 4036 C C . LEU B 1 200 ? 8.578 14.234 3.594 1 82.44 200 LEU B C 1
ATOM 4038 O O . LEU B 1 200 ? 8.609 13.062 3.221 1 82.44 200 LEU B O 1
ATOM 4042 N N . THR B 1 201 ? 8.367 14.586 4.848 1 81.81 201 THR B N 1
ATOM 4043 C CA . THR B 1 201 ? 8.227 13.578 5.891 1 81.81 201 THR B CA 1
ATOM 4044 C C . THR B 1 201 ? 7 13.852 6.75 1 81.81 201 THR B C 1
ATOM 4046 O O . THR B 1 201 ? 6.742 13.141 7.723 1 81.81 201 THR B O 1
ATOM 4049 N N . THR B 1 202 ? 6.188 14.812 6.375 1 86.62 202 THR B N 1
ATOM 4050 C CA . THR B 1 202 ? 5.02 15.234 7.141 1 86.62 202 THR B CA 1
ATOM 4051 C C . THR B 1 202 ? 3.762 14.531 6.637 1 86.62 202 THR B C 1
ATOM 4053 O O . THR B 1 202 ? 3.668 14.18 5.457 1 86.62 202 THR B O 1
ATOM 4056 N N . ASP B 1 203 ? 2.828 14.273 7.59 1 93.5 203 ASP B N 1
ATOM 4057 C CA . ASP B 1 203 ? 1.518 13.758 7.207 1 93.5 203 ASP B CA 1
ATOM 4058 C C . ASP B 1 203 ? 0.604 14.883 6.727 1 93.5 203 ASP B C 1
ATOM 4060 O O . ASP B 1 203 ? 0.604 15.977 7.297 1 93.5 203 ASP B O 1
ATOM 4064 N N . TYR B 1 204 ? -0.186 14.594 5.68 1 97.56 204 TYR B N 1
ATOM 4065 C CA . TYR B 1 204 ? -0.999 15.648 5.086 1 97.56 204 TYR B CA 1
ATOM 4066 C C . TYR B 1 204 ? -2.461 15.227 4.996 1 97.56 204 TYR B C 1
ATOM 4068 O O . TYR B 1 204 ? -2.764 14.109 4.578 1 97.56 204 TYR B O 1
ATOM 4076 N N . TRP B 1 205 ? -3.34 16.141 5.379 1 98.5 205 TRP B N 1
ATOM 4077 C CA . TRP B 1 205 ? -4.758 15.977 5.082 1 98.5 205 TRP B CA 1
ATOM 4078 C C . TRP B 1 205 ? -5.031 16.188 3.598 1 98.5 205 TRP B C 1
ATOM 4080 O O . TRP B 1 205 ? -4.465 17.094 2.979 1 98.5 205 TRP B O 1
ATOM 4090 N N . ILE B 1 206 ? -5.914 15.367 3.041 1 98.75 206 ILE B N 1
ATOM 4091 C CA . ILE B 1 206 ? -6.469 15.609 1.714 1 98.75 206 ILE B CA 1
ATOM 4092 C C . ILE B 1 206 ? -7.992 15.695 1.798 1 98.75 206 ILE B C 1
ATOM 4094 O O . ILE B 1 206 ? -8.562 15.578 2.883 1 98.75 206 ILE B O 1
ATOM 4098 N N . GLY B 1 207 ? -8.672 15.93 0.714 1 98.56 207 GLY B N 1
ATOM 4099 C CA . GLY B 1 207 ? -10.062 16.359 0.723 1 98.56 207 GLY B CA 1
ATOM 4100 C C . GLY B 1 207 ? -11.039 15.203 0.858 1 98.56 207 GLY B C 1
ATOM 4101 O O . GLY B 1 207 ? -12.242 15.375 0.643 1 98.56 207 GLY B O 1
ATOM 4102 N N . GLY B 1 208 ? -10.57 14.055 1.225 1 97.81 208 GLY B N 1
ATOM 4103 C CA . GLY B 1 208 ? -11.445 12.898 1.328 1 97.81 208 GLY B CA 1
ATOM 4104 C C . GLY B 1 208 ? -12.039 12.719 2.713 1 97.81 208 GLY B C 1
ATOM 4105 O O . GLY B 1 208 ? -11.367 12.961 3.717 1 97.81 208 GLY B O 1
ATOM 4106 N N . ARG B 1 209 ? -13.32 12.312 2.721 1 96.5 209 ARG B N 1
ATOM 4107 C CA . ARG B 1 209 ? -14.008 11.992 3.967 1 96.5 209 ARG B CA 1
ATOM 4108 C C . ARG B 1 209 ? -15.148 11.008 3.723 1 96.5 209 ARG B C 1
ATOM 4110 O O . ARG B 1 209 ? -15.617 10.867 2.594 1 96.5 209 ARG B O 1
ATOM 4117 N N . TYR B 1 210 ? -15.477 10.305 4.746 1 94 210 TYR B N 1
ATOM 4118 C CA . TYR B 1 210 ? -16.719 9.547 4.652 1 94 210 TYR B CA 1
ATOM 4119 C C . TYR B 1 210 ? -17.922 10.461 4.82 1 94 210 TYR B C 1
ATOM 4121 O O . TYR B 1 210 ? -18.016 11.203 5.797 1 94 210 TYR B O 1
ATOM 4129 N N . ASP B 1 211 ? -18.75 10.461 3.877 1 90.75 211 ASP B N 1
ATOM 4130 C CA . ASP B 1 211 ? -19.906 11.359 3.842 1 90.75 211 ASP B CA 1
ATOM 4131 C C . ASP B 1 211 ? -21.203 10.586 4.004 1 90.75 211 ASP B C 1
ATOM 4133 O O . ASP B 1 211 ? -21.516 9.688 3.209 1 90.75 211 ASP B O 1
ATOM 4137 N N . LEU B 1 212 ? -22.031 10.992 4.969 1 87.75 212 LEU B N 1
ATOM 4138 C CA . LEU B 1 212 ? -23.297 10.312 5.238 1 87.75 212 LEU B CA 1
ATOM 4139 C C . LEU B 1 212 ? -24.297 10.578 4.117 1 87.75 212 LEU B C 1
ATOM 4141 O O . LEU B 1 212 ? -25.156 9.727 3.828 1 87.75 212 LEU B O 1
ATOM 4145 N N . ASP B 1 213 ? -24.203 11.719 3.564 1 88.31 213 ASP B N 1
ATOM 4146 C CA . ASP B 1 213 ? -25.141 12.078 2.512 1 88.31 213 ASP B CA 1
ATOM 4147 C C . ASP B 1 213 ? -24.984 11.172 1.293 1 88.31 213 ASP B C 1
ATOM 4149 O O . ASP B 1 213 ? -25.969 10.719 0.711 1 88.31 213 ASP B O 1
ATOM 4153 N N . THR B 1 214 ? -23.766 10.891 0.917 1 88.25 214 THR B N 1
ATOM 4154 C CA . THR B 1 214 ? -23.484 10.031 -0.226 1 88.25 214 THR B CA 1
ATOM 4155 C C . THR B 1 214 ? -23.312 8.578 0.219 1 88.25 214 THR B C 1
ATOM 4157 O O . THR B 1 214 ? -23.312 7.664 -0.609 1 88.25 214 THR B O 1
ATOM 4160 N N . ASN B 1 215 ? -23.203 8.344 1.481 1 88.69 215 ASN B N 1
ATOM 4161 C CA . ASN B 1 215 ? -22.953 7.031 2.055 1 88.69 215 ASN B CA 1
ATOM 4162 C C . ASN B 1 215 ? -21.719 6.383 1.428 1 88.69 215 ASN B C 1
ATOM 4164 O O . ASN B 1 215 ? -21.75 5.211 1.047 1 88.69 215 ASN B O 1
ATOM 4168 N N . ALA B 1 216 ? -20.719 7.145 1.213 1 92.06 216 ALA B N 1
ATOM 4169 C CA . ALA B 1 216 ? -19.469 6.695 0.602 1 92.06 216 ALA B CA 1
ATOM 4170 C C . ALA B 1 216 ? -18.328 7.66 0.913 1 92.06 216 ALA B 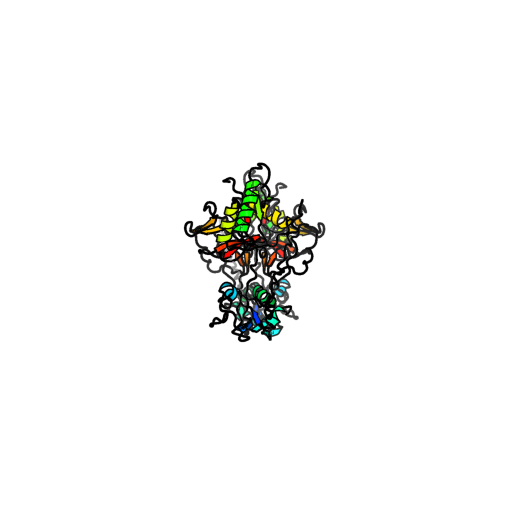C 1
ATOM 4172 O O . ALA B 1 216 ? -18.562 8.773 1.388 1 92.06 216 ALA B O 1
ATOM 4173 N N . TRP B 1 217 ? -17.156 7.156 0.79 1 94.31 217 TRP B N 1
ATOM 4174 C CA . TRP B 1 217 ? -16.016 8.062 0.81 1 94.31 217 TRP B CA 1
ATOM 4175 C C . TRP B 1 217 ? -16.047 9 -0.395 1 94.31 217 TRP B C 1
ATOM 4177 O O . TRP B 1 217 ? -16.125 8.547 -1.539 1 94.31 217 TRP B O 1
ATOM 4187 N N . SER B 1 218 ? -16.094 10.281 -0.073 1 95.75 218 SER B N 1
ATOM 4188 C CA . SER B 1 218 ? -16.297 11.273 -1.126 1 95.75 218 SER B CA 1
ATOM 4189 C C . SER B 1 218 ? -15.367 12.461 -0.945 1 95.75 218 SER B C 1
ATOM 4191 O O . SER B 1 218 ? -14.891 12.727 0.162 1 95.75 218 SER B O 1
ATOM 4193 N N . TRP B 1 219 ? -15.141 13.07 -2.051 1 97.38 219 TRP B N 1
ATOM 4194 C CA . TRP B 1 219 ? -14.398 14.32 -2.006 1 97.38 219 TRP B CA 1
ATOM 4195 C C . TRP B 1 219 ? -15.273 15.461 -1.505 1 97.38 219 TRP B C 1
ATOM 4197 O O . TRP B 1 219 ? -16.422 15.602 -1.929 1 97.38 219 TRP B O 1
ATOM 4207 N N . VAL B 1 220 ? -14.68 16.266 -0.672 1 96.38 220 VAL B N 1
ATOM 4208 C CA . VAL B 1 220 ? -15.461 17.344 -0.085 1 96.38 220 VAL B CA 1
ATOM 4209 C C . VAL B 1 220 ? -15.695 18.438 -1.131 1 96.38 220 VAL B C 1
ATOM 4211 O O . VAL B 1 220 ? -16.672 19.188 -1.044 1 96.38 220 VAL B O 1
ATOM 4214 N N . THR B 1 221 ? -14.883 18.516 -2.123 1 93.31 221 THR B N 1
ATOM 4215 C CA . THR B 1 221 ? -14.93 19.562 -3.127 1 93.31 221 THR B CA 1
ATOM 4216 C C . THR B 1 221 ? -16.219 19.469 -3.939 1 93.31 221 THR B C 1
ATOM 4218 O O . THR B 1 221 ? -16.859 20.5 -4.23 1 93.31 221 THR B O 1
ATOM 4221 N N . ASP B 1 222 ? -16.641 18.266 -4.363 1 93 222 ASP B N 1
ATOM 4222 C CA . ASP B 1 222 ? -17.812 18.141 -5.234 1 93 222 ASP B CA 1
ATOM 4223 C C . ASP B 1 222 ? -18.641 16.922 -4.863 1 93 222 ASP B C 1
ATOM 4225 O O . ASP B 1 222 ? -19.516 16.5 -5.621 1 93 222 ASP B O 1
ATOM 4229 N N . ASP B 1 223 ? -18.359 16.297 -3.865 1 92.69 223 ASP B N 1
ATOM 4230 C CA . ASP B 1 223 ? -19.094 15.141 -3.334 1 92.69 223 ASP B CA 1
ATOM 4231 C C . ASP B 1 223 ? -19 13.953 -4.289 1 92.69 223 ASP B C 1
ATOM 4233 O O . ASP B 1 223 ? -19.812 13.023 -4.211 1 92.69 223 ASP B O 1
ATOM 4237 N N . SER B 1 224 ? -18.078 14.062 -5.188 1 94.12 224 SER B N 1
ATOM 4238 C CA . SER B 1 224 ? -17.859 12.891 -6.031 1 94.12 224 SER B CA 1
ATOM 4239 C C . SER B 1 224 ? -17.219 11.75 -5.242 1 94.12 224 SER B C 1
ATOM 4241 O O . SER B 1 224 ? -16.547 11.992 -4.242 1 94.12 224 SER B O 1
ATOM 4243 N N . ILE B 1 225 ? -17.391 10.562 -5.691 1 92.88 225 ILE B N 1
ATOM 4244 C CA . ILE B 1 225 ? -16.938 9.367 -4.98 1 92.88 225 ILE B CA 1
ATOM 4245 C C . ILE B 1 225 ? -15.438 9.203 -5.156 1 92.88 225 ILE B C 1
ATOM 4247 O O . ILE B 1 225 ? -14.906 9.391 -6.254 1 92.88 225 ILE B O 1
ATOM 4251 N N . MET B 1 226 ? -14.734 8.883 -4.086 1 94.31 226 MET B N 1
ATOM 4252 C CA . MET B 1 226 ? -13.297 8.602 -4.125 1 94.31 226 MET B CA 1
ATOM 4253 C C . MET B 1 226 ? -13.031 7.219 -4.715 1 94.31 226 MET B C 1
ATOM 4255 O O . MET B 1 226 ? -13.781 6.277 -4.465 1 94.31 226 MET B O 1
ATOM 4259 N N . PRO B 1 227 ? -11.953 7.168 -5.5 1 90.94 227 PRO B N 1
ATOM 4260 C CA . PRO B 1 227 ? -11.531 5.809 -5.855 1 90.94 227 PRO B CA 1
ATOM 4261 C C . PRO B 1 227 ? -11.031 5.016 -4.652 1 90.94 227 PRO B C 1
ATOM 4263 O O . PRO B 1 227 ? -10.328 5.562 -3.799 1 90.94 227 PRO B O 1
ATOM 4266 N N . LEU B 1 228 ? -11.445 3.752 -4.578 1 89.81 228 LEU B N 1
ATOM 4267 C CA . LEU B 1 228 ? -11.07 2.922 -3.439 1 89.81 228 LEU B CA 1
ATOM 4268 C C . LEU B 1 228 ? -10.102 1.822 -3.863 1 89.81 228 LEU B C 1
ATOM 4270 O O . LEU B 1 228 ? -9.992 1.517 -5.055 1 89.81 228 LEU B O 1
ATOM 4274 N N . GLY B 1 229 ? -9.359 1.32 -2.816 1 90.12 229 GLY B N 1
ATOM 4275 C CA . GLY B 1 229 ? -8.516 0.154 -3.047 1 90.12 229 GLY B CA 1
ATOM 4276 C C . GLY B 1 229 ? -7.164 0.5 -3.633 1 90.12 229 GLY B C 1
ATOM 4277 O O . GLY B 1 229 ? -6.73 1.652 -3.572 1 90.12 229 GLY B O 1
ATOM 4278 N N . SER B 1 230 ? -6.422 -0.591 -4.164 1 92.44 230 SER B N 1
ATOM 4279 C CA . SER B 1 230 ? -5.148 -0.413 -4.855 1 92.44 230 SER B CA 1
ATOM 4280 C C . SER B 1 230 ? -5.348 0.252 -6.215 1 92.44 230 SER B C 1
ATOM 4282 O O . SER B 1 230 ? -6.344 0.002 -6.895 1 92.44 230 SER B O 1
ATOM 4284 N N . PRO B 1 231 ? -4.547 1.197 -6.551 1 95.44 231 PRO B N 1
ATOM 4285 C CA . PRO B 1 231 ? -3.236 1.501 -5.965 1 95.44 231 PRO B CA 1
ATOM 4286 C C . PRO B 1 231 ? -3.252 2.766 -5.109 1 95.44 231 PRO B C 1
ATOM 4288 O O . PRO B 1 231 ? -2.238 3.463 -5.016 1 95.44 231 PRO B O 1
ATOM 4291 N N . TYR B 1 232 ? -4.359 3.098 -4.5 1 96.19 232 TYR B N 1
ATOM 4292 C CA . TYR B 1 232 ? -4.473 4.398 -3.854 1 96.19 232 TYR B CA 1
ATOM 4293 C C . TYR B 1 232 ? -4.285 4.273 -2.346 1 96.19 232 TYR B C 1
ATOM 4295 O O . TYR B 1 232 ? -3.605 5.102 -1.729 1 96.19 232 TYR B O 1
ATOM 4303 N N . TRP B 1 233 ? -4.832 3.254 -1.771 1 96.06 233 TRP B N 1
ATOM 4304 C CA . TRP B 1 233 ? -5.059 3.268 -0.331 1 96.06 233 TRP B CA 1
ATOM 4305 C C . TRP B 1 233 ? -4.043 2.389 0.39 1 96.06 233 TRP B C 1
ATOM 4307 O O . TRP B 1 233 ? -3.594 1.376 -0.153 1 96.06 233 TRP B O 1
ATOM 4317 N N . ALA B 1 234 ? -3.801 2.75 1.583 1 97.25 234 ALA B N 1
ATOM 4318 C CA . ALA B 1 234 ? -2.809 2.084 2.422 1 97.25 234 ALA B CA 1
ATOM 4319 C C . ALA B 1 234 ? -3.324 0.736 2.918 1 97.25 234 ALA B C 1
ATOM 4321 O O . ALA B 1 234 ? -4.535 0.544 3.062 1 97.25 234 ALA B O 1
ATOM 4322 N N . VAL B 1 235 ? -2.355 -0.133 3.098 1 95.81 235 VAL B N 1
ATOM 4323 C CA . VAL B 1 235 ? -2.602 -1.413 3.754 1 95.81 235 VAL B CA 1
ATOM 4324 C C . VAL B 1 235 ? -2.039 -1.383 5.176 1 95.81 235 VAL B C 1
ATOM 4326 O O . VAL B 1 235 ? -0.886 -0.999 5.383 1 95.81 235 VAL B O 1
ATOM 4329 N N . LYS B 1 236 ? -2.883 -1.749 6.117 1 94.25 236 LYS B N 1
ATOM 4330 C CA . LYS B 1 236 ? -2.516 -1.639 7.523 1 94.25 236 LYS B CA 1
ATOM 4331 C C . LYS B 1 236 ? -2.52 -3.006 8.203 1 94.25 236 LYS B C 1
ATOM 4333 O O . LYS B 1 236 ? -3.381 -3.842 7.922 1 94.25 236 LYS B O 1
ATOM 4338 N N . TYR B 1 237 ? -1.569 -3.129 9.062 1 92.31 237 TYR B N 1
ATOM 4339 C CA . TYR B 1 237 ? -1.445 -4.375 9.805 1 92.31 237 TYR B CA 1
ATOM 4340 C C . TYR B 1 237 ? -2.48 -4.449 10.922 1 92.31 237 TYR B C 1
ATOM 4342 O O . TYR B 1 237 ? -2.754 -3.449 11.594 1 92.31 237 TYR B O 1
ATOM 4350 N N . ASN B 1 238 ? -3.119 -5.574 11.023 1 87.56 238 ASN B N 1
ATOM 4351 C CA . ASN B 1 238 ? -4.031 -5.902 12.117 1 87.56 238 ASN B CA 1
ATOM 4352 C C . ASN B 1 238 ? -3.533 -7.098 12.922 1 87.56 238 ASN B C 1
ATOM 4354 O O . ASN B 1 238 ? -3.281 -8.164 12.367 1 87.56 238 ASN B O 1
ATOM 4358 N N . LYS B 1 239 ? -3.455 -6.902 14.18 1 79.56 239 LYS B N 1
ATOM 4359 C CA . LYS B 1 239 ? -2.893 -7.93 15.047 1 79.56 239 LYS B CA 1
ATOM 4360 C C . LYS B 1 239 ? -3.654 -9.242 14.914 1 79.56 239 LYS B C 1
ATOM 4362 O O . LYS B 1 239 ? -3.047 -10.312 14.859 1 79.56 239 LYS B O 1
ATOM 4367 N N . THR B 1 240 ? -4.945 -9.156 14.797 1 79.56 240 THR B N 1
ATOM 4368 C CA . THR B 1 240 ? -5.785 -10.336 14.625 1 79.56 240 THR B CA 1
ATOM 4369 C C . THR B 1 240 ? -6.094 -10.562 13.148 1 79.56 240 THR B C 1
ATOM 4371 O O . THR B 1 240 ? -6.348 -9.609 12.406 1 79.56 240 THR B O 1
ATOM 4374 N N . CYS B 1 241 ? -6.008 -11.828 12.797 1 76.75 241 CYS B N 1
ATOM 4375 C CA . CYS B 1 241 ? -6.316 -12.117 11.406 1 76.75 241 CYS B CA 1
ATOM 4376 C C . CYS B 1 241 ? -7.781 -11.812 11.102 1 76.75 241 CYS B C 1
ATOM 4378 O O . CYS B 1 241 ? -8.656 -12.062 11.93 1 76.75 241 CYS B O 1
ATOM 4380 N N . VAL B 1 242 ? -8.031 -11.273 10.023 1 77.25 242 VAL B N 1
ATOM 4381 C CA . VAL B 1 242 ? -9.375 -10.93 9.555 1 77.25 242 VAL B CA 1
ATOM 4382 C C . VAL B 1 242 ? -9.672 -11.664 8.25 1 77.25 242 VAL B C 1
ATOM 4384 O O . VAL B 1 242 ? -8.828 -11.711 7.352 1 77.25 242 VAL B O 1
ATOM 4387 N N . PRO B 1 243 ? -10.844 -12.305 8.273 1 76.44 243 PRO B N 1
ATOM 4388 C CA . PRO B 1 243 ? -11.219 -12.922 6.996 1 76.44 243 PRO B CA 1
ATOM 4389 C C . PRO B 1 243 ? -11.305 -11.906 5.855 1 76.44 243 PRO B C 1
ATOM 4391 O O . PRO B 1 243 ? -11.781 -10.789 6.051 1 76.44 243 PRO B O 1
ATOM 4394 N N . ARG B 1 244 ? -10.781 -12.297 4.691 1 79.81 244 ARG B N 1
ATOM 4395 C CA . ARG B 1 244 ? -10.773 -11.398 3.545 1 79.81 244 ARG B CA 1
ATOM 4396 C C . ARG B 1 244 ? -12.125 -11.383 2.848 1 79.81 244 ARG B C 1
ATOM 4398 O O . ARG B 1 244 ? -12.578 -12.398 2.328 1 79.81 244 ARG B O 1
ATOM 4405 N N . PRO B 1 245 ? -12.758 -10.234 2.926 1 72.5 245 PRO B N 1
ATOM 4406 C CA . PRO B 1 245 ? -13.992 -10.148 2.133 1 72.5 245 PRO B CA 1
ATOM 4407 C C . PRO B 1 245 ? -13.719 -10.016 0.635 1 72.5 245 PRO B C 1
ATOM 4409 O O . PRO B 1 245 ? -12.609 -9.664 0.234 1 72.5 245 PRO B O 1
ATOM 4412 N N . PRO B 1 246 ? -14.719 -10.383 -0.16 1 66.81 246 PRO B N 1
ATOM 4413 C CA . PRO B 1 246 ? -14.586 -10.094 -1.59 1 66.81 246 PRO B CA 1
ATOM 4414 C C . PRO B 1 246 ? -14.305 -8.625 -1.871 1 66.81 246 PRO B C 1
ATOM 4416 O O . PRO B 1 246 ? -14.664 -7.758 -1.066 1 66.81 246 PRO B O 1
ATOM 4419 N N . PRO B 1 247 ? -13.453 -8.391 -2.869 1 66.75 247 PRO B N 1
ATOM 4420 C CA . PRO B 1 247 ? -13.195 -6.984 -3.191 1 66.75 247 PRO B CA 1
ATOM 4421 C C . PRO B 1 247 ? -14.477 -6.172 -3.34 1 66.75 247 PRO B C 1
ATOM 4423 O O . PRO B 1 247 ? -15.477 -6.672 -3.873 1 66.75 247 PRO B O 1
ATOM 4426 N N . GLN B 1 248 ? -14.43 -4.996 -2.699 1 66.12 248 GLN B N 1
ATOM 4427 C CA . GLN B 1 248 ? -15.586 -4.109 -2.801 1 66.12 248 GLN B CA 1
ATOM 4428 C C . GLN B 1 248 ? -15.633 -3.418 -4.16 1 66.12 248 GLN B C 1
ATOM 4430 O O . GLN B 1 248 ? -14.703 -2.701 -4.531 1 66.12 248 GLN B O 1
ATOM 4435 N N . THR B 1 249 ? -16.703 -3.773 -4.938 1 65.94 249 THR B N 1
ATOM 4436 C CA . THR B 1 249 ? -16.859 -3.145 -6.246 1 65.94 249 THR B CA 1
ATOM 4437 C C . THR B 1 249 ? -17.891 -2.031 -6.191 1 65.94 249 THR B C 1
ATOM 4439 O O . THR B 1 249 ? -17.922 -1.163 -7.066 1 65.94 249 THR B O 1
ATOM 4442 N N . ASP B 1 250 ? -18.625 -2.062 -5.07 1 70.56 250 ASP B N 1
ATOM 4443 C CA . ASP B 1 250 ? -19.656 -1.049 -4.859 1 70.56 250 ASP B CA 1
ATOM 4444 C C . ASP B 1 250 ? -19.25 -0.088 -3.742 1 70.56 250 ASP B C 1
ATOM 4446 O O . ASP B 1 250 ? -19.188 -0.48 -2.574 1 70.56 250 ASP B O 1
ATOM 4450 N N . PRO B 1 251 ? -19.047 1.188 -4.137 1 74.12 251 PRO B N 1
ATOM 4451 C CA . PRO B 1 251 ? -18.609 2.148 -3.121 1 74.12 251 PRO B CA 1
ATOM 4452 C C . PRO B 1 251 ? -19.703 2.486 -2.113 1 74.12 251 PRO B C 1
ATOM 4454 O O . PRO B 1 251 ? -19.422 3.072 -1.064 1 74.12 251 PRO B O 1
ATOM 4457 N N . PHE B 1 252 ? -20.938 2.064 -2.424 1 74.81 252 PHE B N 1
ATOM 4458 C CA . PHE B 1 252 ? -22.078 2.428 -1.586 1 74.81 252 PHE B CA 1
ATOM 4459 C C . PHE B 1 252 ? -22.438 1.287 -0.643 1 74.81 252 PHE B C 1
ATOM 4461 O O . PHE B 1 252 ? -23.188 1.485 0.324 1 74.81 252 PHE B O 1
ATOM 4468 N N . SER B 1 253 ? -21.875 0.132 -1.004 1 71.81 253 SER B N 1
ATOM 4469 C CA . SER B 1 253 ? -22.25 -1.035 -0.218 1 71.81 253 SER B CA 1
ATOM 4470 C C . SER B 1 253 ? -21.25 -1.31 0.896 1 71.81 253 SER B C 1
ATOM 4472 O O . SER B 1 253 ? -20.078 -0.959 0.779 1 71.81 253 SER B O 1
ATOM 4474 N N . ASP B 1 254 ? -21.828 -1.806 1.948 1 70.12 254 ASP B N 1
ATOM 4475 C CA . ASP B 1 254 ? -20.953 -2.312 2.994 1 70.12 254 ASP B CA 1
ATOM 4476 C C . ASP B 1 254 ? -20.062 -3.441 2.467 1 70.12 254 ASP B C 1
ATOM 4478 O O . ASP B 1 254 ? -20.422 -4.117 1.499 1 70.12 254 ASP B O 1
ATOM 4482 N N . PRO B 1 255 ? -18.891 -3.572 3.162 1 67.62 255 PRO B N 1
ATOM 4483 C CA . PRO B 1 255 ? -18.062 -4.703 2.734 1 67.62 255 PRO B CA 1
ATOM 4484 C C . PRO B 1 255 ? -18.812 -6.031 2.77 1 67.62 255 PRO B C 1
ATOM 4486 O O . PRO B 1 255 ? -19.625 -6.262 3.67 1 67.62 255 PRO B O 1
ATOM 4489 N N . PRO B 1 256 ? -18.609 -6.73 1.62 1 64.94 256 PRO B N 1
ATOM 4490 C CA . PRO B 1 256 ? -19.281 -8.039 1.6 1 64.94 256 PRO B CA 1
ATOM 4491 C C . PRO B 1 256 ? -18.891 -8.914 2.787 1 64.94 256 PRO B C 1
ATOM 4493 O O . PRO B 1 256 ? -17.812 -8.75 3.354 1 64.94 256 PRO B O 1
ATOM 4496 N N . GLU B 1 257 ? -19.922 -9.609 3.195 1 64.56 257 GLU B N 1
ATOM 4497 C CA . GLU B 1 257 ? -19.656 -10.555 4.277 1 64.56 257 GLU B CA 1
ATOM 4498 C C . GLU B 1 257 ? -18.594 -11.57 3.875 1 64.56 257 GLU B C 1
ATOM 4500 O O . GLU B 1 257 ? -18.422 -11.867 2.691 1 64.56 257 GLU B O 1
ATOM 4505 N N . ASP B 1 258 ? -17.859 -11.992 4.82 1 65.06 258 ASP B N 1
ATOM 4506 C CA . ASP B 1 258 ? -16.812 -12.992 4.617 1 65.06 258 ASP B CA 1
ATOM 4507 C C . ASP B 1 258 ? -17.406 -14.305 4.098 1 65.06 258 ASP B C 1
ATOM 4509 O O . ASP B 1 258 ? -18.5 -14.703 4.516 1 65.06 258 ASP B O 1
ATOM 4513 N N . LEU B 1 259 ? -16.828 -14.773 3.051 1 60.22 259 LEU B N 1
ATOM 4514 C CA . LEU B 1 259 ? -17.266 -16.078 2.57 1 60.22 259 LEU B CA 1
ATOM 4515 C C . LEU B 1 259 ? -16.812 -17.188 3.527 1 60.22 259 LEU B C 1
ATOM 4517 O O . LEU B 1 259 ? -15.773 -17.062 4.176 1 60.22 259 LEU B O 1
ATOM 4521 N N . PRO B 1 260 ? -17.75 -18.047 3.758 1 58.22 260 PRO B N 1
ATOM 4522 C CA . PRO B 1 260 ? -17.312 -19.188 4.574 1 58.22 260 PRO B CA 1
ATOM 4523 C C . PRO B 1 260 ? -15.984 -19.781 4.098 1 58.22 260 PRO B C 1
ATOM 4525 O O . PRO B 1 260 ? -15.797 -19.984 2.896 1 58.22 260 PRO B O 1
ATOM 4528 N N . GLY B 1 261 ? -14.977 -19.875 5.016 1 60.78 261 GLY B N 1
ATOM 4529 C CA . GLY B 1 261 ? -13.703 -20.5 4.703 1 60.78 261 GLY B CA 1
ATOM 4530 C C . GLY B 1 261 ? -12.719 -19.562 4.047 1 60.78 261 GLY B C 1
ATOM 4531 O O . GLY B 1 261 ? -11.695 -19.984 3.506 1 60.78 261 GLY B O 1
ATOM 4532 N N . ALA B 1 262 ? -13.117 -18.328 4.078 1 66.06 262 ALA B N 1
ATOM 4533 C CA . ALA B 1 262 ? -12.211 -17.344 3.484 1 66.06 262 ALA B CA 1
ATOM 4534 C C . ALA B 1 262 ? -10.891 -17.281 4.25 1 66.06 262 ALA B C 1
ATOM 4536 O O . ALA B 1 262 ? -10.875 -17.406 5.477 1 66.06 262 ALA B O 1
ATOM 4537 N N . PRO B 1 263 ? -9.828 -17.266 3.443 1 71.94 263 PRO B N 1
ATOM 4538 C CA . PRO B 1 263 ? -8.547 -17.109 4.145 1 71.94 263 PRO B CA 1
ATOM 4539 C C . PRO B 1 263 ? -8.492 -15.828 4.98 1 71.94 263 PRO B C 1
ATOM 4541 O O . PRO B 1 263 ? -9.125 -14.828 4.629 1 71.94 263 PRO B O 1
ATOM 4544 N N . CYS B 1 264 ? -7.895 -15.93 6.137 1 78.19 264 CYS B N 1
ATOM 4545 C CA . CYS B 1 264 ? -7.742 -14.758 6.988 1 78.19 264 CYS B CA 1
ATOM 4546 C C . CYS B 1 264 ? -6.336 -14.188 6.887 1 78.19 264 CYS B C 1
ATOM 4548 O O . CYS B 1 264 ? -5.367 -14.93 6.73 1 78.19 264 CYS B O 1
ATOM 4550 N N . TYR B 1 265 ? -6.305 -12.859 6.852 1 84.31 265 TYR B N 1
ATOM 4551 C CA . TYR B 1 265 ? -5.016 -12.172 6.789 1 84.31 265 TYR B CA 1
ATOM 4552 C C . TYR B 1 265 ? -4.895 -11.141 7.902 1 84.31 265 TYR B C 1
ATOM 4554 O O . TYR B 1 265 ? -5.895 -10.727 8.484 1 84.31 265 TYR B O 1
ATOM 4562 N N . ASN B 1 266 ? -3.695 -10.727 8.18 1 87.62 266 ASN B N 1
ATOM 4563 C CA . ASN B 1 266 ? -3.432 -9.719 9.203 1 87.62 266 ASN B CA 1
ATOM 4564 C C . ASN B 1 266 ? -3.35 -8.32 8.602 1 87.62 266 ASN B C 1
ATOM 4566 O O . ASN B 1 266 ? -2.861 -7.391 9.242 1 87.62 266 ASN B O 1
ATOM 4570 N N . TYR B 1 267 ? -3.742 -8.227 7.434 1 91.75 267 TYR B N 1
ATOM 4571 C CA . TYR B 1 267 ? -3.709 -6.934 6.766 1 91.75 267 TYR B CA 1
ATOM 4572 C C . TYR B 1 267 ? -5.105 -6.504 6.332 1 91.75 267 TYR B C 1
ATOM 4574 O O . TYR B 1 267 ? -5.898 -7.328 5.875 1 91.75 267 TYR B O 1
ATOM 4582 N N . LEU B 1 268 ? -5.395 -5.293 6.562 1 91.44 268 LEU B N 1
ATOM 4583 C CA . LEU B 1 268 ? -6.609 -4.629 6.098 1 91.44 268 LEU B CA 1
ATOM 4584 C C . LEU B 1 268 ? -6.273 -3.467 5.168 1 91.44 268 LEU B C 1
ATOM 4586 O O . LEU B 1 268 ? -5.215 -2.848 5.301 1 91.44 268 LEU B O 1
ATOM 4590 N N . GLN B 1 269 ? -7.059 -3.232 4.266 1 92.88 269 GLN B N 1
ATOM 4591 C CA . GLN B 1 269 ? -6.84 -2.092 3.383 1 92.88 269 GLN B CA 1
ATOM 4592 C C . GLN B 1 269 ? -7.719 -0.91 3.783 1 92.88 269 GLN B C 1
ATOM 4594 O O . GLN B 1 269 ? -8.906 -1.08 4.066 1 92.88 269 GLN B O 1
ATOM 4599 N N . SER B 1 270 ? -7.082 0.289 3.867 1 93.81 270 SER B N 1
ATOM 4600 C CA . SER B 1 270 ? -7.84 1.518 4.094 1 93.81 270 SER B CA 1
ATOM 4601 C C . SER B 1 270 ? -8.758 1.824 2.918 1 93.81 270 SER B C 1
ATOM 4603 O O . SER B 1 270 ? -8.453 1.481 1.773 1 93.81 270 SER B O 1
ATOM 4605 N N . PRO B 1 271 ? -9.891 2.465 3.143 1 92.44 271 PRO B N 1
ATOM 4606 C CA . PRO B 1 271 ? -10.414 2.836 4.457 1 92.44 271 PRO B CA 1
ATOM 4607 C C . PRO B 1 271 ? -11.117 1.676 5.16 1 92.44 271 PRO B C 1
ATOM 4609 O O . PRO B 1 271 ? -11.836 0.904 4.523 1 92.44 271 PRO B O 1
ATOM 4612 N N . THR B 1 272 ? -10.953 1.517 6.43 1 87.19 272 THR B N 1
ATOM 4613 C CA . THR B 1 272 ? -11.57 0.453 7.219 1 87.19 272 THR B CA 1
ATOM 4614 C C . THR B 1 272 ? -12.875 0.927 7.84 1 8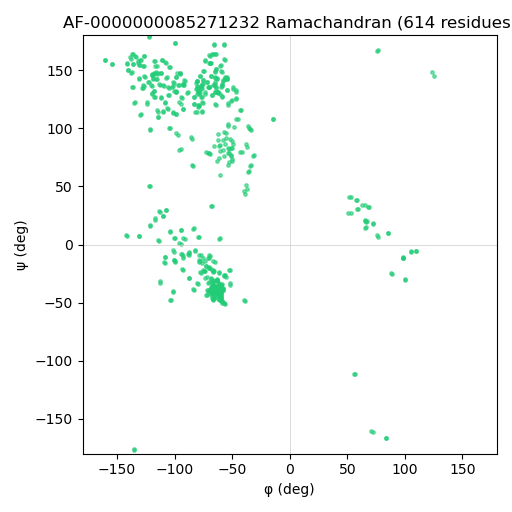7.19 272 THR B C 1
ATOM 4616 O O . THR B 1 272 ? -13.766 0.119 8.125 1 87.19 272 THR B O 1
ATOM 4619 N N . GLU B 1 273 ? -12.93 2.213 7.914 1 82 273 GLU B N 1
ATOM 4620 C CA . GLU B 1 273 ? -14.086 2.795 8.586 1 82 273 GLU B CA 1
ATOM 4621 C C . GLU B 1 273 ? -15.055 3.418 7.582 1 82 273 GLU B C 1
ATOM 4623 O O . GLU B 1 273 ? -14.625 4.031 6.598 1 82 273 GLU B O 1
ATOM 4628 N N . ARG B 1 274 ? -16.328 3.143 7.793 1 83.44 274 ARG B N 1
ATOM 4629 C CA . ARG B 1 274 ? -17.375 3.773 7 1 83.44 274 ARG B CA 1
ATOM 4630 C C . ARG B 1 274 ? -18.359 4.527 7.895 1 83.44 274 ARG B C 1
ATOM 4632 O O . ARG B 1 274 ? -19.562 4.305 7.82 1 83.44 274 ARG B O 1
ATOM 4639 N N . VAL B 1 275 ? -17.797 5.297 8.703 1 86.56 275 VAL B N 1
ATOM 4640 C CA . VAL B 1 275 ? -18.594 6.094 9.633 1 86.56 275 VAL B CA 1
ATOM 4641 C C . VAL B 1 275 ? -18.109 7.547 9.602 1 86.56 275 VAL B C 1
ATOM 4643 O O . VAL B 1 275 ? -16.984 7.824 9.211 1 86.56 275 VAL B O 1
ATOM 4646 N N . GLN B 1 276 ? -19.031 8.336 10.016 1 88.88 276 GLN B N 1
ATOM 4647 C CA . GLN B 1 276 ? -18.672 9.75 10.094 1 88.88 276 GLN B CA 1
ATOM 4648 C C . GLN B 1 276 ? -17.562 9.984 11.109 1 88.88 276 GLN B C 1
ATOM 4650 O O . GLN B 1 276 ? -17.5 9.312 12.141 1 88.88 276 GLN B O 1
ATOM 4655 N N . GLY B 1 277 ? -16.688 10.898 10.766 1 92.81 277 GLY B N 1
ATOM 4656 C CA . GLY B 1 277 ? -15.609 11.203 11.688 1 92.81 277 GLY B CA 1
ATOM 4657 C C . GLY B 1 277 ? -14.258 10.719 11.188 1 92.81 277 GLY B C 1
ATOM 4658 O O . GLY B 1 277 ? -13.234 10.969 11.828 1 92.81 277 GLY B O 1
ATOM 4659 N N . TRP B 1 278 ? -14.328 10.039 10.102 1 94.62 278 TRP B N 1
ATOM 4660 C CA . TRP B 1 278 ? -13.086 9.578 9.492 1 94.62 278 TRP B CA 1
ATOM 4661 C C . TRP B 1 278 ? -12.789 10.336 8.203 1 94.62 278 TRP B C 1
ATOM 4663 O O . TRP B 1 278 ? -13.703 10.602 7.414 1 94.62 278 TRP B O 1
ATOM 4673 N N . CYS B 1 279 ? -11.531 10.719 8.047 1 97.88 279 CYS B N 1
ATOM 4674 C CA . CYS B 1 279 ? -11.109 11.547 6.918 1 97.88 279 CYS B CA 1
ATOM 4675 C C . CYS B 1 279 ? -9.836 10.992 6.285 1 97.88 279 CYS B C 1
ATOM 4677 O O . CYS B 1 279 ? -9.164 10.133 6.871 1 97.88 279 CYS B O 1
ATOM 4679 N N . ALA B 1 280 ? -9.578 11.414 5.066 1 98.31 280 ALA B N 1
ATOM 4680 C CA . ALA B 1 280 ? -8.461 10.859 4.297 1 98.31 280 ALA B CA 1
ATOM 4681 C C . ALA B 1 280 ? -7.199 11.688 4.504 1 98.31 280 ALA B C 1
ATOM 4683 O O . ALA B 1 280 ? -7.25 12.922 4.531 1 98.31 280 ALA B O 1
ATOM 4684 N N . ALA B 1 281 ? -6.062 10.992 4.68 1 98.62 281 ALA B N 1
ATOM 4685 C CA . ALA B 1 281 ? -4.758 11.625 4.84 1 98.62 281 ALA B CA 1
ATOM 4686 C C . ALA B 1 281 ? -3.674 10.844 4.105 1 98.62 281 ALA B C 1
ATOM 4688 O O . ALA B 1 281 ? -3.842 9.656 3.824 1 98.62 281 ALA B O 1
ATOM 4689 N N . LEU B 1 282 ? -2.672 11.523 3.664 1 98.12 282 LEU B N 1
ATOM 4690 C CA . LEU B 1 282 ? -1.426 10.914 3.215 1 98.12 282 LEU B CA 1
ATOM 4691 C C . LEU B 1 282 ? -0.415 10.836 4.355 1 98.12 282 LEU B C 1
ATOM 4693 O O . LEU B 1 282 ? 0.059 11.867 4.84 1 98.12 282 LEU B O 1
ATOM 4697 N N . THR B 1 283 ? -0.047 9.664 4.73 1 95.25 283 THR B N 1
ATOM 4698 C CA . THR B 1 283 ? 0.803 9.539 5.91 1 95.25 283 THR B CA 1
ATOM 4699 C C . THR B 1 283 ? 2.186 9.016 5.527 1 95.25 283 THR B C 1
ATOM 4701 O O . THR B 1 283 ? 2.307 8.133 4.676 1 95.25 283 THR B O 1
ATOM 4704 N N . TYR B 1 284 ? 3.164 9.656 6.168 1 91.38 284 TYR B N 1
ATOM 4705 C CA . TYR B 1 284 ? 4.539 9.227 5.949 1 91.38 284 TYR B CA 1
ATOM 4706 C C . TYR B 1 284 ? 4.746 7.797 6.422 1 91.38 284 TYR B C 1
ATOM 4708 O O . TYR B 1 284 ? 5.492 7.031 5.805 1 91.38 284 TYR B O 1
ATOM 4716 N N . LYS B 1 285 ? 4.051 7.375 7.426 1 90.88 285 LYS B N 1
ATOM 4717 C CA . LYS B 1 285 ? 4.109 6.027 7.988 1 90.88 285 LYS B CA 1
ATOM 4718 C C . LYS B 1 285 ? 3.725 4.984 6.945 1 90.88 285 LYS B C 1
ATOM 4720 O O . LYS B 1 285 ? 4.281 3.885 6.922 1 90.88 285 LYS B O 1
ATOM 4725 N N . HIS B 1 286 ? 2.838 5.324 6.121 1 94.88 286 HIS B N 1
ATOM 4726 C CA . HIS B 1 286 ? 2.334 4.383 5.129 1 94.88 286 HIS B CA 1
ATOM 4727 C C . HIS B 1 286 ? 2.795 4.762 3.725 1 94.88 286 HIS B C 1
ATOM 4729 O O . HIS B 1 286 ? 2.115 4.465 2.74 1 94.88 286 HIS B O 1
ATOM 4735 N N . PHE B 1 287 ? 3.91 5.488 3.619 1 93.38 287 PHE B N 1
ATOM 4736 C CA . PHE B 1 287 ? 4.582 5.828 2.371 1 93.38 287 PHE B CA 1
ATOM 4737 C C . PHE B 1 287 ? 3.65 6.598 1.445 1 93.38 287 PHE B C 1
ATOM 4739 O O . PHE B 1 287 ? 3.662 6.391 0.23 1 93.38 287 PHE B O 1
ATOM 4746 N N . TYR B 1 288 ? 2.699 7.387 2.037 1 95.94 288 TYR B N 1
ATOM 4747 C CA . TYR B 1 288 ? 1.841 8.398 1.425 1 95.94 288 TYR B CA 1
ATOM 4748 C C . TYR B 1 288 ? 0.766 7.746 0.562 1 95.94 288 TYR B C 1
ATOM 4750 O O . TYR B 1 288 ? 0.192 8.391 -0.318 1 95.94 288 TYR B O 1
ATOM 4758 N N . TYR B 1 289 ? 0.514 6.402 0.789 1 97.69 289 TYR B N 1
ATOM 4759 C CA . TYR B 1 289 ? -0.792 5.871 0.413 1 97.69 289 TYR B CA 1
ATOM 4760 C C . TYR B 1 289 ? -1.9 6.52 1.233 1 97.69 289 TYR B C 1
ATOM 4762 O O . TYR B 1 289 ? -1.675 6.941 2.369 1 97.69 289 TYR B O 1
ATOM 4770 N N . VAL B 1 290 ? -3.064 6.621 0.69 1 98.12 290 VAL B N 1
ATOM 4771 C CA . VAL B 1 290 ? -4.18 7.254 1.384 1 98.12 290 VAL B CA 1
ATOM 4772 C C . VAL B 1 290 ? -4.559 6.43 2.615 1 98.12 290 VAL B C 1
ATOM 4774 O O . VAL B 1 290 ? -4.668 5.203 2.541 1 98.12 290 VAL B O 1
ATOM 4777 N N . SER B 1 291 ? -4.691 7.102 3.721 1 97.31 291 SER B N 1
ATOM 4778 C CA . SER B 1 291 ? -5.07 6.48 4.984 1 97.31 291 SER B CA 1
ATOM 4779 C C . SER B 1 291 ? -6.332 7.113 5.559 1 97.31 291 SER B C 1
ATOM 4781 O O . SER B 1 291 ? -6.551 8.32 5.414 1 97.31 291 SER B O 1
ATOM 4783 N N . ASP B 1 292 ? -7.215 6.266 6.129 1 96.31 292 ASP B N 1
ATOM 4784 C CA . ASP B 1 292 ? -8.336 6.797 6.902 1 96.31 292 ASP B CA 1
ATOM 4785 C C . ASP B 1 292 ? -7.906 7.121 8.328 1 96.31 292 ASP B C 1
ATOM 4787 O O . ASP B 1 292 ? -7.418 6.25 9.055 1 96.31 292 ASP B O 1
ATOM 4791 N N . GLU B 1 293 ? -8.07 8.359 8.664 1 95.81 293 GLU B N 1
ATOM 4792 C CA . GLU B 1 293 ? -7.68 8.867 9.977 1 95.81 293 GLU B CA 1
ATOM 4793 C C . GLU B 1 293 ? -8.844 9.594 10.656 1 95.81 293 GLU B C 1
ATOM 4795 O O . GLU B 1 293 ? -9.773 10.047 9.984 1 95.81 293 GLU B O 1
ATOM 4800 N N . VAL B 1 294 ? -8.789 9.602 11.984 1 93.25 294 VAL B N 1
ATOM 4801 C CA . VAL B 1 294 ? -9.812 10.344 12.703 1 93.25 294 VAL B CA 1
ATOM 4802 C C . VAL B 1 294 ? -9.711 11.828 12.367 1 93.25 294 VAL B C 1
ATOM 4804 O O . VAL B 1 294 ? -8.633 12.43 12.484 1 93.25 294 VAL B O 1
ATOM 4807 N N . CYS B 1 295 ? -10.812 12.461 12.031 1 95 295 CYS B N 1
ATOM 4808 C CA . CYS B 1 295 ? -10.836 13.82 11.5 1 95 295 CYS B CA 1
ATOM 4809 C C . CYS B 1 295 ? -10.266 14.805 12.516 1 95 295 CYS B C 1
ATOM 4811 O O . CYS B 1 295 ? -9.727 15.852 12.141 1 95 295 CYS B O 1
ATOM 4813 N N . GLN B 1 296 ? -10.328 14.438 13.719 1 91.69 296 GLN B N 1
ATOM 4814 C CA . GLN B 1 296 ? -9.93 15.367 14.773 1 91.69 296 GLN B CA 1
ATOM 4815 C C . GLN B 1 296 ? -8.43 15.281 15.055 1 91.69 296 GLN B C 1
ATOM 4817 O O . GLN B 1 296 ? -7.879 16.125 15.766 1 91.69 296 GLN B O 1
ATOM 4822 N N . GLU B 1 297 ? -7.773 14.281 14.398 1 89.19 297 GLU B N 1
ATOM 4823 C CA . GLU B 1 297 ? -6.32 14.211 14.516 1 89.19 297 GLU B CA 1
ATOM 4824 C C . GLU B 1 297 ? -5.652 15.398 13.836 1 89.19 297 GLU B C 1
ATOM 4826 O O . GLU B 1 297 ? -6.297 16.125 13.086 1 89.19 297 GLU B O 1
ATOM 4831 N N . LYS B 1 298 ? -4.379 15.594 14.164 1 88.94 298 LYS B N 1
ATOM 4832 C CA . LYS B 1 298 ? -3.686 16.781 13.648 1 88.94 298 LYS B CA 1
ATOM 4833 C C . LYS B 1 298 ? -2.695 16.391 12.555 1 88.94 298 LYS B C 1
ATOM 4835 O O . LYS B 1 298 ? -1.763 15.625 12.789 1 88.94 298 LYS B O 1
ATOM 4840 N N . HIS B 1 299 ? -2.895 16.859 11.367 1 94.5 299 HIS B N 1
ATOM 4841 C CA . HIS B 1 299 ? -2.002 16.719 10.219 1 94.5 299 HIS B CA 1
ATOM 4842 C C . HIS B 1 299 ? -1.878 18.047 9.461 1 94.5 299 HIS B C 1
ATOM 4844 O O . HIS B 1 299 ? -2.633 18.984 9.719 1 94.5 299 HIS B O 1
ATOM 4850 N N . SER B 1 300 ? -0.878 18.156 8.625 1 93.81 300 SER B N 1
ATOM 4851 C CA . SER B 1 300 ? -0.689 19.359 7.82 1 93.81 300 SER B CA 1
ATOM 4852 C C . SER B 1 300 ? -1.645 19.375 6.629 1 93.81 300 SER B C 1
ATOM 4854 O O . SER B 1 300 ? -2.012 18.312 6.105 1 93.81 300 SER B O 1
ATOM 4856 N N . PRO B 1 301 ? -2.105 20.547 6.258 1 95.75 301 PRO B N 1
ATOM 4857 C CA . PRO B 1 301 ? -3 20.625 5.098 1 95.75 301 PRO B CA 1
ATOM 4858 C C . PRO B 1 301 ? -2.25 20.578 3.77 1 95.75 301 PRO B C 1
ATOM 4860 O O . PRO B 1 301 ? -1.213 21.234 3.621 1 95.75 301 PRO B O 1
ATOM 4863 N N . LEU B 1 302 ? -2.67 19.781 2.871 1 98.06 302 LEU B N 1
ATOM 4864 C CA . LEU B 1 302 ? -2.275 19.812 1.468 1 98.06 302 LEU B CA 1
ATOM 4865 C C . LEU B 1 302 ? -3.359 20.469 0.619 1 98.06 302 LEU B C 1
ATOM 4867 O O . LEU B 1 302 ? -4.445 19.922 0.451 1 98.06 302 LEU B O 1
ATOM 4871 N N . CYS B 1 303 ? -3.039 21.641 0.066 1 96.62 303 CYS B N 1
ATOM 4872 C CA . CYS B 1 303 ? -4.043 22.438 -0.636 1 96.62 303 CYS B CA 1
ATOM 4873 C C . CYS B 1 303 ? -3.758 22.484 -2.133 1 96.62 303 CYS B C 1
ATOM 4875 O O . CYS B 1 303 ? -2.6 22.422 -2.551 1 96.62 303 CYS B O 1
ATOM 4877 N N . VAL B 1 304 ? -4.812 22.547 -2.902 1 96.75 304 VAL B N 1
ATOM 4878 C CA . VAL B 1 304 ? -4.723 22.781 -4.34 1 96.75 304 VAL B CA 1
ATOM 4879 C C . VAL B 1 304 ? -5.422 24.078 -4.703 1 96.75 304 VAL B C 1
ATOM 4881 O O . VAL B 1 304 ? -6.52 24.359 -4.211 1 96.75 304 VAL B O 1
ATOM 4884 N N . LEU B 1 305 ? -4.68 24.844 -5.496 1 92.75 305 LEU B N 1
ATOM 4885 C CA . LEU B 1 305 ? -5.223 26.125 -5.914 1 92.75 305 LEU B CA 1
ATOM 4886 C C . LEU B 1 305 ? -6.426 25.938 -6.836 1 92.75 305 LEU B C 1
ATOM 4888 O O . LEU B 1 305 ? -6.395 25.094 -7.738 1 92.75 305 LEU B O 1
ATOM 4892 N N . THR B 1 306 ? -7.492 26.578 -6.527 1 87.75 306 THR B N 1
ATOM 4893 C CA . THR B 1 306 ? -8.68 26.484 -7.371 1 87.75 306 THR B CA 1
ATOM 4894 C C . THR B 1 306 ? -8.828 27.719 -8.25 1 87.75 306 THR B C 1
ATOM 4896 O O . THR B 1 306 ? -8.305 28.781 -7.922 1 87.75 306 THR B O 1
ATOM 4899 N N . ASP B 1 307 ? -9.164 27.484 -9.539 1 69.25 307 ASP B N 1
ATOM 4900 C CA . ASP B 1 307 ? -9.383 28.609 -10.445 1 69.25 307 ASP B CA 1
ATOM 4901 C C . ASP B 1 307 ? -10.453 29.547 -9.906 1 69.25 307 ASP B C 1
ATOM 4903 O O . ASP B 1 307 ? -10.594 30.688 -10.383 1 69.25 307 ASP B O 1
ATOM 4907 N N . ARG B 1 308 ? -11.422 29.078 -9.062 1 53.59 308 ARG B N 1
ATOM 4908 C CA . ARG B 1 308 ? -12.453 30.047 -8.695 1 53.59 308 ARG B CA 1
ATOM 4909 C C . ARG B 1 308 ? -11.852 31.234 -7.953 1 53.59 308 ARG B C 1
ATOM 4911 O O . ARG B 1 308 ? -12.578 32.094 -7.477 1 53.59 308 ARG B O 1
ATOM 4918 N N . ALA B 1 309 ? -10.492 31.25 -7.852 1 40.75 309 ALA B N 1
ATOM 4919 C CA . ALA B 1 309 ? -10 32.562 -7.41 1 40.75 309 ALA B CA 1
ATOM 4920 C C . ALA B 1 309 ? -10.016 33.562 -8.555 1 40.75 309 ALA B C 1
ATOM 4922 O O . ALA B 1 309 ? -9.852 33.188 -9.719 1 40.75 309 ALA B O 1
#

Sequence (618 aa):
MDVKLILLVQAVAVVLFADVTEAECKSGQIECRTGGKCISLGSVCRSNTVCEDDSDKDPEICRFWTFDRNHCGDWRFNCGGRCYYIHDICSLTGCEDVLDPRVCKLVKSRKLSLEPEGMQLDTDMLTLLDAAVNTTLSRKAECPMLYTRVHKLCLAFFSPAKLSWPEAKQFCHSIYGELFYFKNLSTFAHLLTYMREALLTTDYWIGGRYDLDTNAWSWVTDDSIMPLGSPYWAVKYNKTCVPRPPPQTDPFSDPPEDLPGAPCYNYLQSPTERVQGWCAALTYKHFYYVSDEVCQEKHSPLCVLTDRAMDVKLILLVQAVAVVLFADVTEAECKSGQIECRTGGKCISLGSVCRSNTVCEDDSDKDPEICRFWTFDRNHCGDWRFNCGGRCYYIHDICSLTGCEDVLDPRVCKLVKSRKLSLEPEGMQLDTDMLTLLDAAVNTTLSRKAECPMLYTRVHKLCLAFFSPAKLSWPEAKQFCHSIYGELFYFKNLSTFAHLLTYMREALLTTDYWIGGRYDLDTNAWSWVTDDSIMPLGSPYWAVKYNKTCVPRPPPQTDPFSDPPEDLPGAPCYNYLQSPTERVQGWCAALTYKHFYYVSDEVCQEKHSPLCVLTDRA

Foldseek 3Di:
DPPPPPPPPPPPPPPPPPCPVLPQADQQWAAEAVGDDIDGLLQACDPDQDDPVSLSNPVVCNVQSDAPCPQQHTQWWDDPRDTHHLQVLLVDDRNPPGGDVQSSVRSVVSYSHSPQQADPCDPVNLVVLLVQQVVQVPPPPARTPQWDDQPPWTKHFRQRFWFFQVVLQVSLVSNQWGFDDDDDPVVVVSVLVVCVVVVDQFKEFGQWFQDPVQLFTAGPVPRHHDDDDPPAWFKDFAPDWDFDFDDDPDRNDDTDDHDVPGDTDRIDTPPPDNDGQWGWMQHSVRSGRIHIDGRRGIGTTMTIRDPVD/DPPPPPPPPPPPPPPPPPCVVLPQADQQWAAEAVGDDIDGLLQACDPDQDDPVSLSNPVVCNVQSDAPCPQQHTQWWDDPRDTHHLQVLLVDDRNPPGGDVLSSVRNVVSYSHSPQQAPPCDPVNLVVLQVQQVVQVPPVPARTPQWDDQPPWTKHWRQRHWFFLVVLQVSLVSNQWGFDDDDDPVVVVSVLVVCVVVVDQFKEFGQWFQDPVQLFTAGPVPRHHDDDDPPAWFKDFAPDWDFDFDDDPDRNDDTDDHDVPGDTDRIDTPPPDNDGQWGWMQHSVRSGRIHIDGRRGIGTTMTIRDPVD

Radius of gyration: 32.27 Å; Cα contacts (8 Å, |Δi|>4): 1120; chains: 2; bounding box: 49×159×85 Å

Nearest PDB structures (foldseek):
  5xtw-assembly6_F  TM=7.781E-01  e=3.616E-08  Homo sapiens
  6m5m-assembly1_A  TM=8.148E-01  e=1.256E-06  Saxidomus purpurata
  3vpp-assembly2_B  TM=8.401E-01  e=5.319E-06  Homo sapiens
  3vpp-assembly1_A  TM=8.357E-01  e=1.094E-05  Homo sapiens
  6a7s-assembly1_B  TM=7.968E-01  e=6.765E-06  Saxidomus purpurata

pLDDT: mean 77.5, std 17.49, range [26.53, 98.75]